Protein AF-A0A949Z6I6-F1 (afdb_monomer_lite)

Radius of gyration: 31.35 Å; chains: 1; bounding box: 87×52×89 Å

Sequence (615 aa):
MKLAIARLALVAVAIIALAARVQAAVPAQPASAYEPYRAQAEAQATRAFDLLPSLPPVPSGNIKTYYIFAEVKPWEVAPGIVTQAWTYNGTVPGPTVHVRQGDRVRVVLVNDLPAPTTVHFHGLPVDPDMDGVPGMSQNAVQPGQSFVYEFTARDAGTYIYHTHFDDLNQLDRGLYGAVVVDEAKPQTHYNRDYLMLLSSWRIISDTENYFSINGKSYPLTKPYLVTRGDRVRIREINISGTEFHTMHVHGHRFQVVAIDGQTVAPQNRQSMVTLTIGPGETRDIAFMANAKPGTWMVHCHVLDHLMNGPVGPGGLMTAVQYLGAPDNTGLASSANTMSMSPGGMGTGAGRSPPELHDLTVYILGAIAGLTIFLGLPFAAMKKISPRGIALLNAIAVGVLFFLLYDILRQASDPVEDALHKLQLGAPPAQFSTLLATYLGGLAVGLLSLVFFSRSFIARTPLGTLSPLGLATMIAAGIGLHNFSEGLAIGQSAATGAIQLALLLIIGFGLHNMTEGFGIAAPLAGSGAASAGTIIRLGLIGGGPTFVGTLIGYHFVSPLLSVLFLTLAAGAIIYVISEMTNVGAKIGFKELATLGVFIGFAMGLGTDLILSAAGA

Structure (mmCIF, N/CA/C/O backbone):
data_AF-A0A949Z6I6-F1
#
_entry.id   AF-A0A949Z6I6-F1
#
loop_
_atom_site.group_PDB
_atom_site.id
_atom_site.type_symbol
_atom_site.label_atom_id
_atom_site.label_alt_id
_atom_site.label_comp_id
_atom_site.label_asym_id
_atom_site.label_entity_id
_atom_site.label_seq_id
_atom_site.pdbx_PDB_ins_code
_atom_site.Cartn_x
_atom_site.Cartn_y
_atom_site.Cartn_z
_atom_site.occupancy
_atom_site.B_iso_or_equiv
_atom_site.auth_seq_id
_atom_site.auth_comp_id
_atom_site.auth_asym_id
_atom_site.auth_atom_id
_atom_site.pdbx_PDB_model_num
ATOM 1 N N . MET A 1 1 ? -54.868 -16.157 5.233 1.00 49.56 1 MET A N 1
ATOM 2 C CA . MET A 1 1 ? -53.545 -16.597 5.738 1.00 49.56 1 MET A CA 1
ATOM 3 C C . MET A 1 1 ? -52.763 -17.445 4.727 1.00 49.56 1 MET A C 1
ATOM 5 O O . MET A 1 1 ? -51.664 -17.049 4.372 1.00 49.56 1 MET A O 1
ATOM 9 N N . LYS A 1 2 ? -53.325 -18.532 4.169 1.00 45.72 2 LYS A N 1
ATOM 10 C CA . LYS A 1 2 ? -52.629 -19.392 3.179 1.00 45.72 2 LYS A CA 1
ATOM 11 C C . LYS A 1 2 ? -52.184 -18.673 1.886 1.00 45.72 2 LYS A C 1
ATOM 13 O O . LYS A 1 2 ? -51.109 -18.956 1.376 1.00 45.72 2 LYS A O 1
ATOM 18 N N . LEU A 1 3 ? -52.952 -17.688 1.409 1.00 45.47 3 LEU A N 1
ATOM 19 C CA . LEU A 1 3 ? -52.616 -16.912 0.202 1.00 45.47 3 LEU A CA 1
ATOM 20 C C . LEU A 1 3 ? -51.475 -15.892 0.408 1.00 45.47 3 LEU A C 1
ATOM 22 O O . LEU A 1 3 ? -50.782 -15.544 -0.541 1.00 45.47 3 LEU A O 1
ATOM 26 N N . ALA A 1 4 ? -51.275 -15.417 1.643 1.00 47.31 4 ALA A N 1
ATOM 27 C CA . ALA A 1 4 ? -50.215 -14.462 1.982 1.00 47.31 4 ALA A CA 1
ATOM 28 C C . ALA A 1 4 ? -48.858 -15.167 2.132 1.00 47.31 4 ALA A C 1
ATOM 30 O O . ALA A 1 4 ? -47.847 -14.665 1.653 1.00 47.31 4 ALA A O 1
ATOM 31 N N . ILE A 1 5 ? -48.862 -16.379 2.699 1.00 53.88 5 ILE A N 1
ATOM 32 C CA . ILE A 1 5 ? -47.673 -17.235 2.825 1.00 53.88 5 ILE A CA 1
ATOM 33 C C . ILE A 1 5 ? -47.178 -17.685 1.439 1.00 53.88 5 ILE A C 1
ATOM 35 O O . ILE A 1 5 ? -45.982 -17.652 1.176 1.00 53.88 5 ILE A O 1
ATOM 39 N N . ALA A 1 6 ? -48.090 -18.004 0.511 1.00 55.41 6 ALA A N 1
ATOM 40 C CA . ALA A 1 6 ? -47.731 -18.359 -0.865 1.00 55.41 6 ALA A CA 1
ATOM 41 C C . ALA A 1 6 ? -47.113 -17.186 -1.656 1.00 55.41 6 ALA A C 1
ATOM 43 O O . ALA A 1 6 ? -46.215 -17.395 -2.466 1.00 55.41 6 ALA A O 1
ATOM 44 N N . ARG A 1 7 ? -47.553 -15.943 -1.401 1.00 48.53 7 ARG A N 1
ATOM 45 C CA . ARG A 1 7 ? -46.988 -14.737 -2.035 1.00 48.53 7 ARG A CA 1
ATOM 46 C C . ARG A 1 7 ? -45.623 -14.354 -1.458 1.00 48.53 7 ARG A C 1
ATOM 48 O O . ARG A 1 7 ? -44.749 -13.966 -2.222 1.00 48.53 7 ARG A O 1
ATOM 55 N N . LEU A 1 8 ? -45.414 -14.531 -0.152 1.00 48.25 8 LEU A N 1
ATOM 56 C CA . LEU A 1 8 ? -44.102 -14.367 0.490 1.00 48.25 8 LEU A CA 1
ATOM 57 C C . LEU A 1 8 ? -43.089 -15.421 0.018 1.00 48.25 8 LEU A C 1
ATOM 59 O O . LEU A 1 8 ? -41.939 -15.080 -0.235 1.00 48.25 8 LEU A O 1
ATOM 63 N N . ALA A 1 9 ? -43.525 -16.667 -0.187 1.00 51.19 9 ALA A N 1
ATOM 64 C CA . ALA A 1 9 ? -42.683 -17.713 -0.765 1.00 51.19 9 ALA A CA 1
ATOM 65 C C . ALA A 1 9 ? -42.305 -17.416 -2.228 1.00 51.19 9 ALA A C 1
ATOM 67 O O . ALA A 1 9 ? -41.160 -17.627 -2.610 1.00 51.19 9 ALA A O 1
ATOM 68 N N . LEU A 1 10 ? -43.221 -16.866 -3.036 1.00 50.53 10 LEU A N 1
ATOM 69 C CA . LEU A 1 10 ? -42.918 -16.482 -4.421 1.00 50.53 10 LEU A CA 1
ATOM 70 C C . LEU A 1 10 ? -41.946 -15.297 -4.508 1.00 50.53 10 LEU A C 1
ATOM 72 O O . LEU A 1 10 ? -41.093 -15.279 -5.389 1.00 50.53 10 LEU A O 1
ATOM 76 N N . VAL A 1 11 ? -42.051 -14.327 -3.592 1.00 52.28 11 VAL A N 1
ATOM 77 C CA . VAL A 1 11 ? -41.114 -13.195 -3.501 1.00 52.28 11 VAL A CA 1
ATOM 78 C C . VAL A 1 11 ? -39.745 -13.664 -3.003 1.00 52.28 11 VAL A C 1
ATOM 80 O O . VAL A 1 11 ? -38.738 -13.253 -3.562 1.00 52.28 11 VAL A O 1
ATOM 83 N N . ALA A 1 12 ? -39.685 -14.589 -2.040 1.00 48.53 12 ALA A N 1
ATOM 84 C CA . ALA A 1 12 ? -38.428 -15.196 -1.601 1.00 48.53 12 ALA A CA 1
ATOM 85 C C . ALA A 1 12 ? -37.758 -16.014 -2.720 1.00 48.53 12 ALA A C 1
ATOM 87 O O . ALA A 1 12 ? -36.560 -15.882 -2.935 1.00 48.53 12 ALA A O 1
ATOM 88 N N . VAL A 1 13 ? -38.523 -16.791 -3.496 1.00 53.75 13 VAL A N 1
ATOM 89 C CA . VAL A 1 13 ? -38.002 -17.536 -4.657 1.00 53.75 13 VAL A CA 1
ATOM 90 C C . VAL A 1 13 ? -37.586 -16.593 -5.790 1.00 53.75 13 VAL A C 1
ATOM 92 O O . VAL A 1 13 ? -36.581 -16.851 -6.441 1.00 53.75 13 VAL A O 1
ATOM 95 N N . ALA A 1 14 ? -38.286 -15.474 -5.997 1.00 46.59 14 ALA A N 1
ATOM 96 C CA . ALA A 1 14 ? -37.888 -14.453 -6.965 1.00 46.59 14 ALA A CA 1
ATOM 97 C C . ALA A 1 14 ? -36.626 -13.689 -6.528 1.00 46.59 14 ALA A C 1
ATOM 99 O O . ALA A 1 14 ? -35.795 -13.389 -7.374 1.00 46.59 14 ALA A O 1
ATOM 100 N N . ILE A 1 15 ? -36.438 -13.431 -5.229 1.00 48.56 15 ILE A N 1
ATOM 101 C CA . ILE A 1 15 ? -35.217 -12.820 -4.674 1.00 48.56 15 ILE A CA 1
ATOM 102 C C . ILE A 1 15 ? -34.038 -13.802 -4.748 1.00 48.56 15 ILE A C 1
ATOM 104 O O . ILE A 1 15 ? -32.947 -13.409 -5.145 1.00 48.56 15 ILE A O 1
ATOM 108 N N . ILE A 1 16 ? -34.265 -15.090 -4.472 1.00 48.88 16 ILE A N 1
ATOM 109 C CA . ILE A 1 16 ? -33.253 -16.148 -4.630 1.00 48.88 16 ILE A CA 1
ATOM 110 C C . ILE A 1 16 ? -32.903 -16.354 -6.114 1.00 48.88 16 ILE A C 1
ATOM 112 O O . ILE A 1 16 ? -31.736 -16.519 -6.450 1.00 48.88 16 ILE A O 1
ATOM 116 N N . ALA A 1 17 ? -33.876 -16.271 -7.027 1.00 41.06 17 ALA A N 1
ATOM 117 C CA . ALA A 1 17 ? -33.641 -16.379 -8.469 1.00 41.06 17 ALA A CA 1
ATOM 118 C C . ALA A 1 17 ? -33.005 -15.115 -9.082 1.00 41.06 17 ALA A C 1
ATOM 120 O O . ALA A 1 17 ? -32.300 -15.219 -10.085 1.00 41.06 17 ALA A O 1
ATOM 121 N N . LEU A 1 18 ? -33.216 -13.935 -8.483 1.00 40.00 18 LEU A N 1
ATOM 122 C CA . LEU A 1 18 ? -32.555 -12.688 -8.879 1.00 40.00 18 LEU A CA 1
ATOM 123 C C . LEU A 1 18 ? -31.114 -12.622 -8.343 1.00 40.00 18 LEU A C 1
ATOM 125 O O . LEU A 1 18 ? -30.240 -12.131 -9.049 1.00 40.00 18 LEU A O 1
ATOM 129 N N . ALA A 1 19 ? -30.848 -13.204 -7.168 1.00 41.88 19 ALA A N 1
ATOM 130 C CA . ALA A 1 19 ? -29.496 -13.428 -6.646 1.00 41.88 19 ALA A CA 1
ATOM 131 C C . ALA A 1 19 ? -28.735 -14.541 -7.397 1.00 41.88 19 ALA A C 1
ATOM 133 O O . ALA A 1 19 ? -27.509 -14.556 -7.406 1.00 41.88 19 ALA A O 1
ATOM 134 N N . ALA A 1 20 ? -29.447 -15.457 -8.064 1.00 35.59 20 ALA A N 1
ATOM 135 C CA . ALA A 1 20 ? -28.860 -16.578 -8.800 1.00 35.59 20 ALA A CA 1
ATOM 136 C C . ALA A 1 20 ? -28.583 -16.298 -10.288 1.00 35.59 20 ALA A C 1
ATOM 138 O O . ALA A 1 20 ? -28.115 -17.193 -10.992 1.00 35.59 20 ALA A O 1
ATOM 139 N N . ARG A 1 21 ? -28.786 -15.070 -10.788 1.00 40.38 21 ARG A N 1
ATOM 140 C CA . ARG A 1 21 ? -28.146 -14.640 -12.046 1.00 40.38 21 ARG A CA 1
ATOM 141 C C . ARG A 1 21 ? -26.701 -14.220 -11.779 1.00 40.38 21 ARG A C 1
ATOM 143 O O . ARG A 1 21 ? -26.286 -13.118 -12.111 1.00 40.38 21 ARG A O 1
ATOM 150 N N . VAL A 1 22 ? -25.941 -15.129 -11.178 1.00 42.97 22 VAL A N 1
ATOM 151 C CA . VAL A 1 22 ? -24.485 -15.102 -11.248 1.00 42.97 22 VAL A CA 1
ATOM 152 C C . VAL A 1 22 ? -24.165 -15.397 -12.707 1.00 42.97 22 VAL A C 1
ATOM 154 O O . VAL A 1 22 ? -24.441 -16.492 -13.204 1.00 42.97 22 VAL A O 1
ATOM 157 N N . GLN A 1 23 ? -23.682 -14.376 -13.417 1.00 40.84 23 GLN A N 1
ATOM 158 C CA . GLN A 1 23 ? -23.015 -14.534 -14.703 1.00 40.84 23 GLN A CA 1
ATOM 159 C C . GLN A 1 23 ? -22.082 -15.741 -14.560 1.00 40.84 23 GLN A C 1
ATOM 161 O O . GLN A 1 23 ? -21.308 -15.779 -13.605 1.00 40.84 23 GLN A O 1
ATOM 166 N N . ALA A 1 24 ? -22.219 -16.761 -15.410 1.00 36.97 24 ALA A N 1
ATOM 167 C CA . ALA A 1 24 ? -21.395 -17.958 -15.309 1.00 36.97 24 ALA A CA 1
ATOM 168 C C . ALA A 1 24 ? -19.920 -17.533 -15.298 1.00 36.97 24 ALA A C 1
ATOM 170 O O . ALA A 1 24 ? -19.403 -17.091 -16.323 1.00 36.97 24 ALA A O 1
ATOM 171 N N . ALA A 1 25 ? -19.282 -17.602 -14.126 1.00 51.81 25 ALA A N 1
ATOM 172 C CA . ALA A 1 25 ? -17.870 -17.304 -13.987 1.00 51.81 25 ALA A CA 1
ATOM 173 C C . ALA A 1 25 ? -17.124 -18.238 -14.940 1.00 51.81 25 ALA A C 1
ATOM 175 O O . ALA A 1 25 ? -17.393 -19.445 -14.953 1.00 51.81 25 ALA A O 1
ATOM 176 N N . VAL A 1 26 ? -16.223 -17.687 -15.754 1.00 55.22 26 VAL A N 1
ATOM 177 C CA . VAL A 1 26 ? -15.318 -18.503 -16.564 1.00 55.22 26 VAL A CA 1
ATOM 178 C C . VAL A 1 26 ? -14.622 -19.469 -15.596 1.00 55.22 26 VAL A C 1
ATOM 180 O O . VAL A 1 26 ? -14.015 -19.013 -14.624 1.00 5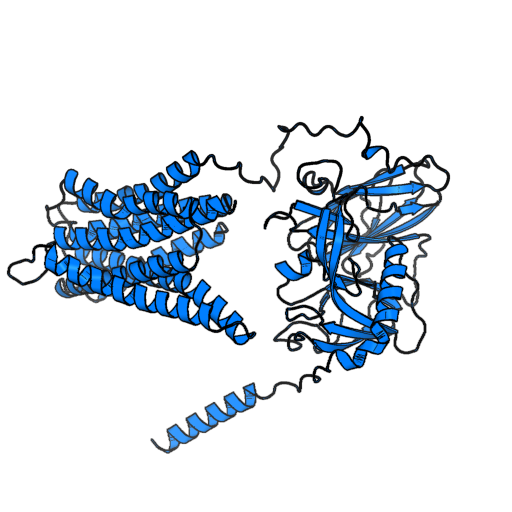5.22 26 VAL A O 1
ATOM 183 N N . PRO A 1 27 ? -14.778 -20.794 -15.765 1.00 55.09 27 PRO A N 1
ATOM 184 C CA . PRO A 1 27 ? -14.313 -21.745 -14.769 1.00 55.09 27 PRO A CA 1
ATOM 185 C C . PRO A 1 27 ? -12.791 -21.667 -14.646 1.00 55.09 27 PRO A C 1
ATOM 187 O O . PRO A 1 27 ? -12.078 -21.786 -15.644 1.00 55.09 27 PRO A O 1
ATOM 190 N N . ALA A 1 28 ? -12.306 -21.485 -13.416 1.00 67.75 28 ALA A N 1
ATOM 191 C CA . ALA A 1 28 ? -10.884 -21.523 -13.110 1.00 67.75 28 ALA A CA 1
ATOM 192 C C . ALA A 1 28 ? -10.304 -22.884 -13.527 1.00 67.75 28 ALA A C 1
ATOM 194 O O . ALA A 1 28 ? -10.851 -23.938 -13.190 1.00 67.75 28 ALA A O 1
ATOM 195 N N . GLN A 1 29 ? -9.209 -22.864 -14.285 1.00 82.50 29 GLN A N 1
ATOM 196 C CA . GLN A 1 29 ? -8.530 -24.084 -14.721 1.00 82.50 29 GLN A CA 1
ATOM 197 C C . GLN A 1 29 ? -7.483 -24.509 -13.685 1.00 82.50 29 GLN A C 1
ATOM 199 O O . GLN A 1 29 ? -6.960 -23.656 -12.963 1.00 82.50 29 GLN A O 1
ATOM 204 N N . PRO A 1 30 ? -7.151 -25.807 -13.575 1.00 90.19 30 PRO A N 1
ATOM 205 C CA . PRO A 1 30 ? -6.086 -26.238 -12.676 1.00 90.19 30 PRO A CA 1
ATOM 206 C C . PRO A 1 30 ? -4.740 -25.659 -13.131 1.00 90.19 30 PRO A C 1
ATOM 208 O O . PRO A 1 30 ? -4.431 -25.679 -14.323 1.00 90.19 30 PRO A O 1
ATOM 211 N N . ALA A 1 31 ? -3.918 -25.195 -12.186 1.00 88.62 31 ALA A N 1
ATOM 212 C CA . ALA A 1 31 ? -2.582 -24.653 -12.456 1.00 88.62 31 ALA A CA 1
ATOM 213 C C . ALA A 1 31 ? -1.703 -25.621 -13.269 1.00 88.62 31 ALA A C 1
ATOM 215 O O . ALA A 1 31 ? -0.954 -25.205 -14.153 1.00 88.62 31 ALA A O 1
ATOM 216 N N . SER A 1 32 ? -1.875 -26.931 -13.053 1.00 90.31 32 SER A N 1
ATOM 217 C CA . SER A 1 32 ? -1.152 -27.988 -13.769 1.00 90.31 32 SER A CA 1
ATOM 218 C C . SER A 1 32 ? -1.336 -27.962 -15.291 1.00 90.31 32 SER A C 1
ATOM 220 O O . SER A 1 32 ? -0.480 -28.481 -16.006 1.00 90.31 32 SER A O 1
ATOM 222 N N . ALA A 1 33 ? -2.400 -27.334 -15.809 1.00 92.94 33 ALA A N 1
ATOM 223 C CA . ALA A 1 33 ? -2.601 -27.155 -17.247 1.00 92.94 33 ALA A CA 1
ATOM 224 C C . ALA A 1 33 ? -1.544 -26.237 -17.891 1.00 92.94 33 ALA A C 1
ATOM 226 O O . ALA A 1 33 ? -1.290 -26.341 -19.092 1.00 92.94 33 ALA A O 1
ATOM 227 N N . TYR A 1 34 ? -0.918 -25.363 -17.099 1.00 95.81 34 TYR A N 1
ATOM 228 C CA . TYR A 1 34 ? 0.029 -24.354 -17.573 1.00 95.81 34 TYR A CA 1
ATOM 229 C C . TYR A 1 34 ? 1.481 -24.625 -17.172 1.00 95.81 34 TYR A C 1
ATOM 231 O O . TYR A 1 34 ? 2.378 -23.914 -17.623 1.00 95.81 34 TYR A O 1
ATOM 239 N N . GLU A 1 35 ? 1.736 -25.692 -16.415 1.00 94.44 35 GLU A N 1
ATOM 240 C CA . GLU A 1 35 ? 3.079 -26.091 -15.983 1.00 94.44 35 GLU A CA 1
ATOM 241 C C . GLU A 1 35 ? 4.109 -26.200 -17.133 1.00 94.44 35 GLU A C 1
ATOM 243 O O . GLU A 1 35 ? 5.232 -25.722 -16.963 1.00 94.44 35 GLU A O 1
ATOM 248 N N . PRO A 1 36 ? 3.766 -26.705 -18.343 1.00 97.38 36 PRO A N 1
ATOM 249 C CA . PRO A 1 36 ? 4.711 -26.746 -19.464 1.00 97.38 36 PRO A CA 1
ATOM 250 C C . PRO A 1 36 ? 5.249 -25.376 -19.912 1.00 97.38 36 PRO A C 1
ATOM 252 O O . PRO A 1 36 ? 6.276 -25.323 -20.587 1.00 97.38 36 PRO A O 1
ATOM 255 N N . TYR A 1 37 ? 4.574 -24.273 -19.564 1.00 96.44 37 TYR A N 1
ATOM 256 C CA . TYR A 1 37 ? 4.974 -22.915 -19.948 1.00 96.44 37 TYR A CA 1
ATOM 257 C C . TYR A 1 37 ? 5.854 -22.215 -18.900 1.00 96.44 37 TYR A C 1
ATOM 259 O O . TYR A 1 37 ? 6.462 -21.192 -19.224 1.00 96.44 37 TYR A O 1
ATOM 267 N N . ARG A 1 38 ? 5.966 -22.754 -17.675 1.00 96.38 38 ARG A N 1
ATOM 268 C CA . ARG A 1 38 ? 6.644 -22.105 -16.535 1.00 96.38 38 ARG A CA 1
ATOM 269 C C . ARG A 1 38 ? 8.078 -21.703 -16.841 1.00 96.38 38 ARG A C 1
ATOM 271 O O . ARG A 1 38 ? 8.410 -20.523 -16.803 1.00 96.38 38 ARG A O 1
ATOM 278 N N . ALA A 1 39 ? 8.912 -22.673 -17.212 1.00 97.06 39 ALA A N 1
ATOM 279 C CA . ALA A 1 39 ? 10.338 -22.435 -17.428 1.00 97.06 39 ALA A CA 1
ATOM 280 C C . ALA A 1 39 ? 10.598 -21.366 -18.505 1.00 97.06 39 ALA A C 1
ATOM 282 O O . ALA A 1 39 ? 11.522 -20.560 -18.389 1.00 97.06 39 ALA A O 1
ATOM 283 N N . GLN A 1 40 ? 9.767 -21.325 -19.552 1.00 96.81 40 GLN A N 1
ATOM 284 C CA . GLN A 1 40 ? 9.861 -20.295 -20.585 1.00 96.81 40 GLN A CA 1
ATOM 285 C C . GLN A 1 40 ? 9.458 -18.916 -20.045 1.00 96.81 40 GLN A C 1
ATOM 287 O O . GLN A 1 40 ? 10.124 -17.926 -20.358 1.00 96.81 40 GLN A O 1
ATOM 292 N N . ALA A 1 41 ? 8.382 -18.854 -19.258 1.00 96.94 41 ALA A N 1
ATOM 293 C CA . ALA A 1 41 ? 7.844 -17.624 -18.693 1.00 96.94 41 ALA A CA 1
ATOM 294 C C . ALA A 1 41 ? 8.796 -16.990 -17.665 1.00 96.94 41 ALA A C 1
ATOM 296 O O . ALA A 1 41 ? 9.051 -15.788 -17.743 1.00 96.94 41 ALA A O 1
ATOM 297 N N . GLU A 1 42 ? 9.388 -17.793 -16.777 1.00 97.25 42 GLU A N 1
ATOM 298 C CA . GLU A 1 42 ? 10.438 -17.374 -15.836 1.00 97.25 42 GLU A CA 1
ATOM 299 C C . GLU A 1 42 ? 11.682 -16.875 -16.582 1.00 97.25 42 GLU A C 1
ATOM 301 O O . GLU A 1 42 ? 12.133 -15.751 -16.376 1.00 97.25 42 GLU A O 1
ATOM 306 N N . ALA A 1 43 ? 12.189 -17.640 -17.556 1.00 97.00 43 ALA A N 1
ATOM 307 C CA . ALA A 1 43 ? 13.353 -17.222 -18.339 1.00 97.00 43 ALA A CA 1
ATOM 308 C C . ALA A 1 43 ? 13.097 -15.946 -19.163 1.00 97.00 43 ALA A C 1
ATOM 310 O O . ALA A 1 43 ? 14.021 -15.185 -19.465 1.00 97.00 43 ALA A O 1
ATOM 311 N N . GLN A 1 44 ? 11.860 -15.708 -19.603 1.00 95.69 44 GLN A N 1
ATOM 312 C CA . GLN A 1 44 ? 11.479 -14.455 -20.253 1.00 95.69 44 GLN A CA 1
ATOM 313 C C . GLN A 1 44 ? 11.396 -13.302 -19.248 1.00 95.69 44 GLN A C 1
ATOM 315 O O . GLN A 1 44 ? 11.883 -12.217 -19.563 1.00 95.69 44 GLN A O 1
ATOM 320 N N . ALA A 1 45 ? 10.835 -13.537 -18.061 1.00 96.81 45 ALA A N 1
ATOM 321 C CA . ALA A 1 45 ? 10.748 -12.560 -16.982 1.00 96.81 45 ALA A CA 1
ATOM 322 C C . ALA A 1 45 ? 12.130 -12.076 -16.546 1.00 96.81 45 ALA A C 1
ATOM 324 O O . ALA A 1 45 ? 12.384 -10.876 -16.565 1.00 96.81 45 ALA A O 1
ATOM 325 N N . THR A 1 46 ? 13.060 -12.998 -16.275 1.00 96.88 46 THR A N 1
ATOM 326 C CA . THR A 1 46 ? 14.445 -12.660 -15.917 1.00 96.88 46 THR A CA 1
ATOM 327 C C . THR A 1 46 ? 15.115 -11.834 -17.012 1.00 96.88 46 THR A C 1
ATOM 329 O O . THR A 1 46 ? 15.667 -10.776 -16.730 1.00 96.88 46 THR A O 1
ATOM 332 N N . ARG A 1 47 ? 14.992 -12.244 -18.284 1.00 96.00 47 ARG A N 1
ATOM 333 C CA . ARG A 1 47 ? 15.550 -11.475 -19.411 1.00 96.00 47 ARG A CA 1
ATOM 334 C C . ARG A 1 47 ? 14.942 -10.077 -19.527 1.00 96.00 47 ARG A C 1
ATOM 336 O O . ARG A 1 47 ? 15.663 -9.134 -19.832 1.00 96.00 47 ARG A O 1
ATOM 343 N N . ALA A 1 48 ? 13.635 -9.933 -19.313 1.00 94.69 48 ALA A N 1
ATOM 344 C CA . ALA A 1 48 ? 12.970 -8.632 -19.330 1.00 94.69 48 ALA A CA 1
ATOM 345 C C . ALA A 1 48 ? 13.416 -7.755 -18.149 1.00 94.69 48 ALA A C 1
ATOM 347 O O . ALA A 1 48 ? 13.701 -6.576 -18.339 1.00 94.69 48 ALA A O 1
ATOM 348 N N . PHE A 1 49 ? 13.547 -8.336 -16.957 1.00 96.06 49 PHE A N 1
ATOM 349 C CA . PHE A 1 49 ? 14.060 -7.655 -15.772 1.00 96.06 49 PHE A CA 1
ATOM 350 C C . PHE A 1 49 ? 15.516 -7.198 -15.958 1.00 96.06 49 PHE A C 1
ATOM 352 O O . PHE A 1 49 ? 15.882 -6.083 -15.586 1.00 96.06 49 PHE A O 1
ATOM 359 N N . ASP A 1 50 ? 16.351 -8.009 -16.606 1.00 94.94 50 ASP A N 1
ATOM 360 C CA . ASP A 1 50 ? 17.741 -7.654 -16.894 1.00 94.94 50 ASP A CA 1
ATOM 361 C C . ASP A 1 50 ? 17.863 -6.431 -17.812 1.00 94.94 50 ASP A C 1
ATOM 363 O O . ASP A 1 50 ? 18.811 -5.652 -17.659 1.00 94.94 50 ASP A O 1
ATOM 367 N N . LEU A 1 51 ? 16.885 -6.223 -18.703 1.00 94.69 51 LEU A N 1
ATOM 368 C CA . LEU A 1 51 ? 16.792 -5.042 -19.566 1.00 94.69 51 LEU A CA 1
ATOM 369 C C . LEU A 1 51 ? 16.376 -3.774 -18.814 1.00 94.69 51 LEU A C 1
ATOM 371 O O . LEU A 1 51 ? 16.682 -2.678 -19.299 1.00 94.69 51 LEU A O 1
ATOM 375 N N . LEU A 1 52 ? 15.716 -3.891 -17.652 1.00 95.06 52 LEU A N 1
ATOM 376 C CA . LEU A 1 52 ? 15.301 -2.722 -16.880 1.00 95.06 52 LEU A CA 1
ATOM 377 C C . LEU A 1 52 ? 16.517 -1.838 -16.561 1.00 95.06 52 LEU A C 1
ATOM 379 O O . LEU A 1 52 ? 17.590 -2.347 -16.228 1.00 95.06 52 LEU A O 1
ATOM 383 N N . PRO A 1 53 ? 16.368 -0.508 -16.662 1.00 95.19 53 PRO A N 1
ATOM 384 C CA . PRO A 1 53 ? 15.101 0.207 -16.825 1.00 95.19 53 PRO A CA 1
ATOM 385 C C . PRO A 1 53 ? 14.546 0.301 -18.258 1.00 95.19 53 PRO A C 1
ATOM 387 O O . PRO A 1 53 ? 13.501 0.914 -18.445 1.00 95.19 53 PRO A O 1
ATOM 390 N N . SER A 1 54 ? 15.216 -0.236 -19.281 1.00 96.25 54 SER A N 1
ATOM 391 C CA . SER A 1 54 ? 14.697 -0.188 -20.659 1.00 96.25 54 SER A CA 1
ATOM 392 C C . SER A 1 54 ? 13.487 -1.104 -20.829 1.00 96.25 54 SER A C 1
ATOM 394 O O . SER A 1 54 ? 13.419 -2.168 -20.213 1.00 96.25 54 SER A O 1
ATOM 396 N N . LEU A 1 55 ? 12.559 -0.728 -21.712 1.00 94.94 55 LEU A N 1
ATOM 397 C CA . LEU A 1 55 ? 11.424 -1.588 -22.043 1.00 94.94 55 LEU A CA 1
ATOM 398 C C . LEU A 1 55 ? 11.873 -2.850 -22.809 1.00 94.94 55 LEU A C 1
ATOM 400 O O . LEU A 1 55 ? 12.690 -2.748 -23.732 1.00 94.94 55 LEU A O 1
ATOM 404 N N . PRO A 1 56 ? 11.320 -4.037 -22.489 1.00 94.12 56 PRO A N 1
ATOM 405 C CA . PRO A 1 56 ? 11.509 -5.228 -23.314 1.00 94.12 56 PRO A CA 1
ATOM 406 C C . PRO A 1 56 ? 10.861 -5.036 -24.698 1.00 94.12 56 PRO A C 1
ATOM 408 O O . PRO A 1 56 ? 9.982 -4.195 -24.842 1.00 94.12 56 PRO A O 1
ATOM 411 N N . PRO A 1 57 ? 11.239 -5.790 -25.742 1.00 93.06 57 PRO A N 1
ATOM 412 C CA . PRO A 1 57 ? 10.614 -5.661 -27.061 1.00 93.06 57 PRO A CA 1
ATOM 413 C C . PRO A 1 57 ? 9.153 -6.143 -27.070 1.00 93.06 57 PRO A C 1
ATOM 415 O O . PRO A 1 57 ? 8.802 -7.090 -26.365 1.00 93.06 57 PRO A O 1
ATOM 418 N N . VAL A 1 58 ? 8.322 -5.546 -27.934 1.00 93.75 58 VAL A N 1
ATOM 419 C CA . VAL A 1 58 ? 6.940 -6.001 -28.173 1.00 93.75 58 VAL A CA 1
ATOM 420 C C . VAL A 1 58 ? 6.951 -7.399 -28.817 1.00 93.75 58 VAL A C 1
ATOM 422 O O . VAL A 1 58 ? 7.556 -7.564 -29.884 1.00 93.75 58 VAL A O 1
ATOM 425 N N . PRO A 1 59 ? 6.283 -8.413 -28.232 1.00 91.06 59 PRO A N 1
ATOM 426 C CA . PRO A 1 59 ? 6.230 -9.756 -28.806 1.00 91.06 59 PRO A CA 1
ATOM 427 C C . PRO A 1 59 ? 5.518 -9.804 -30.167 1.00 91.06 59 PRO A C 1
ATOM 429 O O . PRO A 1 59 ? 4.625 -9.010 -30.463 1.00 91.06 59 PRO A O 1
ATOM 432 N N . SER A 1 60 ? 5.856 -10.780 -31.012 1.00 87.44 60 SER A N 1
ATOM 433 C CA . SER A 1 60 ? 5.148 -11.059 -32.272 1.00 87.44 60 SER A CA 1
ATOM 434 C C . SER A 1 60 ? 3.928 -11.976 -32.055 1.00 87.44 60 SER A C 1
ATOM 436 O O . SER A 1 60 ? 3.727 -12.513 -30.970 1.00 87.44 60 SER A O 1
ATOM 438 N N . GLY A 1 61 ? 3.068 -12.124 -33.071 1.00 89.94 61 GLY A N 1
ATOM 439 C CA . GLY A 1 61 ? 1.896 -13.016 -33.035 1.00 89.94 61 GLY A CA 1
ATOM 440 C C . GLY A 1 61 ? 0.543 -12.299 -32.993 1.00 89.94 61 GLY A C 1
ATOM 441 O O . GLY A 1 61 ? 0.478 -11.108 -32.694 1.00 89.94 61 GLY A O 1
ATOM 442 N N . ASN A 1 62 ? -0.523 -13.041 -33.319 1.00 89.69 62 ASN A N 1
ATOM 443 C CA . ASN A 1 62 ? -1.893 -12.518 -33.440 1.00 89.69 62 ASN A CA 1
ATOM 444 C C . ASN A 1 62 ? -2.562 -12.251 -32.081 1.00 89.69 62 ASN A C 1
ATOM 446 O O . ASN A 1 62 ? -3.403 -11.365 -31.978 1.00 89.69 62 ASN A O 1
ATOM 450 N N . ILE A 1 63 ? -2.201 -13.031 -31.058 1.00 95.81 63 ILE A N 1
ATOM 451 C CA . ILE A 1 63 ? -2.585 -12.814 -29.660 1.00 95.81 63 ILE A CA 1
ATOM 452 C C . ILE A 1 63 ? -1.294 -12.828 -28.843 1.00 95.81 63 ILE A C 1
ATOM 454 O O . ILE A 1 63 ? -0.572 -13.829 -28.848 1.00 95.81 63 ILE A O 1
ATOM 458 N N . LYS A 1 64 ? -0.992 -11.723 -28.160 1.00 96.88 64 LYS A N 1
ATOM 459 C CA . LYS A 1 64 ? 0.186 -11.591 -27.295 1.00 96.88 64 LYS A CA 1
ATOM 460 C C . LYS A 1 64 ? -0.120 -12.282 -25.973 1.00 96.88 64 LYS A C 1
ATOM 462 O O . LYS A 1 64 ? -0.928 -11.781 -25.198 1.00 96.88 64 LYS A O 1
ATOM 467 N N . THR A 1 65 ? 0.461 -13.459 -25.756 1.00 96.94 65 THR A N 1
ATOM 468 C CA . THR A 1 65 ? 0.184 -14.267 -24.561 1.00 96.94 65 THR A CA 1
ATOM 469 C C . THR A 1 65 ? 1.303 -14.120 -23.539 1.00 96.94 65 THR A C 1
ATOM 471 O O . THR A 1 65 ? 2.469 -14.317 -23.877 1.00 96.94 65 THR A O 1
ATOM 474 N N . TYR A 1 66 ? 0.934 -13.821 -22.298 1.00 97.56 66 TYR A N 1
ATOM 475 C CA . TYR A 1 66 ? 1.815 -13.748 -21.139 1.00 97.56 66 TYR A CA 1
ATOM 476 C C . TYR A 1 66 ? 1.346 -14.776 -20.115 1.00 97.56 66 TYR A C 1
ATOM 478 O O . TYR A 1 66 ? 0.190 -14.753 -19.702 1.00 97.56 66 TYR A O 1
ATOM 486 N N . TYR A 1 67 ? 2.237 -15.676 -19.714 1.00 97.81 67 TYR A N 1
ATOM 487 C CA . TYR A 1 67 ? 2.000 -16.565 -18.581 1.00 97.81 67 TYR A CA 1
ATOM 488 C C . TYR A 1 67 ? 2.631 -15.930 -17.349 1.00 97.81 67 TYR A C 1
ATOM 490 O O . TYR A 1 67 ? 3.819 -15.596 -17.372 1.00 97.81 67 TYR A O 1
ATOM 498 N N . ILE A 1 68 ? 1.820 -15.726 -16.318 1.00 97.81 68 ILE A N 1
ATOM 499 C CA . ILE A 1 68 ? 2.200 -15.089 -15.067 1.00 97.81 68 ILE A CA 1
ATOM 500 C C . ILE A 1 68 ? 1.946 -16.080 -13.931 1.00 97.81 68 ILE A C 1
ATOM 502 O O . ILE A 1 68 ? 0.804 -16.377 -13.595 1.00 97.81 68 ILE A O 1
ATOM 506 N N . PHE A 1 69 ? 3.021 -16.591 -13.349 1.00 98.38 69 PHE A N 1
ATOM 507 C CA . PHE A 1 69 ? 3.033 -17.481 -12.199 1.00 98.38 69 PHE A CA 1
ATOM 508 C C . PHE A 1 69 ? 3.244 -16.634 -10.950 1.00 98.38 69 PHE A C 1
ATOM 510 O O . PHE A 1 69 ? 4.294 -16.013 -10.791 1.00 98.38 69 PHE A O 1
ATOM 517 N N . ALA A 1 70 ? 2.224 -16.564 -10.101 1.00 98.38 70 ALA A N 1
ATOM 518 C CA . ALA A 1 70 ? 2.307 -15.897 -8.815 1.00 98.38 70 ALA A CA 1
ATOM 519 C C . ALA A 1 70 ? 2.924 -16.868 -7.805 1.00 98.38 70 ALA A C 1
ATOM 521 O O . ALA A 1 70 ? 2.347 -17.916 -7.519 1.00 98.38 70 ALA A O 1
ATOM 522 N N . GLU A 1 71 ? 4.111 -16.548 -7.297 1.00 97.06 71 GLU A N 1
ATOM 523 C CA . GLU A 1 71 ? 4.917 -17.473 -6.498 1.00 97.06 71 GLU A CA 1
ATOM 524 C C . GLU A 1 71 ? 5.800 -16.742 -5.482 1.00 97.06 71 GLU A C 1
ATOM 526 O O . GLU A 1 71 ? 6.192 -15.591 -5.679 1.00 97.06 71 GLU A O 1
ATOM 531 N N . VAL A 1 72 ? 6.158 -17.421 -4.391 1.00 97.00 72 VAL A N 1
ATOM 532 C CA . VAL A 1 72 ? 7.041 -16.857 -3.361 1.00 97.00 72 VAL A CA 1
ATOM 533 C C . VAL A 1 72 ? 8.501 -17.153 -3.705 1.00 97.00 72 VAL A C 1
ATOM 535 O O . VAL A 1 72 ? 8.882 -18.320 -3.836 1.00 97.00 72 VAL A O 1
ATOM 538 N N . LYS A 1 73 ? 9.340 -16.116 -3.806 1.00 95.06 73 LYS A N 1
ATOM 539 C CA . LYS A 1 73 ? 10.788 -16.248 -4.047 1.00 95.06 73 LYS A CA 1
ATOM 540 C C . LYS A 1 73 ? 11.598 -15.331 -3.131 1.00 95.06 73 LYS A C 1
ATOM 542 O O . LYS A 1 73 ? 11.135 -14.245 -2.786 1.00 95.06 73 LYS A O 1
ATOM 547 N N . PRO A 1 74 ? 12.831 -15.729 -2.773 1.00 95.00 74 PRO A N 1
ATOM 548 C CA . PRO A 1 74 ? 13.765 -14.812 -2.140 1.00 95.00 74 PRO A CA 1
ATOM 549 C C . PRO A 1 74 ? 14.099 -13.667 -3.102 1.00 95.00 74 PRO A C 1
ATOM 551 O O . PRO A 1 74 ? 14.472 -13.897 -4.253 1.00 95.00 74 PRO A O 1
ATOM 554 N N . TRP A 1 75 ? 13.993 -12.434 -2.619 1.00 95.31 75 TRP A N 1
ATOM 555 C CA . TRP A 1 75 ? 14.258 -11.227 -3.388 1.00 95.31 75 TRP A CA 1
ATOM 556 C C . TRP A 1 75 ? 15.119 -10.254 -2.587 1.00 95.31 75 TRP A C 1
ATOM 558 O O . TRP A 1 75 ? 14.749 -9.831 -1.494 1.00 95.31 75 TRP A O 1
ATOM 568 N N . GLU A 1 76 ? 16.284 -9.900 -3.127 1.00 94.88 76 GLU A N 1
ATOM 569 C CA . GLU A 1 76 ? 17.172 -8.908 -2.517 1.00 94.88 76 GLU A CA 1
ATOM 570 C C . GLU A 1 76 ? 16.721 -7.492 -2.894 1.00 94.88 76 GLU A C 1
ATOM 572 O O . GLU A 1 76 ? 16.879 -7.083 -4.046 1.00 94.88 76 GLU A O 1
ATOM 577 N N . VAL A 1 77 ? 16.155 -6.746 -1.946 1.00 94.00 77 VAL A N 1
ATOM 578 C CA . VAL A 1 77 ? 15.667 -5.374 -2.184 1.00 94.00 77 VAL A CA 1
ATOM 579 C C . VAL A 1 77 ? 16.811 -4.370 -2.059 1.00 94.00 77 VAL A C 1
ATOM 581 O O . VAL A 1 77 ? 16.967 -3.503 -2.913 1.00 94.00 77 VAL A O 1
ATOM 584 N N . ALA A 1 78 ? 17.643 -4.508 -1.028 1.00 91.88 78 ALA A N 1
ATOM 585 C CA . ALA A 1 78 ? 18.816 -3.676 -0.752 1.00 91.88 78 ALA A CA 1
ATOM 586 C C . ALA A 1 78 ? 20.020 -4.581 -0.430 1.00 91.88 78 ALA A C 1
ATOM 588 O O . ALA A 1 78 ? 19.802 -5.758 -0.143 1.00 91.88 78 ALA A O 1
ATOM 589 N N . PRO A 1 79 ? 21.274 -4.085 -0.451 1.00 88.06 79 PRO A N 1
ATOM 590 C CA . PRO A 1 79 ? 22.447 -4.930 -0.222 1.00 88.06 79 PRO A CA 1
ATOM 591 C C . PRO A 1 79 ? 22.350 -5.729 1.083 1.00 88.06 79 PRO A C 1
ATOM 593 O O . PRO A 1 79 ? 22.286 -5.152 2.168 1.00 88.06 79 PRO A O 1
ATOM 596 N N . GLY A 1 80 ? 22.330 -7.058 0.972 1.00 87.38 80 GLY A N 1
ATOM 597 C CA . GLY A 1 80 ? 22.209 -7.968 2.116 1.00 87.38 80 GLY A CA 1
ATOM 598 C C . GLY A 1 80 ? 20.810 -8.058 2.742 1.00 87.38 80 GLY A C 1
ATOM 599 O O . GLY A 1 80 ? 20.638 -8.785 3.718 1.00 87.38 80 GLY A O 1
ATOM 600 N N . ILE A 1 81 ? 19.808 -7.364 2.194 1.00 88.69 81 ILE A N 1
ATOM 601 C CA . ILE A 1 81 ? 18.417 -7.380 2.661 1.00 88.69 81 ILE A CA 1
ATOM 602 C C . ILE A 1 81 ? 17.578 -8.212 1.692 1.00 88.69 81 ILE A C 1
ATOM 604 O O . ILE A 1 81 ? 17.129 -7.728 0.650 1.00 88.69 81 ILE A O 1
ATOM 608 N N . VAL A 1 82 ? 17.368 -9.479 2.053 1.00 90.62 82 VAL A N 1
ATOM 609 C CA . VAL A 1 82 ? 16.569 -10.444 1.287 1.00 90.62 82 VAL A CA 1
ATOM 610 C C . VAL A 1 82 ? 15.229 -10.671 1.981 1.00 90.62 82 VAL A C 1
ATOM 612 O O . VAL A 1 82 ? 15.195 -10.987 3.168 1.00 90.62 82 VAL A O 1
ATOM 615 N N . THR A 1 83 ? 14.133 -10.542 1.235 1.00 89.75 83 THR A N 1
ATOM 616 C CA . THR A 1 83 ? 12.765 -10.816 1.700 1.00 89.75 83 THR A CA 1
ATOM 617 C C . THR A 1 83 ? 12.128 -11.960 0.912 1.00 89.75 83 THR A C 1
ATOM 619 O O . THR A 1 83 ? 12.543 -12.258 -0.208 1.00 89.75 83 THR A O 1
ATOM 622 N N . GLN A 1 84 ? 11.104 -12.597 1.480 1.00 92.19 84 GLN A N 1
ATOM 623 C CA . GLN A 1 84 ? 10.276 -13.580 0.777 1.00 92.19 84 GLN A CA 1
ATOM 624 C C . GLN A 1 84 ? 9.193 -12.844 -0.017 1.00 92.19 84 GLN A C 1
ATOM 626 O O . GLN A 1 84 ? 8.046 -12.732 0.425 1.00 92.19 84 GLN A O 1
ATOM 631 N N . ALA A 1 85 ? 9.588 -12.309 -1.170 1.00 94.62 85 ALA A N 1
ATOM 632 C CA . ALA A 1 85 ? 8.700 -11.569 -2.051 1.00 94.62 85 ALA A CA 1
ATOM 633 C C . ALA A 1 85 ? 7.679 -12.498 -2.710 1.00 94.62 85 ALA A C 1
ATOM 635 O O . ALA A 1 85 ? 7.957 -13.660 -3.018 1.00 94.62 85 ALA A O 1
ATOM 636 N N . TRP A 1 86 ? 6.489 -11.960 -2.933 1.00 96.06 86 TRP A N 1
ATOM 637 C CA . TRP A 1 86 ? 5.466 -12.567 -3.763 1.00 96.06 86 TRP A CA 1
ATOM 638 C C . TRP A 1 86 ? 5.673 -11.990 -5.153 1.00 96.06 86 TRP A C 1
ATOM 640 O O . TRP A 1 86 ? 5.530 -10.794 -5.377 1.00 96.06 86 TRP A O 1
ATOM 650 N N . THR A 1 87 ? 6.119 -12.844 -6.057 1.00 97.62 87 THR A N 1
ATOM 651 C CA . THR A 1 87 ? 6.646 -12.461 -7.361 1.00 97.62 87 THR A CA 1
ATOM 652 C C . THR A 1 87 ? 5.729 -12.939 -8.466 1.00 97.62 87 THR A C 1
ATOM 654 O O . THR A 1 87 ? 5.023 -13.937 -8.320 1.00 97.62 87 THR A O 1
ATOM 657 N N . TYR A 1 88 ? 5.809 -12.259 -9.601 1.00 98.38 88 TYR A N 1
ATOM 658 C CA . TYR A 1 88 ? 5.309 -12.770 -10.864 1.00 98.38 88 TYR A CA 1
ATOM 659 C C . TYR A 1 88 ? 6.501 -13.298 -11.667 1.00 98.38 88 TYR A C 1
ATOM 661 O O . TYR A 1 88 ? 7.373 -12.520 -12.053 1.00 98.38 88 TYR A O 1
ATOM 669 N N . ASN A 1 89 ? 6.550 -14.610 -11.910 1.00 98.19 89 ASN A N 1
ATOM 670 C CA . ASN A 1 89 ? 7.630 -15.306 -12.630 1.00 98.19 89 ASN A CA 1
ATOM 671 C C . ASN A 1 89 ? 9.024 -15.123 -11.998 1.00 98.19 89 ASN A C 1
ATOM 673 O O . ASN A 1 89 ? 10.031 -15.014 -12.705 1.00 98.19 89 ASN A O 1
ATOM 677 N N . GLY A 1 90 ? 9.087 -15.021 -10.671 1.00 97.19 90 GLY A N 1
ATOM 678 C CA . GLY A 1 90 ? 10.337 -14.891 -9.930 1.00 97.19 90 GLY A CA 1
ATOM 679 C C . GLY A 1 90 ? 11.016 -13.523 -9.980 1.00 97.19 90 GLY A C 1
ATOM 680 O O . GLY A 1 90 ? 12.146 -13.405 -9.505 1.00 97.19 90 GLY A O 1
ATOM 681 N N . THR A 1 91 ? 10.366 -12.487 -10.519 1.00 98.19 91 THR A N 1
ATOM 682 C CA . THR A 1 91 ? 10.908 -11.120 -10.548 1.00 98.19 91 THR A CA 1
ATOM 683 C C . THR A 1 91 ? 9.987 -10.120 -9.855 1.00 98.19 91 THR A C 1
ATOM 685 O O . THR A 1 91 ? 8.767 -10.295 -9.833 1.00 98.19 91 THR A O 1
ATOM 688 N N . VAL A 1 92 ? 10.577 -9.045 -9.318 1.00 97.69 92 VAL A N 1
ATOM 689 C CA . VAL A 1 92 ? 9.847 -7.844 -8.888 1.00 97.69 92 VAL A CA 1
ATOM 690 C C . VAL A 1 92 ? 10.489 -6.605 -9.525 1.00 97.69 92 VAL A C 1
ATOM 692 O O . VAL A 1 92 ? 11.670 -6.366 -9.290 1.00 97.69 92 VAL A O 1
ATOM 695 N N . PRO A 1 93 ? 9.762 -5.802 -10.319 1.00 97.94 93 PRO A N 1
ATOM 696 C CA . PRO A 1 93 ? 8.389 -6.036 -10.757 1.00 97.94 93 PRO A CA 1
ATOM 697 C C . PRO A 1 93 ? 8.256 -7.315 -11.589 1.00 97.94 93 PRO A C 1
ATOM 699 O O . PRO A 1 93 ? 9.240 -7.879 -12.080 1.00 97.94 93 PRO A O 1
ATOM 702 N N . GLY A 1 94 ? 7.016 -7.756 -11.762 1.00 97.94 94 GLY A N 1
ATOM 703 C CA . GLY A 1 94 ? 6.685 -8.795 -12.721 1.00 97.94 94 GLY A CA 1
ATOM 704 C C . GLY A 1 94 ? 7.000 -8.398 -14.174 1.00 97.94 94 GLY A C 1
ATOM 705 O O . GLY A 1 94 ? 7.348 -7.245 -14.459 1.00 97.94 94 GLY A O 1
ATOM 706 N N . PRO A 1 95 ? 6.865 -9.343 -15.122 1.00 97.19 95 PRO A N 1
ATOM 707 C CA . PRO A 1 95 ? 7.136 -9.097 -16.534 1.00 97.19 95 PRO A CA 1
ATOM 708 C C . PRO A 1 95 ? 6.310 -7.935 -17.089 1.00 97.19 95 PRO A C 1
ATOM 710 O O . PRO A 1 95 ? 5.085 -7.950 -17.034 1.00 97.19 95 PRO A O 1
ATOM 713 N N . THR A 1 96 ? 6.959 -6.955 -17.718 1.00 97.94 96 THR A N 1
ATOM 714 C CA . THR A 1 96 ? 6.229 -5.882 -18.403 1.00 97.94 96 THR A CA 1
ATOM 715 C C . THR A 1 96 ? 5.394 -6.444 -19.556 1.00 97.94 96 THR A C 1
ATOM 717 O O . THR A 1 96 ? 5.929 -7.024 -20.509 1.00 97.94 96 THR A O 1
ATOM 720 N N . VAL A 1 97 ? 4.083 -6.210 -19.513 1.00 98.19 97 VAL A N 1
ATOM 721 C CA . VAL A 1 97 ? 3.171 -6.482 -20.628 1.00 98.19 97 VAL A CA 1
ATOM 722 C C . VAL A 1 97 ? 3.328 -5.349 -21.640 1.00 98.19 97 VAL A C 1
ATOM 724 O O . VAL A 1 97 ? 2.649 -4.330 -21.561 1.00 98.19 97 VAL A O 1
ATOM 727 N N . HIS A 1 98 ? 4.287 -5.492 -22.556 1.00 98.06 98 HIS A N 1
ATOM 728 C CA . HIS A 1 98 ? 4.563 -4.496 -23.593 1.00 98.06 98 HIS A CA 1
ATOM 729 C C . HIS A 1 98 ? 3.940 -4.889 -24.937 1.00 98.06 98 HIS A C 1
ATOM 731 O O . HIS A 1 98 ? 4.372 -5.850 -25.578 1.00 98.06 98 HIS A O 1
ATOM 737 N N . VAL A 1 99 ? 2.932 -4.132 -25.362 1.00 98.19 99 VAL A N 1
ATOM 738 C CA . VAL A 1 99 ? 2.112 -4.399 -26.553 1.00 98.19 99 VAL A CA 1
ATOM 739 C C . VAL A 1 99 ? 1.896 -3.121 -27.362 1.00 98.19 99 VAL A C 1
ATOM 741 O O . VAL A 1 99 ? 2.263 -2.034 -26.923 1.00 98.19 99 VAL A O 1
ATOM 744 N N . ARG A 1 100 ? 1.299 -3.228 -28.553 1.00 97.44 100 ARG A N 1
ATOM 745 C CA . ARG A 1 100 ? 0.903 -2.068 -29.360 1.00 97.44 100 ARG A CA 1
ATOM 746 C C . ARG A 1 100 ? -0.610 -1.884 -29.350 1.00 97.44 100 ARG A C 1
ATOM 748 O O . ARG A 1 100 ? -1.366 -2.849 -29.287 1.00 97.44 100 ARG A O 1
ATOM 755 N N . GLN A 1 101 ? -1.052 -0.635 -29.452 1.00 97.38 101 GLN A N 1
ATOM 756 C CA . GLN A 1 101 ? -2.462 -0.285 -29.560 1.00 97.38 101 GLN A CA 1
ATOM 757 C C . GLN A 1 101 ? -3.158 -1.097 -30.666 1.00 97.38 101 GLN A C 1
ATOM 759 O O . GLN A 1 101 ? -2.720 -1.109 -31.819 1.00 97.38 101 GLN A O 1
ATOM 764 N N . GLY A 1 102 ? -4.256 -1.761 -30.307 1.00 96.56 102 GLY A N 1
ATOM 765 C CA . GLY A 1 102 ? -5.020 -2.671 -31.159 1.00 96.56 102 GLY A CA 1
ATOM 766 C C . GLY A 1 102 ? -4.625 -4.147 -31.042 1.00 96.56 102 GLY A C 1
ATOM 767 O O . GLY A 1 102 ? -5.354 -4.993 -31.560 1.00 96.56 102 GLY A O 1
ATOM 768 N N . ASP A 1 103 ? -3.528 -4.483 -30.354 1.00 98.00 103 ASP A N 1
ATOM 769 C CA . ASP A 1 103 ? -3.157 -5.876 -30.107 1.00 98.00 103 ASP A CA 1
ATOM 770 C C . ASP A 1 103 ? -4.206 -6.581 -29.232 1.00 98.00 103 ASP A C 1
ATOM 772 O O . ASP A 1 103 ? -4.733 -6.023 -28.263 1.00 98.00 103 ASP A O 1
ATOM 776 N N . ARG A 1 104 ? -4.472 -7.853 -29.551 1.00 97.88 104 ARG A N 1
ATOM 777 C CA . ARG A 1 104 ? -5.173 -8.767 -28.643 1.00 97.88 104 ARG A CA 1
ATOM 778 C C . ARG A 1 104 ? -4.178 -9.332 -27.643 1.00 97.88 104 ARG A C 1
ATOM 780 O O . ARG A 1 104 ? -3.162 -9.905 -28.041 1.00 97.88 104 ARG A O 1
ATOM 787 N N . VAL A 1 105 ? -4.495 -9.209 -26.364 1.00 98.25 105 VAL A N 1
ATOM 788 C CA . VAL A 1 105 ? -3.638 -9.618 -25.254 1.00 98.25 105 VAL A CA 1
ATOM 789 C C . VAL A 1 105 ? -4.325 -10.732 -24.481 1.00 98.25 105 VAL A C 1
ATOM 791 O O . VAL A 1 105 ? -5.533 -10.690 -24.259 1.00 98.25 105 VAL A O 1
ATOM 794 N N . ARG A 1 106 ? -3.541 -11.735 -24.089 1.00 97.88 106 ARG A N 1
ATOM 795 C CA . ARG A 1 106 ? -3.944 -12.790 -23.166 1.00 97.88 106 ARG A CA 1
ATOM 796 C C . ARG A 1 106 ? -2.953 -12.829 -22.012 1.00 97.88 106 ARG A C 1
ATOM 798 O O . ARG A 1 106 ? -1.767 -13.044 -22.245 1.00 97.88 106 ARG A O 1
ATOM 805 N N . VAL A 1 107 ? -3.432 -12.675 -20.788 1.00 98.06 107 VAL A N 1
ATOM 806 C CA . VAL A 1 107 ? -2.635 -12.867 -19.574 1.00 98.06 107 VAL A CA 1
ATOM 807 C C . VAL A 1 107 ? -3.203 -14.061 -18.825 1.00 98.06 107 VAL A C 1
ATOM 809 O O . VAL A 1 107 ? -4.374 -14.078 -18.466 1.00 98.06 107 VAL A O 1
ATOM 812 N N . VAL A 1 108 ? -2.386 -15.086 -18.619 1.00 97.88 108 VAL A N 1
ATOM 813 C CA . VAL A 1 108 ? -2.761 -16.284 -17.868 1.00 97.88 108 VAL A CA 1
ATOM 814 C C . VAL A 1 108 ? -2.124 -16.189 -16.492 1.00 97.88 108 VAL A C 1
ATOM 816 O O . VAL A 1 108 ? -0.912 -16.346 -16.376 1.00 97.88 108 VAL A O 1
ATOM 819 N N . LEU A 1 109 ? -2.934 -15.932 -15.467 1.00 98.19 109 LEU A N 1
ATOM 820 C CA . LEU A 1 109 ? -2.514 -16.003 -14.072 1.00 98.19 109 LEU A CA 1
ATOM 821 C C . LEU A 1 109 ? -2.552 -17.463 -13.615 1.00 98.19 109 LEU A C 1
ATOM 823 O O . LEU A 1 109 ? -3.590 -18.113 -13.719 1.00 98.19 109 LEU A O 1
ATOM 827 N N . VAL A 1 110 ? -1.450 -17.953 -13.062 1.00 98.31 110 VAL A N 1
ATOM 828 C CA . VAL A 1 110 ? -1.337 -19.239 -12.370 1.00 98.31 110 VAL A CA 1
ATOM 829 C C . VAL A 1 110 ? -0.974 -18.946 -10.919 1.00 98.31 110 VAL A C 1
ATOM 831 O O . VAL A 1 110 ? 0.041 -18.303 -10.662 1.00 98.31 110 VAL A O 1
ATOM 834 N N . ASN A 1 111 ? -1.818 -19.363 -9.976 1.00 97.94 111 ASN A N 1
ATOM 835 C CA . ASN A 1 111 ? -1.626 -19.057 -8.564 1.00 97.94 111 ASN A CA 1
ATOM 836 C C . ASN A 1 111 ? -0.927 -20.212 -7.829 1.00 97.94 111 ASN A C 1
ATOM 838 O O . ASN A 1 111 ? -1.581 -21.182 -7.444 1.00 97.94 111 ASN A O 1
ATOM 842 N N . ASP A 1 112 ? 0.376 -20.071 -7.585 1.00 96.62 112 ASP A N 1
ATOM 843 C CA . ASP A 1 112 ? 1.173 -20.983 -6.752 1.00 96.62 112 ASP A CA 1
ATOM 844 C C . ASP A 1 112 ? 1.424 -20.423 -5.339 1.00 96.62 112 ASP A C 1
ATOM 846 O O . ASP A 1 112 ? 2.206 -20.977 -4.561 1.00 96.62 112 ASP A O 1
ATOM 850 N N . LEU A 1 113 ? 0.773 -19.312 -4.983 1.00 95.94 113 LEU A N 1
ATOM 851 C CA . LEU A 1 113 ? 0.849 -18.728 -3.650 1.00 95.94 113 LEU A CA 1
ATOM 852 C C . LEU A 1 113 ? 0.077 -19.588 -2.641 1.00 95.94 113 LEU A C 1
ATOM 854 O O . LEU A 1 113 ? -0.879 -20.280 -2.997 1.00 95.94 113 LEU A O 1
ATOM 858 N N . PRO A 1 114 ? 0.402 -19.484 -1.342 1.00 93.75 114 PRO A N 1
ATOM 859 C CA . PRO A 1 114 ? -0.393 -20.106 -0.285 1.00 93.75 114 PRO A CA 1
ATOM 860 C C . PRO A 1 114 ? -1.732 -19.388 -0.021 1.00 93.75 114 PRO A C 1
ATOM 862 O O . PRO A 1 114 ? -2.441 -19.767 0.908 1.00 93.75 114 PRO A O 1
ATOM 865 N N . ALA A 1 115 ? -2.077 -18.349 -0.791 1.00 93.62 115 ALA A N 1
ATOM 866 C CA . ALA A 1 115 ? -3.270 -17.527 -0.603 1.00 93.62 115 ALA A CA 1
ATOM 867 C C . ALA A 1 115 ? -3.988 -17.239 -1.934 1.00 93.62 115 ALA A C 1
ATOM 869 O O . ALA A 1 115 ? -3.360 -17.301 -2.995 1.00 93.62 115 ALA A O 1
ATOM 870 N N . PRO A 1 116 ? -5.291 -16.904 -1.908 1.00 95.50 116 PRO A N 1
ATOM 871 C CA . PRO A 1 116 ? -6.000 -16.438 -3.094 1.00 95.50 116 PRO A CA 1
ATOM 872 C C . PRO A 1 116 ? -5.417 -15.127 -3.636 1.00 95.50 116 PRO A C 1
ATOM 874 O O . PRO A 1 116 ? -4.904 -14.305 -2.878 1.00 95.50 116 PRO A O 1
ATOM 877 N N . THR A 1 117 ? -5.523 -14.918 -4.947 1.00 96.50 117 THR A N 1
ATOM 878 C CA . THR A 1 117 ? -5.104 -13.669 -5.601 1.00 96.50 117 THR A CA 1
ATOM 879 C C . THR A 1 117 ? -5.914 -13.409 -6.877 1.00 96.50 117 THR A C 1
ATOM 881 O O . THR A 1 117 ? -6.703 -14.256 -7.306 1.00 96.50 117 THR A O 1
ATOM 884 N N . THR A 1 118 ? -5.735 -12.243 -7.485 1.00 96.31 118 THR A N 1
ATOM 885 C CA . THR A 1 118 ? -6.245 -11.871 -8.816 1.00 96.31 118 THR A CA 1
ATOM 886 C C . THR A 1 118 ? -5.233 -10.959 -9.510 1.00 96.31 118 THR A C 1
ATOM 888 O O . THR A 1 118 ? -4.218 -10.610 -8.920 1.00 96.31 118 THR A O 1
ATOM 891 N N . VAL A 1 119 ? -5.477 -10.575 -10.764 1.00 97.56 119 VAL A N 1
ATOM 892 C CA . VAL A 1 119 ? -4.757 -9.472 -11.415 1.00 97.56 119 VAL A CA 1
ATOM 893 C C . VAL A 1 119 ? -5.766 -8.434 -11.881 1.00 97.56 119 VAL A C 1
ATOM 895 O O . VAL A 1 119 ? -6.623 -8.754 -12.699 1.00 97.56 119 VAL A O 1
ATOM 898 N N . HIS A 1 120 ? -5.633 -7.205 -11.392 1.00 97.88 120 HIS A N 1
ATOM 899 C CA . HIS A 1 120 ? -6.331 -6.023 -11.884 1.00 97.88 120 HIS A CA 1
ATOM 900 C C . HIS A 1 120 ? -5.428 -5.205 -12.809 1.00 97.88 120 HIS A C 1
ATOM 902 O O . HIS A 1 120 ? -4.239 -5.038 -12.532 1.00 97.88 120 HIS A O 1
ATOM 908 N N . PHE A 1 121 ? -5.994 -4.685 -13.901 1.00 97.81 121 PHE A N 1
ATOM 909 C CA . PHE A 1 121 ? -5.298 -3.874 -14.904 1.00 97.81 121 PHE A CA 1
ATOM 910 C C . PHE A 1 121 ? -5.581 -2.382 -14.687 1.00 97.81 121 PHE A C 1
ATOM 912 O O . PHE A 1 121 ? -6.364 -1.761 -15.404 1.00 97.81 121 PHE A O 1
ATOM 919 N N . HIS A 1 122 ? -4.927 -1.806 -13.682 1.00 96.75 122 HIS A N 1
ATOM 920 C CA . HIS A 1 122 ? -5.136 -0.435 -13.228 1.00 96.75 122 HIS A CA 1
ATOM 921 C C . HIS A 1 122 ? -4.956 0.606 -14.341 1.00 96.75 122 HIS A C 1
ATOM 923 O O . HIS A 1 122 ? -3.883 0.751 -14.937 1.00 96.75 122 HIS A O 1
ATOM 929 N N . GLY A 1 123 ? -6.022 1.367 -14.586 1.00 94.94 123 GLY A N 1
ATOM 930 C CA . GLY A 1 123 ? -6.077 2.448 -15.572 1.00 94.94 123 GLY A CA 1
ATOM 931 C C . GLY A 1 123 ? -6.244 1.988 -17.024 1.00 94.94 123 GLY A C 1
ATOM 932 O O . GLY A 1 123 ? -6.617 2.808 -17.864 1.00 94.94 123 GLY A O 1
ATOM 933 N N . LEU A 1 124 ? -6.011 0.708 -17.335 1.00 95.88 124 LEU A N 1
ATOM 934 C CA . LEU A 1 124 ? -6.205 0.164 -18.677 1.00 95.88 124 LEU A CA 1
ATOM 935 C C . LEU A 1 124 ? -7.681 -0.217 -18.873 1.00 95.88 124 LEU A C 1
ATOM 937 O O . LEU A 1 124 ? -8.186 -1.066 -18.141 1.00 95.88 124 LEU A O 1
ATOM 941 N N . PRO A 1 125 ? -8.379 0.323 -19.887 1.00 93.69 125 PRO A N 1
ATOM 942 C CA . PRO A 1 125 ? -9.773 -0.041 -20.120 1.00 93.69 125 PRO A CA 1
ATOM 943 C C . PRO A 1 125 ? -9.903 -1.480 -20.635 1.00 93.69 125 PRO A C 1
ATOM 945 O O . PRO A 1 125 ? -9.651 -1.766 -21.810 1.00 93.69 125 PRO A O 1
ATOM 948 N N . VAL A 1 126 ? -10.311 -2.385 -19.747 1.00 95.25 126 VAL A N 1
ATOM 949 C CA . VAL A 1 126 ? -10.625 -3.790 -20.043 1.00 95.25 126 VAL A CA 1
ATOM 950 C C . VAL A 1 126 ? -12.129 -4.048 -19.932 1.00 95.25 126 VAL A C 1
ATOM 952 O O . VAL A 1 126 ? -12.881 -3.221 -19.412 1.00 95.25 126 VAL A O 1
ATOM 955 N N . ASP A 1 127 ? -12.591 -5.177 -20.473 1.00 93.12 127 ASP A N 1
ATOM 956 C CA . ASP A 1 127 ? -13.993 -5.570 -20.329 1.00 93.12 127 ASP A CA 1
ATOM 957 C C . ASP A 1 127 ? -14.296 -5.906 -18.846 1.00 93.12 127 ASP A C 1
ATOM 959 O O . ASP A 1 127 ? -13.404 -6.387 -18.141 1.00 93.12 127 ASP A O 1
ATOM 963 N N . PRO A 1 128 ? -15.522 -5.660 -18.336 1.00 92.00 128 PRO A N 1
ATOM 964 C CA . PRO A 1 128 ? -15.814 -5.768 -16.901 1.00 92.00 128 PRO A CA 1
ATOM 965 C C . PRO A 1 128 ? -15.569 -7.146 -16.281 1.00 92.00 128 PRO A C 1
ATOM 967 O O . PRO A 1 128 ? -15.347 -7.242 -15.082 1.00 92.00 128 PRO A O 1
ATOM 970 N N . ASP A 1 129 ? -15.630 -8.217 -17.069 1.00 91.06 129 ASP A N 1
ATOM 971 C CA . ASP A 1 129 ? -15.350 -9.596 -16.653 1.00 91.06 129 ASP A CA 1
ATOM 972 C C . ASP A 1 129 ? -13.849 -9.939 -16.636 1.00 91.06 129 ASP A C 1
ATOM 974 O O . ASP A 1 129 ? -13.466 -11.025 -16.202 1.00 91.06 129 ASP A O 1
ATOM 978 N N . MET A 1 130 ? -13.001 -9.003 -17.068 1.00 95.19 130 MET A N 1
ATOM 979 C CA . MET A 1 130 ? -11.538 -9.105 -17.114 1.00 95.19 130 MET A CA 1
ATOM 980 C C . MET A 1 130 ? -10.856 -8.099 -16.177 1.00 95.19 130 MET A C 1
ATOM 982 O O . MET A 1 130 ? -9.638 -7.942 -16.227 1.00 95.19 130 MET A O 1
ATOM 986 N N . ASP A 1 131 ? -11.635 -7.416 -15.335 1.00 95.00 131 ASP A N 1
ATOM 987 C CA . ASP A 1 131 ? -11.166 -6.325 -14.478 1.00 95.00 131 ASP A CA 1
ATOM 988 C C . ASP A 1 131 ? -10.371 -6.803 -13.252 1.00 95.00 131 ASP A C 1
ATOM 990 O O . ASP A 1 131 ? -9.542 -6.067 -12.733 1.00 95.00 131 ASP A O 1
ATOM 994 N N . GLY A 1 132 ? -10.565 -8.040 -12.787 1.00 93.94 132 GLY A N 1
ATOM 995 C CA . GLY A 1 132 ? -9.718 -8.612 -11.732 1.00 93.94 132 GLY A CA 1
ATOM 996 C C . GLY A 1 132 ? -10.143 -8.342 -10.291 1.00 93.94 132 GLY A C 1
ATOM 997 O O . GLY A 1 132 ? -9.445 -8.769 -9.377 1.00 93.94 132 GLY A O 1
ATOM 998 N N . VAL A 1 133 ? -11.279 -7.686 -10.063 1.00 93.81 133 VAL A N 1
ATOM 999 C CA . VAL A 1 133 ? -11.840 -7.379 -8.734 1.00 93.81 133 VAL A CA 1
ATOM 1000 C C . VAL A 1 133 ? -12.640 -8.568 -8.158 1.00 93.81 133 VAL A C 1
ATOM 1002 O O . VAL A 1 133 ? -13.720 -8.884 -8.687 1.00 93.81 133 VAL A O 1
ATOM 1005 N N . PRO A 1 134 ? -12.173 -9.213 -7.066 1.00 87.38 134 PRO A N 1
ATOM 1006 C CA . PRO A 1 134 ? -12.875 -10.313 -6.407 1.00 87.38 134 PRO A CA 1
ATOM 1007 C C . PRO A 1 134 ? -14.271 -9.919 -5.907 1.00 87.38 134 PRO A C 1
ATOM 1009 O O . PRO A 1 134 ? -14.457 -8.862 -5.312 1.00 87.38 134 PRO A O 1
ATOM 1012 N N . GLY A 1 135 ? -15.266 -10.782 -6.116 1.00 86.25 135 GLY A N 1
ATOM 1013 C CA . GLY A 1 135 ? -16.648 -10.560 -5.671 1.00 86.25 135 GLY A CA 1
ATOM 1014 C C . GLY A 1 135 ? -17.451 -9.580 -6.536 1.00 86.25 135 GLY A C 1
ATOM 1015 O O . GLY A 1 135 ? -18.649 -9.423 -6.307 1.00 86.25 135 GLY A O 1
ATOM 1016 N N . MET A 1 136 ? -16.822 -8.963 -7.542 1.00 87.12 136 MET A N 1
ATOM 1017 C CA . MET A 1 136 ? -17.475 -8.062 -8.494 1.00 87.12 136 MET A CA 1
ATOM 1018 C C . MET A 1 136 ? -17.318 -8.544 -9.938 1.00 87.12 136 MET A C 1
ATOM 1020 O O . MET A 1 136 ? -18.308 -8.910 -10.566 1.00 87.12 136 MET A O 1
ATOM 1024 N N . SER A 1 137 ? -16.088 -8.567 -10.456 1.00 88.31 137 SER A N 1
ATOM 1025 C CA . SER A 1 137 ? -15.801 -8.995 -11.836 1.00 88.31 137 SER A CA 1
ATOM 1026 C C . SER A 1 137 ? -15.537 -10.496 -11.938 1.00 88.31 137 SER A C 1
ATOM 1028 O O . SER A 1 137 ? -15.905 -11.133 -12.922 1.00 88.31 137 SER A O 1
ATOM 1030 N N . GLN A 1 138 ? -14.937 -11.081 -10.898 1.00 87.12 138 GLN A N 1
ATOM 1031 C CA . GLN A 1 138 ? -14.611 -12.502 -10.831 1.00 87.12 138 GLN A CA 1
ATOM 1032 C C . GLN A 1 138 ? -14.533 -13.002 -9.383 1.00 87.12 138 GLN A C 1
ATOM 1034 O O . GLN A 1 138 ? -14.547 -12.224 -8.433 1.00 87.12 138 GLN A O 1
ATOM 1039 N N . ASN A 1 139 ? -14.396 -14.315 -9.202 1.00 90.19 139 ASN A N 1
ATOM 1040 C CA . ASN A 1 139 ? -13.950 -14.881 -7.928 1.00 90.19 139 ASN A CA 1
ATOM 1041 C C . ASN A 1 139 ? -12.419 -14.801 -7.817 1.00 90.19 139 ASN A C 1
ATOM 1043 O O . ASN A 1 139 ? -11.716 -14.817 -8.833 1.00 90.19 139 ASN A O 1
ATOM 1047 N N . ALA A 1 140 ? -11.904 -14.770 -6.585 1.00 92.94 140 ALA A N 1
ATOM 1048 C CA . ALA A 1 140 ? -10.467 -14.875 -6.341 1.00 92.94 140 ALA A CA 1
ATOM 1049 C C . ALA A 1 140 ? -9.924 -16.222 -6.848 1.00 92.94 140 ALA A C 1
ATOM 1051 O O . ALA A 1 140 ? -10.540 -17.272 -6.624 1.00 92.94 140 ALA A O 1
ATOM 1052 N N . VAL A 1 141 ? -8.765 -16.191 -7.505 1.00 94.75 141 VAL A N 1
ATOM 1053 C CA . VAL A 1 141 ? -8.078 -17.381 -8.016 1.00 94.75 141 VAL A CA 1
ATOM 1054 C C . VAL A 1 141 ? -7.451 -18.101 -6.832 1.00 94.75 141 VAL A C 1
ATOM 1056 O O . VAL A 1 141 ? -6.553 -17.565 -6.185 1.00 94.75 141 VAL A O 1
ATOM 1059 N N . GLN A 1 142 ? -7.941 -19.297 -6.511 1.00 95.56 142 GLN A N 1
ATOM 1060 C CA . GLN A 1 142 ? -7.461 -20.048 -5.348 1.00 95.56 142 GLN A CA 1
ATOM 1061 C C . GLN A 1 142 ? -6.049 -20.614 -5.587 1.00 95.56 142 GLN A C 1
ATOM 1063 O O . GLN A 1 142 ? -5.656 -20.785 -6.745 1.00 95.56 142 GLN A O 1
ATOM 1068 N N . PRO A 1 143 ? -5.298 -20.957 -4.525 1.00 96.81 143 PRO A N 1
ATOM 1069 C CA . PRO A 1 143 ? -4.056 -21.716 -4.656 1.00 96.81 143 PRO A CA 1
ATOM 1070 C C . PRO A 1 143 ? -4.224 -22.962 -5.539 1.00 96.81 143 PRO A C 1
ATOM 1072 O O . PRO A 1 143 ? -5.183 -23.723 -5.390 1.00 96.81 143 PRO A O 1
ATOM 1075 N N . GLY A 1 144 ? -3.300 -23.168 -6.477 1.00 94.94 144 GLY A N 1
ATOM 1076 C CA . GLY A 1 144 ? -3.335 -24.265 -7.448 1.00 94.94 144 GLY A CA 1
ATOM 1077 C C . GLY A 1 144 ? -4.342 -24.085 -8.591 1.00 94.94 144 GLY A C 1
ATOM 1078 O O . GLY A 1 144 ? -4.548 -25.015 -9.379 1.00 94.94 144 GLY A O 1
ATOM 1079 N N . GLN A 1 145 ? -4.972 -22.915 -8.710 1.00 95.94 145 GLN A N 1
ATOM 1080 C CA . GLN A 1 145 ? -5.853 -22.564 -9.823 1.00 95.94 145 GLN A CA 1
ATOM 1081 C C . GLN A 1 145 ? -5.213 -21.537 -10.757 1.00 95.94 145 GLN A C 1
ATOM 1083 O O . GLN A 1 145 ? -4.150 -20.977 -10.500 1.00 95.94 145 GLN A O 1
ATOM 1088 N N . SER A 1 146 ? -5.889 -21.297 -11.873 1.00 96.31 146 SER A N 1
ATOM 1089 C CA . SER A 1 146 ? -5.495 -20.325 -12.880 1.00 96.31 146 SER A CA 1
ATOM 1090 C C . SER A 1 146 ? -6.703 -19.586 -13.444 1.00 96.31 146 SER A C 1
ATOM 1092 O O . SER A 1 146 ? -7.831 -20.092 -13.417 1.00 96.31 146 SER A O 1
ATOM 1094 N N . PHE A 1 147 ? -6.448 -18.396 -13.977 1.00 96.12 147 PHE A N 1
ATOM 1095 C CA . PHE A 1 147 ? -7.435 -17.553 -14.638 1.00 96.12 147 PHE A CA 1
ATOM 1096 C C . PHE A 1 147 ? -6.844 -16.929 -15.901 1.00 96.12 147 PHE A C 1
ATOM 1098 O O . PHE A 1 147 ? -5.656 -16.613 -15.954 1.00 96.12 147 PHE A O 1
ATOM 1105 N N . VAL A 1 148 ? -7.676 -16.765 -16.929 1.00 96.50 148 VAL A N 1
ATOM 1106 C CA . VAL A 1 148 ? -7.266 -16.209 -18.220 1.00 96.50 148 VAL A CA 1
ATOM 1107 C C . VAL A 1 148 ? -7.958 -14.871 -18.424 1.00 96.50 148 VAL A C 1
ATOM 1109 O O . VAL A 1 148 ? -9.171 -14.823 -18.594 1.00 96.50 148 VAL A O 1
ATOM 1112 N N . TYR A 1 149 ? -7.163 -13.809 -18.459 1.00 97.19 149 TYR A N 1
ATOM 1113 C CA . TYR A 1 149 ? -7.581 -12.469 -18.840 1.00 97.19 149 TYR A CA 1
ATOM 1114 C C . TYR A 1 149 ? -7.369 -12.284 -20.342 1.00 97.19 149 TYR A C 1
ATOM 1116 O O . TYR A 1 149 ? -6.258 -12.487 -20.839 1.00 97.19 149 TYR A O 1
ATOM 1124 N N . GLU A 1 150 ? -8.404 -11.882 -21.076 1.00 96.38 150 GLU A N 1
ATOM 1125 C CA . GLU A 1 150 ? -8.292 -11.520 -22.491 1.00 96.38 150 GLU A CA 1
ATOM 1126 C C . GLU A 1 150 ? -8.892 -10.149 -22.756 1.00 96.38 150 GLU A C 1
ATOM 1128 O O . GLU A 1 150 ? -10.051 -9.900 -22.457 1.00 96.38 150 GLU A O 1
ATOM 1133 N N . PHE A 1 151 ? -8.127 -9.274 -23.397 1.00 96.62 151 PHE A N 1
ATOM 1134 C CA . PHE A 1 151 ? -8.603 -7.946 -23.767 1.00 96.62 151 PHE A CA 1
ATOM 1135 C C . PHE A 1 151 ? -7.918 -7.455 -25.042 1.00 96.62 151 PHE A C 1
ATOM 1137 O O . PHE A 1 151 ? -6.959 -8.041 -25.550 1.00 96.62 151 PHE A O 1
ATOM 1144 N N . THR A 1 152 ? -8.440 -6.366 -25.599 1.00 97.44 152 THR A N 1
ATOM 1145 C CA . THR A 1 152 ? -7.773 -5.623 -26.673 1.00 97.44 152 THR A CA 1
ATOM 1146 C C . THR A 1 152 ? -7.160 -4.372 -26.070 1.00 97.44 152 THR A C 1
ATOM 1148 O O . THR A 1 152 ? -7.872 -3.616 -25.417 1.00 97.44 152 THR A O 1
ATOM 1151 N N . ALA A 1 153 ? -5.873 -4.125 -26.306 1.00 97.31 153 ALA A N 1
ATOM 1152 C CA . ALA A 1 153 ? -5.199 -2.918 -25.834 1.00 97.31 153 ALA A CA 1
ATOM 1153 C C . ALA A 1 153 ? -5.643 -1.708 -26.677 1.00 97.31 153 ALA A C 1
ATOM 1155 O O . ALA A 1 153 ? -4.993 -1.348 -27.657 1.00 97.31 153 ALA A O 1
ATOM 1156 N N . ARG A 1 154 ? -6.817 -1.139 -26.378 1.00 96.06 154 ARG A N 1
ATOM 1157 C CA . ARG A 1 154 ? -7.446 -0.088 -27.202 1.00 96.06 154 ARG A CA 1
ATOM 1158 C C . ARG A 1 154 ? -6.793 1.272 -27.026 1.00 96.06 154 ARG A C 1
ATOM 1160 O O . ARG A 1 154 ? -6.678 2.010 -28.004 1.00 96.06 154 ARG A O 1
ATOM 1167 N N . ASP A 1 155 ? -6.346 1.562 -25.815 1.00 95.81 155 ASP A N 1
ATOM 1168 C CA . ASP A 1 155 ? -5.789 2.851 -25.443 1.00 95.81 155 ASP A CA 1
ATOM 1169 C C . ASP A 1 155 ? -4.284 2.716 -25.225 1.00 95.81 155 ASP A C 1
ATOM 1171 O O . ASP A 1 155 ? -3.812 1.802 -24.549 1.00 95.81 155 ASP A O 1
ATOM 1175 N N . ALA A 1 156 ? -3.530 3.589 -25.892 1.00 96.69 156 ALA A N 1
ATOM 1176 C CA . ALA A 1 156 ? -2.087 3.664 -25.736 1.00 96.69 156 ALA A CA 1
ATOM 1177 C C . ALA A 1 156 ? -1.744 4.427 -24.456 1.00 96.69 156 ALA A C 1
ATOM 1179 O O . ALA A 1 156 ? -2.411 5.411 -24.139 1.00 96.69 156 ALA A O 1
ATOM 1180 N N . GLY A 1 157 ? -0.692 4.009 -23.756 1.00 97.19 157 GLY A N 1
ATOM 1181 C CA . GLY A 1 157 ? -0.324 4.618 -22.486 1.00 97.19 157 GLY A CA 1
ATOM 1182 C C . GLY A 1 157 ? 0.579 3.754 -21.613 1.00 97.19 157 GLY A C 1
ATOM 1183 O O . GLY A 1 157 ? 1.033 2.674 -22.004 1.00 97.19 157 GLY A O 1
ATOM 1184 N N . THR A 1 158 ? 0.842 4.280 -20.422 1.00 98.56 158 THR A N 1
ATOM 1185 C CA . THR A 1 158 ? 1.514 3.605 -19.311 1.00 98.56 158 THR A CA 1
ATOM 1186 C C . THR A 1 158 ? 0.448 3.226 -18.288 1.00 98.56 158 THR A C 1
ATOM 1188 O O . THR A 1 158 ? -0.282 4.095 -17.818 1.00 98.56 158 THR A O 1
ATOM 1191 N N . TYR A 1 159 ? 0.368 1.946 -17.945 1.00 98.38 159 TYR A N 1
ATOM 1192 C CA . TYR A 1 159 ? -0.604 1.390 -17.009 1.00 98.38 159 TYR A CA 1
ATOM 1193 C C . TYR A 1 159 ? 0.079 0.394 -16.071 1.00 98.38 159 TYR A C 1
ATOM 1195 O O . TYR A 1 159 ? 1.258 0.055 -16.231 1.00 98.38 159 TYR A O 1
ATOM 1203 N N . ILE A 1 160 ? -0.674 -0.104 -15.099 1.00 97.94 160 ILE A N 1
ATOM 1204 C CA . ILE A 1 160 ? -0.178 -1.015 -14.070 1.00 97.94 160 ILE A CA 1
ATOM 1205 C C . ILE A 1 160 ? -1.012 -2.290 -14.129 1.00 97.94 160 ILE A C 1
ATOM 1207 O O . ILE A 1 160 ? -2.185 -2.261 -14.494 1.00 97.94 160 ILE A O 1
ATOM 1211 N N . TYR A 1 161 ? -0.417 -3.419 -13.773 1.00 98.25 161 TYR A N 1
ATOM 1212 C CA . TYR A 1 161 ? -1.188 -4.572 -13.338 1.00 98.25 161 TYR A CA 1
ATOM 1213 C C . TYR A 1 161 ? -0.725 -4.984 -11.944 1.00 98.25 161 TYR A C 1
ATOM 1215 O O . TYR A 1 161 ? 0.474 -4.971 -11.658 1.00 98.25 161 TYR A O 1
ATOM 1223 N N . HIS A 1 162 ? -1.656 -5.324 -11.062 1.00 98.06 162 HIS A N 1
ATOM 1224 C CA . HIS A 1 162 ? -1.342 -5.696 -9.684 1.00 98.06 162 HIS A CA 1
ATOM 1225 C C . HIS A 1 162 ? -2.388 -6.643 -9.098 1.00 98.06 162 HIS A C 1
ATOM 1227 O O . HIS A 1 162 ? -3.459 -6.827 -9.673 1.00 98.06 162 HIS A O 1
ATOM 1233 N N . THR A 1 163 ? -2.062 -7.277 -7.972 1.00 96.69 163 THR A N 1
ATOM 1234 C CA . THR A 1 163 ? -3.058 -8.018 -7.180 1.00 96.69 163 THR A CA 1
ATOM 1235 C C . THR A 1 163 ? -4.222 -7.124 -6.759 1.00 96.69 163 THR A C 1
ATOM 1237 O O . THR A 1 163 ? -3.998 -5.959 -6.454 1.00 96.69 163 THR A O 1
ATOM 1240 N N . HIS A 1 164 ? -5.443 -7.658 -6.725 1.00 94.62 164 HIS A N 1
ATOM 1241 C CA . HIS A 1 164 ? -6.607 -6.965 -6.156 1.00 94.62 164 HIS A CA 1
ATOM 1242 C C . HIS A 1 164 ? -7.266 -7.794 -5.033 1.00 94.62 164 HIS A C 1
ATOM 1244 O O . HIS A 1 164 ? -8.482 -7.750 -4.807 1.00 94.62 164 HIS A O 1
ATOM 1250 N N . PHE A 1 165 ? -6.459 -8.620 -4.362 1.00 89.69 165 PHE A N 1
ATOM 1251 C CA . PHE A 1 165 ? -6.841 -9.374 -3.176 1.00 89.69 165 PHE A CA 1
ATOM 1252 C C . PHE A 1 165 ? -5.843 -9.102 -2.049 1.00 89.69 165 PHE A C 1
ATOM 1254 O O . PHE A 1 165 ? -4.644 -9.304 -2.238 1.00 89.69 165 PHE A O 1
ATOM 1261 N N . ASP A 1 166 ? -6.341 -8.722 -0.865 1.00 85.44 166 ASP A N 1
ATOM 1262 C CA . ASP A 1 166 ? -5.500 -8.390 0.299 1.00 85.44 166 ASP A CA 1
ATOM 1263 C C . ASP A 1 166 ? -4.379 -7.392 -0.074 1.00 85.44 166 ASP A C 1
ATOM 1265 O O . ASP A 1 166 ? -3.201 -7.599 0.219 1.00 85.44 166 ASP A O 1
ATOM 1269 N N . ASP A 1 167 ? -4.763 -6.337 -0.806 1.00 79.06 167 ASP A N 1
ATOM 1270 C CA . ASP A 1 167 ? -3.864 -5.450 -1.555 1.00 79.06 167 ASP A CA 1
ATOM 1271 C C . ASP A 1 167 ? -2.720 -4.911 -0.703 1.00 79.06 167 ASP A C 1
ATOM 1273 O O . ASP A 1 167 ? -1.567 -5.066 -1.084 1.00 79.06 167 ASP A O 1
ATOM 1277 N N . LEU A 1 168 ? -3.010 -4.371 0.485 1.00 77.38 168 LEU A N 1
ATOM 1278 C CA . LEU A 1 168 ? -1.986 -3.810 1.378 1.00 77.38 168 LEU A CA 1
ATOM 1279 C C . LEU A 1 168 ? -0.897 -4.819 1.768 1.00 77.38 168 LEU A C 1
ATOM 1281 O O . LEU A 1 168 ? 0.213 -4.435 2.106 1.00 77.38 168 LEU A O 1
ATOM 1285 N N . ASN A 1 169 ? -1.200 -6.113 1.776 1.00 83.94 169 ASN A N 1
ATOM 1286 C CA . ASN A 1 169 ? -0.230 -7.142 2.127 1.00 83.94 169 ASN A CA 1
ATOM 1287 C C . ASN A 1 169 ? 0.415 -7.760 0.881 1.00 83.94 169 ASN A C 1
ATOM 1289 O O . ASN A 1 169 ? 1.607 -8.054 0.885 1.00 83.94 169 ASN A O 1
ATOM 1293 N N . GLN A 1 170 ? -0.353 -7.991 -0.182 1.00 91.38 170 GLN A N 1
ATOM 1294 C CA . GLN A 1 170 ? 0.146 -8.650 -1.387 1.00 91.38 170 GLN A CA 1
ATOM 1295 C C . GLN A 1 170 ? 0.933 -7.703 -2.307 1.00 91.38 170 GLN A C 1
ATOM 1297 O O . GLN A 1 170 ? 1.927 -8.120 -2.912 1.00 91.38 170 GLN A O 1
ATOM 1302 N N . LEU A 1 171 ? 0.522 -6.437 -2.398 1.00 91.31 171 LEU A N 1
ATOM 1303 C CA . LEU A 1 171 ? 1.175 -5.405 -3.201 1.00 91.31 171 LEU A CA 1
ATOM 1304 C C . LEU A 1 171 ? 2.575 -5.093 -2.659 1.00 91.31 171 LEU A C 1
ATOM 1306 O O . LEU A 1 171 ? 3.553 -5.226 -3.396 1.00 91.31 171 LEU A O 1
ATOM 1310 N N . ASP A 1 172 ? 2.679 -4.829 -1.353 1.00 88.00 172 ASP A N 1
ATOM 1311 C CA . ASP A 1 172 ? 3.933 -4.530 -0.637 1.00 88.00 172 ASP A CA 1
ATOM 1312 C C . ASP A 1 172 ? 4.925 -5.708 -0.632 1.00 88.00 172 ASP A C 1
ATOM 1314 O O . ASP A 1 172 ? 6.105 -5.559 -0.303 1.00 88.00 172 ASP A O 1
ATOM 1318 N N . ARG A 1 173 ? 4.457 -6.909 -0.998 1.00 90.44 173 ARG A N 1
ATOM 1319 C CA . ARG A 1 173 ? 5.291 -8.106 -1.180 1.00 90.44 173 ARG A CA 1
ATOM 1320 C C . ARG A 1 173 ? 5.798 -8.285 -2.607 1.00 90.44 173 ARG A C 1
ATOM 1322 O O . ARG A 1 173 ? 6.635 -9.164 -2.808 1.00 90.44 173 ARG A O 1
ATOM 1329 N N . GLY A 1 174 ? 5.343 -7.480 -3.566 1.00 94.12 174 GLY A N 1
ATOM 1330 C CA . GLY A 1 174 ? 5.868 -7.464 -4.933 1.00 94.12 174 GLY A CA 1
ATOM 1331 C C . GLY A 1 174 ? 4.908 -7.918 -6.035 1.00 94.12 174 GLY A C 1
ATOM 1332 O O . GLY A 1 174 ? 5.353 -8.059 -7.178 1.00 94.12 174 GLY A O 1
ATOM 1333 N N . LEU A 1 175 ? 3.614 -8.136 -5.750 1.00 97.19 175 LEU A N 1
ATOM 1334 C CA . LEU A 1 175 ? 2.636 -8.560 -6.766 1.00 97.19 175 LEU A CA 1
ATOM 1335 C C . LEU A 1 175 ? 2.131 -7.405 -7.634 1.00 97.19 175 LEU A C 1
ATOM 1337 O O . LEU A 1 175 ? 0.941 -7.081 -7.665 1.00 97.19 175 LEU A O 1
ATOM 1341 N N . TYR A 1 176 ? 3.044 -6.838 -8.415 1.00 98.00 176 TYR A N 1
ATOM 1342 C CA . TYR A 1 176 ? 2.758 -5.798 -9.394 1.00 98.00 176 TYR A CA 1
ATOM 1343 C C . TYR A 1 176 ? 3.685 -5.869 -10.612 1.00 98.00 176 TYR A C 1
ATOM 1345 O O . TYR A 1 176 ? 4.761 -6.470 -10.590 1.00 98.00 176 TYR A O 1
ATOM 1353 N N . GLY A 1 177 ? 3.288 -5.198 -11.686 1.00 98.06 177 GLY A N 1
ATOM 1354 C CA . GLY A 1 177 ? 4.112 -4.936 -12.857 1.00 98.06 177 GLY A CA 1
ATOM 1355 C C . GLY A 1 177 ? 3.490 -3.863 -13.744 1.00 98.06 177 GLY A C 1
ATOM 1356 O O . GLY A 1 177 ? 2.443 -3.299 -13.436 1.00 98.06 177 GLY A O 1
ATOM 1357 N N . ALA A 1 178 ? 4.153 -3.550 -14.854 1.00 98.44 178 ALA A N 1
ATOM 1358 C CA . ALA A 1 178 ? 3.677 -2.531 -15.785 1.00 98.44 178 ALA A CA 1
ATOM 1359 C C . ALA A 1 178 ? 2.989 -3.142 -17.004 1.00 98.44 178 ALA A C 1
ATOM 1361 O O . ALA A 1 178 ? 3.427 -4.169 -17.533 1.00 98.44 178 ALA A O 1
ATOM 1362 N N . VAL A 1 179 ? 1.982 -2.436 -17.509 1.00 98.50 179 VAL A N 1
ATOM 1363 C CA . VAL A 1 179 ? 1.463 -2.622 -18.863 1.00 98.50 179 VAL A CA 1
ATOM 1364 C C . VAL A 1 179 ? 1.814 -1.380 -19.670 1.00 98.50 179 VAL A C 1
ATOM 1366 O O . VAL A 1 179 ? 1.455 -0.264 -19.307 1.00 98.50 179 VAL A O 1
ATOM 1369 N N . VAL A 1 180 ? 2.529 -1.562 -20.774 1.00 98.44 180 VAL A N 1
ATOM 1370 C CA . VAL A 1 180 ? 2.876 -0.473 -21.689 1.00 98.44 180 VAL A CA 1
ATOM 1371 C C . VAL A 1 180 ? 2.223 -0.757 -23.027 1.00 98.44 180 VAL A C 1
ATOM 1373 O O . VAL A 1 180 ? 2.464 -1.801 -23.635 1.00 98.44 180 VAL A O 1
ATOM 1376 N N . VAL A 1 181 ? 1.398 0.180 -23.483 1.00 98.31 181 VAL A N 1
ATOM 1377 C CA . VAL A 1 181 ? 0.736 0.110 -24.782 1.00 98.31 181 VAL A CA 1
ATOM 1378 C C . VAL A 1 181 ? 1.311 1.206 -25.671 1.00 98.31 181 VAL A C 1
ATOM 1380 O O . VAL A 1 181 ? 1.010 2.386 -25.500 1.00 98.31 181 VAL A O 1
ATOM 1383 N N . ASP A 1 182 ? 2.152 0.812 -26.623 1.00 96.75 182 ASP A N 1
ATOM 1384 C CA . ASP A 1 182 ? 2.706 1.704 -27.641 1.00 96.75 182 ASP A CA 1
ATOM 1385 C C . ASP A 1 182 ? 1.601 2.282 -28.529 1.00 96.75 182 ASP A C 1
ATOM 1387 O O . ASP A 1 182 ? 0.694 1.556 -28.952 1.00 96.75 182 ASP A O 1
ATOM 1391 N N . GLU A 1 183 ? 1.717 3.555 -28.925 1.00 95.25 183 GLU A N 1
ATOM 1392 C CA . GLU A 1 183 ? 0.821 4.102 -29.939 1.00 95.25 183 GLU A CA 1
ATOM 1393 C C . GLU A 1 183 ? 0.964 3.329 -31.259 1.00 95.25 183 GLU A C 1
ATOM 1395 O O . GLU A 1 183 ? 2.067 3.022 -31.722 1.00 95.25 183 GLU A O 1
ATOM 1400 N N . ALA A 1 184 ? -0.158 3.080 -31.940 1.00 93.38 184 ALA A N 1
ATOM 1401 C CA . ALA A 1 184 ? -0.111 2.516 -33.290 1.00 93.38 184 ALA A CA 1
ATOM 1402 C C . ALA A 1 184 ? 0.610 3.457 -34.277 1.00 93.38 184 ALA A C 1
ATOM 1404 O O . ALA A 1 184 ? 1.212 3.010 -35.255 1.00 93.38 184 ALA A O 1
ATOM 1405 N N . LYS A 1 185 ? 0.527 4.772 -34.027 1.00 91.50 185 LYS A N 1
ATOM 1406 C CA . LYS A 1 185 ? 1.143 5.839 -34.827 1.00 91.50 185 LYS A CA 1
ATOM 1407 C C . LYS A 1 185 ? 1.728 6.913 -33.897 1.00 91.50 185 LYS A C 1
ATOM 1409 O O . LYS A 1 185 ? 1.050 7.914 -33.640 1.00 91.50 185 LYS A O 1
ATOM 1414 N N . PRO A 1 186 ? 2.953 6.720 -33.380 1.00 88.75 186 PRO A N 1
ATOM 1415 C CA . PRO A 1 186 ? 3.556 7.657 -32.441 1.00 88.75 186 PRO A CA 1
ATOM 1416 C C . PRO A 1 186 ? 3.808 9.009 -33.114 1.00 88.75 186 PRO A C 1
ATOM 1418 O O . PRO A 1 186 ? 4.382 9.087 -34.200 1.00 88.75 186 PRO A O 1
ATOM 1421 N N . GLN A 1 187 ? 3.387 10.089 -32.455 1.00 86.38 187 GLN A N 1
ATOM 1422 C CA . GLN A 1 187 ? 3.622 11.462 -32.929 1.00 86.38 187 GLN A CA 1
ATOM 1423 C C . GLN A 1 187 ? 5.024 11.965 -32.569 1.00 86.38 187 GLN A C 1
ATOM 1425 O O . GLN A 1 187 ? 5.531 12.912 -33.164 1.00 86.38 187 GLN A O 1
ATOM 1430 N N . THR A 1 188 ? 5.645 11.362 -31.554 1.00 90.06 188 THR A N 1
ATOM 1431 C CA . THR A 1 188 ? 6.972 11.728 -31.055 1.00 90.06 188 THR A CA 1
ATOM 1432 C C . THR A 1 188 ? 7.835 10.481 -30.974 1.00 90.06 188 THR A C 1
ATOM 1434 O O . THR A 1 188 ? 7.423 9.473 -30.412 1.00 90.06 188 THR A O 1
ATOM 1437 N N . HIS A 1 189 ? 9.048 10.562 -31.514 1.00 93.56 189 HIS A N 1
ATOM 1438 C CA . HIS A 1 189 ? 10.047 9.510 -31.376 1.00 93.56 189 HIS A CA 1
ATOM 1439 C C . HIS A 1 189 ? 10.954 9.797 -30.173 1.00 93.56 189 HIS A C 1
ATOM 1441 O O . HIS A 1 189 ? 11.584 10.858 -30.114 1.00 93.56 189 HIS A O 1
ATOM 1447 N N . TYR A 1 190 ? 11.052 8.841 -29.251 1.00 96.19 190 TYR A N 1
ATOM 1448 C CA . TYR A 1 190 ? 11.975 8.868 -28.117 1.00 96.19 190 TYR A CA 1
ATOM 1449 C C . TYR A 1 190 ? 13.182 7.977 -28.418 1.00 96.19 190 TYR A C 1
ATOM 1451 O O . TYR A 1 190 ? 13.026 6.834 -28.832 1.00 96.19 190 TYR A O 1
ATOM 1459 N N . ASN A 1 191 ? 14.395 8.496 -28.226 1.00 97.81 191 ASN A N 1
ATOM 1460 C CA . ASN A 1 191 ? 15.625 7.717 -28.395 1.00 97.81 191 ASN A CA 1
ATOM 1461 C C . ASN A 1 191 ? 15.805 6.704 -27.260 1.00 97.81 191 ASN A C 1
ATOM 1463 O O . ASN A 1 191 ? 16.386 5.641 -27.468 1.00 97.81 191 ASN A O 1
ATOM 1467 N N . ARG A 1 192 ? 15.323 7.058 -26.063 1.00 97.56 192 ARG A N 1
ATOM 1468 C CA . ARG A 1 192 ? 15.344 6.231 -24.855 1.00 97.56 192 ARG A CA 1
ATOM 1469 C C . ARG A 1 192 ? 13.968 6.264 -24.206 1.00 97.56 192 ARG A C 1
ATOM 1471 O O . ARG A 1 192 ? 13.418 7.350 -24.026 1.00 97.56 192 ARG A O 1
ATOM 1478 N N . ASP A 1 193 ? 13.453 5.095 -23.851 1.00 97.50 193 ASP A N 1
ATOM 1479 C CA . ASP A 1 193 ? 12.181 4.932 -23.151 1.00 97.50 193 ASP A CA 1
ATOM 1480 C C . ASP A 1 193 ? 12.405 4.020 -21.944 1.00 97.50 193 ASP A C 1
ATOM 1482 O O . ASP A 1 193 ? 12.769 2.849 -22.094 1.00 97.50 193 ASP A O 1
ATOM 1486 N N . TYR A 1 194 ? 12.278 4.603 -20.757 1.00 98.44 194 TYR A N 1
ATOM 1487 C CA . TYR A 1 194 ? 12.634 3.983 -19.492 1.00 98.44 194 TYR A CA 1
ATOM 1488 C C . TYR A 1 194 ? 11.426 3.807 -18.594 1.00 98.44 194 TYR A C 1
ATOM 1490 O O . TYR A 1 194 ? 10.522 4.635 -18.583 1.00 98.44 194 TYR A O 1
ATOM 1498 N N . LEU A 1 195 ? 11.458 2.747 -17.801 1.00 98.06 195 LEU A N 1
ATOM 1499 C CA . LEU A 1 195 ? 10.429 2.391 -16.845 1.00 98.06 195 LEU A CA 1
ATOM 1500 C C . LEU A 1 195 ? 10.945 2.583 -15.413 1.00 98.06 195 LEU A C 1
ATOM 1502 O O . LEU A 1 195 ? 12.065 2.174 -15.080 1.00 98.06 195 LEU A O 1
ATOM 1506 N N . MET A 1 196 ? 10.127 3.217 -14.576 1.00 98.50 196 MET A N 1
ATOM 1507 C CA . MET A 1 196 ? 10.415 3.492 -13.172 1.00 98.50 196 MET A CA 1
ATOM 1508 C C . MET A 1 196 ? 9.188 3.142 -12.325 1.00 98.50 196 MET A C 1
ATOM 1510 O O . MET A 1 196 ? 8.284 3.958 -12.186 1.00 98.50 196 MET A O 1
ATOM 1514 N N . LEU A 1 197 ? 9.161 1.936 -11.756 1.00 98.38 197 LEU A N 1
ATOM 1515 C CA . LEU A 1 197 ? 8.151 1.539 -10.774 1.00 98.38 197 LEU A CA 1
ATOM 1516 C C . LEU A 1 197 ? 8.676 1.861 -9.383 1.00 98.38 197 LEU A C 1
ATOM 1518 O O . LEU A 1 197 ? 9.643 1.250 -8.927 1.00 98.38 197 LEU A O 1
ATOM 1522 N N . LEU A 1 198 ? 8.043 2.831 -8.743 1.00 98.12 198 LEU A N 1
ATOM 1523 C CA . LEU A 1 198 ? 8.288 3.249 -7.375 1.00 98.12 198 LEU A CA 1
ATOM 1524 C C . LEU A 1 198 ? 7.417 2.403 -6.453 1.00 98.12 198 LEU A C 1
ATOM 1526 O O . LEU A 1 198 ? 6.219 2.290 -6.688 1.00 98.12 198 LEU A O 1
ATOM 1530 N N . SER A 1 199 ? 8.024 1.799 -5.442 1.00 95.19 199 SER A N 1
ATOM 1531 C CA . SER A 1 199 ? 7.334 0.930 -4.485 1.00 95.19 199 SER A CA 1
ATOM 1532 C C . SER A 1 199 ? 7.915 1.090 -3.091 1.00 95.19 199 SER A C 1
ATOM 1534 O O . SER A 1 199 ? 9.107 1.392 -2.933 1.00 95.19 199 SER A O 1
ATOM 1536 N N . SER A 1 200 ? 7.083 0.808 -2.102 1.00 91.44 200 SER A N 1
ATOM 1537 C CA . SER A 1 200 ? 7.443 0.618 -0.710 1.00 91.44 200 SER A CA 1
ATOM 1538 C C . SER A 1 200 ? 7.468 -0.864 -0.336 1.00 91.44 200 SER A C 1
ATOM 1540 O O . SER A 1 200 ? 6.931 -1.723 -1.037 1.00 91.44 200 SER A O 1
ATOM 1542 N N . TRP A 1 201 ? 8.171 -1.175 0.753 1.00 87.50 201 TRP A N 1
ATOM 1543 C CA . TRP A 1 201 ? 8.330 -2.532 1.259 1.00 87.50 201 TRP A CA 1
ATOM 1544 C C . TRP A 1 201 ? 8.261 -2.563 2.784 1.00 87.50 201 TRP A C 1
ATOM 1546 O O . TRP A 1 201 ? 8.964 -1.821 3.482 1.00 87.50 201 TRP A O 1
ATOM 1556 N N . ARG A 1 202 ? 7.486 -3.521 3.295 1.00 79.81 202 ARG A N 1
ATOM 1557 C CA . ARG A 1 202 ? 7.357 -3.847 4.721 1.00 79.81 202 ARG A CA 1
ATOM 1558 C C . ARG A 1 202 ? 8.192 -5.090 5.026 1.00 79.81 202 ARG A C 1
ATOM 1560 O O . ARG A 1 202 ? 7.712 -6.216 4.913 1.00 79.81 202 ARG A O 1
ATOM 1567 N N . ILE A 1 203 ? 9.487 -4.896 5.305 1.00 72.38 203 ILE A N 1
ATOM 1568 C CA . ILE A 1 203 ? 10.447 -6.013 5.451 1.00 72.38 203 ILE A CA 1
ATOM 1569 C C . ILE A 1 203 ? 10.715 -6.358 6.918 1.00 72.38 203 ILE A C 1
ATOM 1571 O O . ILE A 1 203 ? 10.669 -7.528 7.288 1.00 72.38 203 ILE A O 1
ATOM 1575 N N . ILE A 1 204 ? 11.055 -5.361 7.741 1.00 61.38 204 ILE A N 1
ATOM 1576 C CA . ILE A 1 204 ? 11.489 -5.586 9.138 1.00 61.38 204 ILE A CA 1
ATOM 1577 C C . ILE A 1 204 ? 10.338 -5.352 10.119 1.00 61.38 204 ILE A C 1
ATOM 1579 O O . ILE A 1 204 ? 10.265 -6.007 11.155 1.00 61.38 204 ILE A O 1
ATOM 1583 N N . SER A 1 205 ? 9.449 -4.422 9.789 1.00 58.38 205 SER A N 1
ATOM 1584 C CA . SER A 1 205 ? 8.339 -3.977 10.624 1.00 58.38 205 SER A CA 1
ATOM 1585 C C . SER A 1 205 ? 7.067 -3.846 9.800 1.00 58.38 205 SER A C 1
ATOM 1587 O O . SER A 1 205 ? 7.118 -3.768 8.572 1.00 58.38 205 SER A O 1
ATOM 1589 N N . ASP A 1 206 ? 5.936 -3.733 10.494 1.00 53.84 206 ASP A N 1
ATOM 1590 C CA . ASP A 1 206 ? 4.655 -3.412 9.871 1.00 53.84 206 ASP A CA 1
ATOM 1591 C C . ASP A 1 206 ? 4.596 -1.976 9.331 1.00 53.84 206 ASP A C 1
ATOM 1593 O O . ASP A 1 206 ? 3.714 -1.684 8.534 1.00 53.84 206 ASP A O 1
ATOM 1597 N N . THR A 1 207 ? 5.531 -1.099 9.705 1.00 56.91 207 THR A N 1
ATOM 1598 C CA . THR A 1 207 ? 5.769 0.170 9.005 1.00 56.91 207 THR A CA 1
ATOM 1599 C C . THR A 1 207 ? 6.734 -0.038 7.847 1.00 56.91 207 THR A C 1
ATOM 1601 O O . THR A 1 207 ? 7.739 -0.742 7.992 1.00 56.91 207 THR A O 1
ATOM 1604 N N . GLU A 1 208 ? 6.452 0.604 6.721 1.00 62.16 208 GLU A N 1
ATOM 1605 C CA . GLU A 1 208 ? 7.336 0.610 5.563 1.00 62.16 208 GLU A CA 1
ATOM 1606 C C . GLU A 1 208 ? 8.691 1.210 5.909 1.00 62.16 208 GLU A C 1
ATOM 1608 O O . GLU A 1 208 ? 8.787 2.227 6.596 1.00 62.16 208 GLU A O 1
ATOM 1613 N N . ASN A 1 209 ? 9.755 0.558 5.460 1.00 75.00 209 ASN A N 1
ATOM 1614 C CA . ASN A 1 209 ? 11.105 0.958 5.844 1.00 75.00 209 ASN A CA 1
ATOM 1615 C C . ASN A 1 209 ? 12.147 0.790 4.733 1.00 75.00 209 ASN A C 1
ATOM 1617 O O . ASN A 1 209 ? 13.326 1.097 4.933 1.00 75.00 209 ASN A O 1
ATOM 1621 N N . TYR A 1 210 ? 11.720 0.305 3.568 1.00 88.94 210 TYR A N 1
ATOM 1622 C CA . TYR A 1 210 ? 12.523 0.264 2.356 1.00 88.94 210 TYR A CA 1
ATOM 1623 C C . TYR A 1 210 ? 11.686 0.729 1.178 1.00 88.94 210 TYR A C 1
ATOM 1625 O O . TYR A 1 210 ? 10.515 0.386 1.050 1.00 88.94 210 TYR A O 1
ATOM 1633 N N . PHE A 1 211 ? 12.333 1.453 0.277 1.00 94.19 211 PHE A N 1
ATOM 1634 C CA . PHE A 1 211 ? 11.729 1.914 -0.960 1.00 94.19 211 PHE A CA 1
ATOM 1635 C C . PHE A 1 211 ? 12.573 1.460 -2.136 1.00 94.19 211 PHE A C 1
ATOM 1637 O O . PHE A 1 211 ? 13.788 1.298 -2.012 1.00 94.19 211 PHE A O 1
ATOM 1644 N N . SER A 1 212 ? 11.948 1.234 -3.285 1.00 96.56 212 SER A N 1
ATOM 1645 C CA . SER A 1 212 ? 12.656 0.660 -4.421 1.00 96.56 212 SER A CA 1
ATOM 1646 C C . SER A 1 212 ? 12.198 1.218 -5.760 1.00 96.56 212 SER A C 1
ATOM 1648 O O . SER A 1 212 ? 11.015 1.492 -5.965 1.00 96.56 212 SER A O 1
ATOM 1650 N N . ILE A 1 213 ? 13.153 1.348 -6.682 1.00 98.31 213 ILE A N 1
ATOM 1651 C CA . ILE A 1 213 ? 12.896 1.565 -8.102 1.00 98.31 213 ILE A CA 1
ATOM 1652 C C . ILE A 1 213 ? 13.055 0.215 -8.792 1.00 98.31 213 ILE A C 1
ATOM 1654 O O . ILE A 1 213 ? 14.133 -0.380 -8.766 1.00 98.31 213 ILE A O 1
ATOM 1658 N N . ASN A 1 214 ? 11.994 -0.258 -9.442 1.00 97.88 214 ASN A N 1
ATOM 1659 C CA . ASN A 1 214 ? 11.971 -1.546 -10.136 1.00 97.88 214 ASN A CA 1
ATOM 1660 C C . ASN A 1 214 ? 12.422 -2.706 -9.223 1.00 97.88 214 ASN A C 1
ATOM 1662 O O . ASN A 1 214 ? 13.262 -3.520 -9.605 1.00 97.88 214 ASN A O 1
ATOM 1666 N N . GLY A 1 215 ? 11.904 -2.739 -7.993 1.00 96.56 215 GLY A N 1
ATOM 1667 C CA . GLY A 1 215 ? 12.187 -3.781 -7.007 1.00 96.56 215 GLY A CA 1
ATOM 1668 C C . GLY A 1 215 ? 13.573 -3.718 -6.362 1.00 96.56 215 GLY A C 1
ATOM 1669 O O . GLY A 1 215 ? 13.894 -4.580 -5.546 1.00 96.56 215 GLY A O 1
ATOM 1670 N N . LYS A 1 216 ? 14.407 -2.728 -6.706 1.00 97.25 216 LYS A N 1
ATOM 1671 C CA . LYS A 1 216 ? 15.747 -2.540 -6.139 1.00 97.25 216 LYS A CA 1
ATOM 1672 C C . LYS A 1 216 ? 15.876 -1.173 -5.480 1.00 97.25 216 LYS A C 1
ATOM 1674 O O . LYS A 1 216 ? 15.489 -0.154 -6.040 1.00 97.25 216 LYS A O 1
ATOM 1679 N N . SER A 1 217 ? 16.430 -1.161 -4.282 1.00 95.75 217 SER A N 1
ATOM 1680 C CA . SER A 1 217 ? 16.816 0.036 -3.552 1.00 95.75 217 SER A CA 1
ATOM 1681 C C . SER A 1 217 ? 18.259 0.403 -3.894 1.00 95.75 217 SER A C 1
ATOM 1683 O O . SER A 1 217 ? 19.095 -0.483 -4.100 1.00 95.75 217 SER A O 1
ATOM 1685 N N . TYR A 1 218 ? 18.584 1.695 -3.957 1.00 94.69 218 TYR A N 1
ATOM 1686 C CA . TYR A 1 218 ? 19.966 2.137 -4.154 1.00 94.69 218 TYR A CA 1
ATOM 1687 C C . TYR A 1 218 ? 20.888 1.507 -3.086 1.00 94.69 218 TYR A C 1
ATOM 1689 O O . TYR A 1 218 ? 20.489 1.408 -1.923 1.00 94.69 218 TYR A O 1
ATOM 1697 N N . PRO A 1 219 ? 22.110 1.050 -3.422 1.00 92.75 219 PRO A N 1
ATOM 1698 C CA . PRO A 1 219 ? 22.818 1.164 -4.703 1.00 92.75 219 PRO A CA 1
ATOM 1699 C C . PRO A 1 219 ? 22.516 0.064 -5.738 1.00 92.75 219 PRO A C 1
ATOM 1701 O O . PRO A 1 219 ? 23.209 -0.012 -6.748 1.00 92.75 219 PRO A O 1
ATOM 1704 N N . LEU A 1 220 ? 21.518 -0.802 -5.529 1.00 94.50 220 LEU A N 1
ATOM 1705 C CA . LEU A 1 220 ? 21.197 -1.893 -6.467 1.00 94.50 220 LEU A CA 1
ATOM 1706 C C . LEU A 1 220 ? 20.401 -1.435 -7.702 1.00 94.50 220 LEU A C 1
ATOM 1708 O O . LEU A 1 220 ? 20.238 -2.190 -8.661 1.00 94.50 220 LEU A O 1
ATOM 1712 N N . THR A 1 221 ? 19.892 -0.206 -7.694 1.00 96.50 221 THR A N 1
ATOM 1713 C CA . THR A 1 221 ? 19.222 0.425 -8.837 1.00 96.50 221 THR A CA 1
ATOM 1714 C C . THR A 1 221 ? 20.167 0.618 -10.019 1.00 96.50 221 THR A C 1
ATOM 1716 O O . THR A 1 221 ? 21.308 1.047 -9.853 1.00 96.50 221 THR A O 1
ATOM 1719 N N . LYS A 1 222 ? 19.664 0.403 -11.237 1.00 95.06 222 LYS A N 1
ATOM 1720 C CA . LYS A 1 222 ? 20.414 0.637 -12.479 1.00 95.06 222 LYS A CA 1
ATOM 1721 C C . LYS A 1 222 ? 20.207 2.072 -12.998 1.00 95.06 222 LYS A C 1
ATOM 1723 O O . LYS A 1 222 ? 19.074 2.562 -12.945 1.00 95.06 222 LYS A O 1
ATOM 1728 N N . PRO A 1 223 ? 21.247 2.735 -13.538 1.00 96.06 223 PRO A N 1
ATOM 1729 C CA . PRO A 1 223 ? 21.125 4.073 -14.109 1.00 96.06 223 PRO A CA 1
ATOM 1730 C C . PRO A 1 223 ? 20.414 4.077 -15.473 1.00 96.06 223 PRO A C 1
ATOM 1732 O O . PRO A 1 223 ? 20.456 3.110 -16.233 1.00 96.06 223 PRO A O 1
ATOM 1735 N N . TYR A 1 224 ? 19.826 5.219 -15.824 1.00 97.44 224 TYR A N 1
ATOM 1736 C CA . TYR A 1 224 ? 19.302 5.539 -17.149 1.00 97.44 224 TYR A CA 1
ATOM 1737 C C . TYR A 1 224 ? 20.442 5.987 -18.070 1.00 97.44 224 TYR A C 1
ATOM 1739 O O . TYR A 1 224 ? 20.951 7.105 -17.964 1.00 97.44 224 TYR A O 1
ATOM 1747 N N . LEU A 1 225 ? 20.858 5.114 -18.986 1.00 97.12 225 LEU A N 1
ATOM 1748 C CA . LEU A 1 225 ? 21.981 5.376 -19.890 1.00 97.12 225 LEU A CA 1
ATOM 1749 C C . LEU A 1 225 ? 21.566 6.287 -21.055 1.00 97.12 225 LEU A C 1
ATOM 1751 O O . LEU A 1 225 ? 20.602 6.009 -21.763 1.00 97.12 225 LEU A O 1
ATOM 1755 N N . VAL A 1 226 ? 22.288 7.373 -21.309 1.00 98.06 226 VAL A N 1
ATOM 1756 C CA . VAL A 1 226 ? 21.917 8.326 -22.372 1.00 98.06 226 VAL A CA 1
ATOM 1757 C C . VAL A 1 226 ? 23.109 8.730 -23.224 1.00 98.06 226 VAL A C 1
ATOM 1759 O O . VAL A 1 226 ? 24.243 8.814 -22.756 1.00 98.06 226 VAL A O 1
ATOM 1762 N N . THR A 1 227 ? 22.859 9.029 -24.492 1.00 97.88 227 THR A N 1
ATOM 1763 C CA . THR A 1 227 ? 23.788 9.763 -25.350 1.00 97.88 227 THR A CA 1
ATOM 1764 C C . THR A 1 227 ? 23.366 11.228 -25.393 1.00 97.88 227 THR A C 1
ATOM 1766 O O . THR A 1 227 ? 22.181 11.557 -25.362 1.00 97.88 227 THR A O 1
ATOM 1769 N N . ARG A 1 228 ? 24.335 12.148 -25.457 1.00 97.00 228 ARG A N 1
ATOM 1770 C CA . ARG A 1 228 ? 24.018 13.576 -25.564 1.00 97.00 228 ARG A CA 1
ATOM 1771 C C . ARG A 1 228 ? 23.184 13.838 -26.819 1.00 97.00 228 ARG A C 1
ATOM 1773 O O . ARG A 1 228 ? 23.601 13.488 -27.916 1.00 97.00 228 ARG A O 1
ATOM 1780 N N . GLY A 1 229 ? 22.045 14.499 -26.639 1.00 97.31 229 GLY A N 1
ATOM 1781 C CA . GLY A 1 229 ? 21.068 14.750 -27.699 1.00 97.31 229 GLY A CA 1
ATOM 1782 C C . GLY A 1 229 ? 19.913 13.748 -27.752 1.00 97.31 229 GLY A C 1
ATOM 1783 O O . GLY A 1 229 ? 18.947 14.026 -28.459 1.00 97.31 229 GLY A O 1
ATOM 1784 N N . ASP A 1 230 ? 19.958 12.653 -26.983 1.00 98.50 230 ASP A N 1
ATOM 1785 C CA . ASP A 1 230 ? 18.825 11.732 -26.859 1.00 98.50 230 ASP A CA 1
ATOM 1786 C C . ASP A 1 230 ? 17.583 12.479 -26.355 1.00 98.50 230 ASP A C 1
ATOM 1788 O O . ASP A 1 230 ? 17.640 13.236 -25.380 1.00 98.50 230 ASP A O 1
ATOM 1792 N N . ARG A 1 231 ? 16.434 12.234 -26.990 1.00 98.50 231 ARG A N 1
ATOM 1793 C CA . ARG A 1 231 ? 15.131 12.506 -26.386 1.00 98.50 231 ARG A CA 1
ATOM 1794 C C . ARG A 1 231 ? 14.771 11.329 -25.488 1.00 98.50 231 ARG A C 1
ATOM 1796 O O . ARG A 1 231 ? 14.571 10.219 -25.980 1.00 98.50 231 ARG A O 1
ATOM 1803 N N . VAL A 1 232 ? 14.687 11.583 -24.191 1.00 98.62 232 VAL A N 1
ATOM 1804 C CA . VAL A 1 232 ? 14.457 10.571 -23.158 1.00 98.62 232 VAL A CA 1
ATOM 1805 C C . VAL A 1 232 ? 13.021 10.680 -22.662 1.00 98.62 232 VAL A C 1
ATOM 1807 O O . VAL A 1 232 ? 12.557 11.792 -22.404 1.00 98.62 232 VAL A O 1
ATOM 1810 N N . ARG A 1 233 ? 12.338 9.541 -22.525 1.00 98.50 233 ARG A N 1
ATOM 1811 C CA . ARG A 1 233 ? 11.100 9.386 -21.754 1.00 98.50 233 ARG A CA 1
ATOM 1812 C C . ARG A 1 233 ? 11.370 8.490 -20.547 1.00 98.50 233 ARG A C 1
ATOM 1814 O O . ARG A 1 233 ? 12.029 7.462 -20.688 1.00 98.50 233 ARG A O 1
ATOM 1821 N N . ILE A 1 234 ? 10.877 8.893 -19.382 1.00 98.56 234 ILE A N 1
ATOM 1822 C CA . ILE A 1 234 ? 10.808 8.062 -18.178 1.00 98.56 234 ILE A CA 1
ATOM 1823 C C . ILE A 1 234 ? 9.328 7.930 -17.822 1.00 98.56 234 ILE A C 1
ATOM 1825 O O . ILE A 1 234 ? 8.638 8.935 -17.669 1.00 98.56 234 ILE A O 1
ATOM 1829 N N . ARG A 1 235 ? 8.855 6.690 -17.744 1.00 98.56 235 ARG A N 1
ATOM 1830 C CA . ARG A 1 235 ? 7.501 6.298 -17.362 1.00 98.56 235 ARG A CA 1
ATOM 1831 C C . ARG A 1 235 ? 7.506 5.993 -15.873 1.00 98.56 235 ARG A C 1
ATOM 1833 O O . ARG A 1 235 ? 7.934 4.913 -15.461 1.00 98.56 235 ARG A O 1
ATOM 1840 N N . GLU A 1 236 ? 7.128 6.986 -15.085 1.00 98.50 236 GLU A N 1
ATOM 1841 C CA . GLU A 1 236 ? 7.043 6.892 -13.634 1.00 98.50 236 GLU A CA 1
ATOM 1842 C C . GLU A 1 236 ? 5.698 6.272 -13.259 1.00 98.50 236 GLU A C 1
ATOM 1844 O O . GLU A 1 236 ? 4.641 6.718 -13.702 1.00 98.50 236 GLU A O 1
ATOM 1849 N N . ILE A 1 237 ? 5.749 5.220 -12.457 1.00 98.62 237 ILE A N 1
ATOM 1850 C CA . ILE A 1 237 ? 4.595 4.507 -11.926 1.00 98.62 237 ILE A CA 1
ATOM 1851 C C . ILE A 1 237 ? 4.780 4.469 -10.420 1.00 98.62 237 ILE A C 1
ATOM 1853 O O . ILE A 1 237 ? 5.806 3.969 -9.957 1.00 98.62 237 ILE A O 1
ATOM 1857 N N . ASN A 1 238 ? 3.812 4.966 -9.659 1.00 97.69 238 ASN A N 1
ATOM 1858 C CA . ASN A 1 238 ? 3.817 4.785 -8.215 1.00 97.69 238 ASN A CA 1
ATOM 1859 C C . ASN A 1 238 ? 2.868 3.650 -7.836 1.00 97.69 238 ASN A C 1
ATOM 1861 O O . ASN A 1 238 ? 1.656 3.765 -8.001 1.00 97.69 238 ASN A O 1
ATOM 1865 N N . ILE A 1 239 ? 3.444 2.556 -7.349 1.00 95.44 239 ILE A N 1
ATOM 1866 C CA . ILE A 1 239 ? 2.719 1.362 -6.919 1.00 95.44 239 ILE A CA 1
ATOM 1867 C C . ILE A 1 239 ? 2.850 1.115 -5.412 1.00 95.44 239 ILE A C 1
ATOM 1869 O O . ILE A 1 239 ? 2.528 0.032 -4.936 1.00 95.44 239 ILE A O 1
ATOM 1873 N N . SER A 1 240 ? 3.327 2.109 -4.663 1.00 91.00 240 SER A N 1
ATOM 1874 C CA . SER A 1 240 ? 3.296 2.099 -3.199 1.00 91.00 240 SER A CA 1
ATOM 1875 C C . SER A 1 240 ? 1.852 2.176 -2.703 1.00 91.00 240 SER A C 1
ATOM 1877 O O . SER A 1 240 ? 1.014 2.821 -3.341 1.00 91.00 240 SER A O 1
ATOM 1879 N N . GLY A 1 241 ? 1.557 1.522 -1.579 1.00 81.62 241 GLY A N 1
ATOM 1880 C CA . GLY A 1 241 ? 0.198 1.437 -1.045 1.00 81.62 241 GLY A CA 1
ATOM 1881 C C . GLY A 1 241 ? -0.351 2.784 -0.574 1.00 81.62 241 GLY A C 1
ATOM 1882 O O . GLY A 1 241 ? -1.518 3.096 -0.823 1.00 81.62 241 GLY A O 1
ATOM 1883 N N . THR A 1 242 ? 0.478 3.606 0.076 1.00 82.56 242 THR A N 1
ATOM 1884 C CA . THR A 1 242 ? 0.025 4.841 0.740 1.00 82.56 242 THR A CA 1
ATOM 1885 C C . THR A 1 242 ? 0.894 6.075 0.472 1.00 82.56 242 THR A C 1
ATOM 1887 O O . THR A 1 242 ? 0.498 7.203 0.781 1.00 82.56 242 THR A O 1
ATOM 1890 N N . GLU A 1 243 ? 2.050 5.910 -0.162 1.00 86.69 243 GLU A N 1
ATOM 1891 C CA . GLU A 1 243 ? 3.131 6.887 -0.141 1.00 86.69 243 GLU A CA 1
ATOM 1892 C C . GLU A 1 243 ? 3.142 7.743 -1.391 1.00 86.69 243 GLU A C 1
ATOM 1894 O O . GLU A 1 243 ? 3.115 7.273 -2.528 1.00 86.69 243 GLU A O 1
ATOM 1899 N N . PHE A 1 244 ? 3.301 9.042 -1.173 1.00 91.69 244 PHE A N 1
ATOM 1900 C CA . PHE A 1 244 ? 3.612 9.977 -2.238 1.00 91.69 244 PHE A CA 1
ATOM 1901 C C . PHE A 1 244 ? 5.117 9.999 -2.480 1.00 91.69 244 PHE A C 1
ATOM 1903 O O . PHE A 1 244 ? 5.927 10.024 -1.551 1.00 91.69 244 PHE A O 1
ATOM 1910 N N . HIS A 1 245 ? 5.516 10.068 -3.742 1.00 93.25 245 HIS A N 1
ATOM 1911 C CA . HIS A 1 245 ? 6.918 10.187 -4.115 1.00 93.25 245 HIS A CA 1
ATOM 1912 C C . HIS A 1 245 ? 7.138 11.481 -4.874 1.00 93.25 245 HIS A C 1
ATOM 1914 O O . HIS A 1 245 ? 6.377 11.829 -5.765 1.00 93.25 245 HIS A O 1
ATOM 1920 N N . THR A 1 246 ? 8.164 12.235 -4.489 1.00 96.38 246 THR A N 1
ATOM 1921 C CA . THR A 1 246 ? 8.469 13.535 -5.095 1.00 96.38 246 THR A CA 1
ATOM 1922 C C . THR A 1 246 ? 9.757 13.410 -5.895 1.00 96.38 246 THR A C 1
ATOM 1924 O O . THR A 1 246 ? 10.834 13.705 -5.388 1.00 96.38 246 THR A O 1
ATOM 1927 N N . MET A 1 247 ? 9.669 12.899 -7.120 1.00 97.56 247 MET A N 1
ATOM 1928 C CA . MET A 1 247 ? 10.823 12.544 -7.945 1.00 97.56 247 MET A CA 1
ATOM 1929 C C . MET A 1 247 ? 11.487 13.781 -8.546 1.00 97.56 247 MET A C 1
ATOM 1931 O O . MET A 1 247 ? 10.830 14.627 -9.149 1.00 97.56 247 MET A O 1
ATOM 1935 N N . HIS A 1 248 ? 12.803 13.891 -8.374 1.00 97.94 248 HIS A N 1
ATOM 1936 C CA . HIS A 1 248 ? 13.639 14.991 -8.839 1.00 97.94 248 HIS A CA 1
ATOM 1937 C C . HIS A 1 248 ? 14.718 14.488 -9.805 1.00 97.94 248 HIS A C 1
ATOM 1939 O O . HIS A 1 248 ? 15.418 13.522 -9.506 1.00 97.94 248 HIS A O 1
ATOM 1945 N N . VAL A 1 249 ? 14.890 15.175 -10.939 1.00 97.56 249 VAL A N 1
ATOM 1946 C CA . VAL A 1 249 ? 15.919 14.874 -11.949 1.00 97.56 249 VAL A CA 1
ATOM 1947 C C . VAL A 1 249 ? 16.953 15.996 -11.976 1.00 97.56 249 VAL A C 1
ATOM 1949 O O . VAL A 1 249 ? 16.648 17.141 -12.315 1.00 97.56 249 VAL A O 1
ATOM 1952 N N . HIS A 1 250 ? 18.206 15.673 -11.661 1.00 97.12 250 HIS A N 1
ATOM 1953 C CA . HIS A 1 250 ? 19.298 16.642 -11.714 1.00 97.12 250 HIS A CA 1
ATOM 1954 C C . HIS A 1 250 ? 19.700 16.960 -13.161 1.00 97.12 250 HIS A C 1
ATOM 1956 O O . HIS A 1 250 ? 19.565 16.144 -14.076 1.00 97.12 250 HIS A O 1
ATOM 1962 N N . GLY A 1 251 ? 20.231 18.166 -13.376 1.00 96.12 251 GLY A N 1
ATOM 1963 C CA . GLY A 1 251 ? 20.824 18.595 -14.651 1.00 96.12 251 GLY A CA 1
ATOM 1964 C C . GLY A 1 251 ? 19.839 18.845 -15.801 1.00 96.12 251 GLY A C 1
ATOM 1965 O O . GLY A 1 251 ? 20.240 19.408 -16.818 1.00 96.12 251 GLY A O 1
ATOM 1966 N N . HIS A 1 252 ? 18.564 18.485 -15.648 1.00 97.81 252 HIS A N 1
ATOM 1967 C CA . HIS A 1 252 ? 17.563 18.550 -16.709 1.00 97.81 252 HIS A CA 1
ATOM 1968 C C . HIS A 1 252 ? 16.277 19.200 -16.207 1.00 97.81 252 HIS A C 1
ATOM 1970 O O . HIS A 1 252 ? 15.869 19.011 -15.066 1.00 97.81 252 HIS A O 1
ATOM 1976 N N . ARG A 1 253 ? 15.605 19.937 -17.094 1.00 97.44 253 ARG A N 1
ATOM 1977 C CA . ARG A 1 253 ? 14.175 20.221 -16.946 1.00 97.44 253 ARG A CA 1
ATOM 1978 C C . ARG A 1 253 ? 13.417 19.235 -17.818 1.00 97.44 253 ARG A C 1
ATOM 1980 O O . ARG A 1 253 ? 13.777 19.062 -18.984 1.00 97.44 253 ARG A O 1
ATOM 1987 N N . PHE A 1 254 ? 12.372 18.633 -17.278 1.00 98.12 254 PHE A N 1
ATOM 1988 C CA . PHE A 1 254 ? 11.497 17.728 -18.010 1.00 98.12 254 PHE A CA 1
ATOM 1989 C C . PHE A 1 254 ? 10.115 18.338 -18.220 1.00 98.12 254 PHE A C 1
ATOM 1991 O O . PHE A 1 254 ? 9.743 19.330 -17.593 1.00 98.12 254 PHE A O 1
ATOM 1998 N N . GLN A 1 255 ? 9.371 17.747 -19.145 1.00 98.31 255 GLN A N 1
ATOM 1999 C CA . GLN A 1 255 ? 7.959 18.009 -19.370 1.00 98.31 255 GLN A CA 1
ATOM 2000 C C . GLN A 1 255 ? 7.141 16.780 -18.999 1.00 98.31 255 GLN A C 1
ATOM 2002 O O . GLN A 1 255 ? 7.515 15.679 -19.391 1.00 98.31 255 GLN A O 1
ATOM 2007 N N . VAL A 1 256 ? 6.010 16.971 -18.323 1.00 97.75 256 VAL A N 1
ATOM 2008 C CA . VAL A 1 256 ? 5.004 15.909 -18.161 1.00 97.75 256 VAL A CA 1
ATOM 2009 C C . VAL A 1 256 ? 4.271 15.755 -19.493 1.00 97.75 256 VAL A C 1
ATOM 2011 O O . VAL A 1 256 ? 3.580 16.676 -19.935 1.00 97.75 256 VAL A O 1
ATOM 2014 N N . VAL A 1 257 ? 4.493 14.635 -20.182 1.00 97.38 257 VAL A N 1
ATOM 2015 C CA . VAL A 1 257 ? 3.954 14.361 -21.524 1.00 97.38 257 VAL A CA 1
ATOM 2016 C C . VAL A 1 257 ? 2.740 13.440 -21.505 1.00 97.38 257 VAL A C 1
ATOM 2018 O O . VAL A 1 257 ? 1.952 13.515 -22.447 1.00 97.38 257 VAL A O 1
ATOM 2021 N N . ALA A 1 258 ? 2.555 12.643 -20.450 1.00 96.94 258 ALA A N 1
ATOM 2022 C CA . ALA A 1 258 ? 1.333 11.881 -20.205 1.00 96.94 258 ALA A CA 1
ATOM 2023 C C . ALA A 1 258 ? 1.017 11.781 -18.702 1.00 96.94 258 ALA A C 1
ATOM 2025 O O . ALA A 1 258 ? 1.923 11.840 -17.868 1.00 96.94 258 ALA A O 1
ATOM 2026 N N . ILE A 1 259 ? -0.270 11.654 -18.386 1.00 96.56 259 ILE A N 1
ATOM 2027 C CA . ILE A 1 259 ? -0.841 11.490 -17.043 1.00 96.56 259 ILE A CA 1
ATOM 2028 C C . ILE A 1 259 ? -1.830 10.328 -17.140 1.00 96.56 259 ILE A C 1
ATOM 2030 O O . ILE A 1 259 ? -2.731 10.386 -17.974 1.00 96.56 259 ILE A O 1
ATOM 2034 N N . ASP A 1 260 ? -1.644 9.281 -16.337 1.00 95.69 260 ASP A N 1
ATOM 2035 C CA . ASP A 1 260 ? -2.526 8.102 -16.283 1.00 95.69 260 ASP A CA 1
ATOM 2036 C C . ASP A 1 260 ? -2.765 7.475 -17.670 1.00 95.69 260 ASP A C 1
ATOM 2038 O O . ASP A 1 260 ? -3.886 7.233 -18.118 1.00 95.69 260 ASP A O 1
ATOM 2042 N N . GLY A 1 261 ? -1.665 7.306 -18.410 1.00 92.94 261 GLY A N 1
ATOM 2043 C CA . GLY A 1 261 ? -1.649 6.832 -19.795 1.00 92.94 261 GLY A CA 1
ATOM 2044 C C . GLY A 1 261 ? -2.116 7.847 -20.848 1.00 92.94 261 GLY A C 1
ATOM 2045 O O . GLY A 1 261 ? -1.841 7.663 -22.030 1.00 92.94 261 GLY A O 1
ATOM 2046 N N . GLN A 1 262 ? -2.744 8.958 -20.459 1.00 93.31 262 GLN A N 1
ATOM 2047 C CA . GLN A 1 262 ? -3.309 9.936 -21.390 1.00 93.31 262 GLN A CA 1
ATOM 2048 C C . GLN A 1 262 ? -2.302 11.021 -21.773 1.00 93.31 262 GLN A C 1
ATOM 2050 O O . GLN A 1 262 ? -1.711 11.689 -20.923 1.00 93.31 262 GLN A O 1
ATOM 2055 N N . THR A 1 263 ? -2.131 11.253 -23.076 1.00 94.19 263 THR A N 1
ATOM 2056 C CA . THR A 1 263 ? -1.192 12.266 -23.583 1.00 94.19 263 THR A CA 1
ATOM 2057 C C . THR A 1 263 ? -1.625 13.681 -23.195 1.00 94.19 263 THR A C 1
ATOM 2059 O O . THR A 1 263 ? -2.724 14.132 -23.517 1.00 94.19 263 THR A O 1
ATOM 2062 N N . VAL A 1 264 ? -0.707 14.445 -22.602 1.00 95.12 264 VAL A N 1
ATOM 2063 C CA . VAL A 1 264 ? -0.891 15.872 -22.328 1.00 95.12 264 VAL A CA 1
ATOM 2064 C C . VAL A 1 264 ? -0.632 16.668 -23.606 1.00 95.12 264 VAL A C 1
ATOM 2066 O O . VAL A 1 264 ? 0.441 16.574 -24.221 1.00 95.12 264 VAL A O 1
ATOM 2069 N N . ALA A 1 265 ? -1.612 17.484 -24.000 1.00 93.38 265 ALA A N 1
ATOM 2070 C CA . ALA A 1 265 ? -1.498 18.373 -25.153 1.00 93.38 265 ALA A CA 1
ATOM 2071 C C . ALA A 1 265 ? -0.274 19.304 -25.009 1.00 93.38 265 ALA A C 1
ATOM 2073 O O . ALA A 1 265 ? -0.060 19.830 -23.914 1.00 93.38 265 ALA A O 1
ATOM 2074 N N . PRO A 1 266 ? 0.524 19.549 -26.070 1.00 93.50 266 PRO A N 1
ATOM 2075 C CA . PRO A 1 266 ? 1.786 20.292 -25.976 1.00 93.50 266 PRO A CA 1
ATOM 2076 C C . PRO A 1 266 ? 1.706 21.635 -25.238 1.00 93.50 266 PRO A C 1
ATOM 2078 O O . PRO A 1 266 ? 2.608 21.956 -24.469 1.00 93.50 266 PRO A O 1
ATOM 2081 N N . GLN A 1 267 ? 0.618 22.386 -25.419 1.00 93.81 267 GLN A N 1
ATOM 2082 C CA . GLN A 1 267 ? 0.384 23.678 -24.768 1.00 93.81 267 GLN A CA 1
ATOM 2083 C C . GLN A 1 267 ? 0.151 23.596 -23.248 1.00 93.81 267 GLN A C 1
ATOM 2085 O O . GLN A 1 267 ? 0.329 24.593 -22.557 1.00 93.81 267 GLN A O 1
ATOM 2090 N N . ASN A 1 268 ? -0.215 22.421 -22.727 1.00 95.06 268 ASN A N 1
ATOM 2091 C CA . ASN A 1 268 ? -0.499 22.190 -21.307 1.00 95.06 268 ASN A CA 1
ATOM 2092 C C . ASN A 1 268 ? 0.675 21.525 -20.571 1.00 95.06 268 ASN A C 1
ATOM 2094 O O . ASN A 1 268 ? 0.590 21.269 -19.371 1.00 95.06 268 ASN A O 1
ATOM 2098 N N . ARG A 1 269 ? 1.774 21.219 -21.273 1.00 95.31 269 ARG A N 1
ATOM 2099 C CA . ARG A 1 269 ? 2.928 20.531 -20.687 1.00 95.31 269 ARG A CA 1
ATOM 2100 C C . ARG A 1 269 ? 3.733 21.486 -19.816 1.00 95.31 269 ARG A C 1
ATOM 2102 O O . ARG A 1 269 ? 4.341 22.437 -20.309 1.00 95.31 269 ARG A O 1
ATOM 2109 N N . GLN A 1 270 ? 3.785 21.200 -18.523 1.00 91.19 270 GLN A N 1
ATOM 2110 C CA . GLN A 1 270 ? 4.558 21.986 -17.565 1.00 91.19 270 GLN A CA 1
ATOM 2111 C C . GLN A 1 270 ? 6.043 21.621 -17.632 1.00 91.19 270 GLN A C 1
ATOM 2113 O O . GLN A 1 270 ? 6.383 20.446 -17.740 1.00 91.19 270 GLN A O 1
ATOM 2118 N N . SER A 1 271 ? 6.932 22.620 -17.558 1.00 94.25 271 SER A N 1
ATOM 2119 C CA . SER A 1 271 ? 8.381 22.397 -17.460 1.00 94.25 271 SER A CA 1
ATOM 2120 C C . SER A 1 271 ? 8.834 22.402 -16.003 1.00 94.25 271 SER A C 1
ATOM 2122 O O . SER A 1 271 ? 8.877 23.452 -15.352 1.00 94.25 271 SER A O 1
ATOM 2124 N N . MET A 1 272 ? 9.227 21.232 -15.515 1.00 96.25 272 MET A N 1
ATOM 2125 C CA . MET A 1 272 ? 9.511 20.965 -14.110 1.00 96.25 272 MET A CA 1
ATOM 2126 C C . MET A 1 272 ? 10.917 20.382 -13.937 1.00 96.25 272 MET A C 1
ATOM 2128 O O . MET A 1 272 ? 11.601 20.051 -14.906 1.00 96.25 272 MET A O 1
ATOM 2132 N N . VAL A 1 273 ? 11.358 20.302 -12.686 1.00 95.94 273 VAL A N 1
ATOM 2133 C CA . VAL A 1 273 ? 12.552 19.540 -12.273 1.00 95.94 273 VAL A CA 1
ATOM 2134 C C . VAL A 1 273 ? 12.217 18.501 -11.207 1.00 95.94 273 VAL A C 1
ATOM 2136 O O . VAL A 1 273 ? 13.012 17.599 -10.967 1.00 95.94 273 VAL A O 1
ATOM 2139 N N . THR A 1 274 ? 11.050 18.640 -10.580 1.00 95.81 274 THR A N 1
ATOM 2140 C CA . THR A 1 274 ? 10.560 17.795 -9.500 1.00 95.81 274 THR A CA 1
ATOM 2141 C C . THR A 1 274 ? 9.060 17.614 -9.680 1.00 95.81 274 THR A C 1
ATOM 2143 O O . THR A 1 274 ? 8.375 18.601 -9.956 1.00 95.81 274 THR A O 1
ATOM 2146 N N . LEU A 1 275 ? 8.561 16.389 -9.543 1.00 94.38 275 LEU A N 1
ATOM 2147 C CA . LEU A 1 275 ? 7.150 16.037 -9.690 1.00 94.38 275 LEU A CA 1
ATOM 2148 C C . LEU A 1 275 ? 6.726 15.131 -8.535 1.00 94.38 275 LEU A C 1
ATOM 2150 O O . LEU A 1 275 ? 7.433 14.184 -8.207 1.00 94.38 275 LEU A O 1
ATOM 2154 N N . THR A 1 276 ? 5.578 15.420 -7.928 1.00 95.81 276 THR A N 1
ATOM 2155 C CA . THR A 1 276 ? 4.957 14.520 -6.952 1.00 95.81 276 THR A CA 1
ATOM 2156 C C . THR A 1 276 ? 3.997 13.574 -7.667 1.00 95.81 276 THR A C 1
ATOM 2158 O O . THR A 1 276 ? 3.196 14.023 -8.487 1.00 95.81 276 THR A O 1
ATOM 2161 N N . ILE A 1 277 ? 4.092 12.287 -7.348 1.00 93.25 277 ILE A N 1
ATOM 2162 C CA . ILE A 1 277 ? 3.261 11.200 -7.866 1.00 93.25 277 ILE A CA 1
ATOM 2163 C C . ILE A 1 277 ? 2.653 10.433 -6.683 1.00 93.25 277 ILE A C 1
ATOM 2165 O O . ILE A 1 277 ? 3.371 10.040 -5.759 1.00 93.25 277 ILE A O 1
ATOM 2169 N N . GLY A 1 278 ? 1.329 10.293 -6.663 1.00 94.31 278 GLY A N 1
ATOM 2170 C CA . GLY A 1 278 ? 0.582 9.585 -5.617 1.00 94.31 278 GLY A CA 1
ATOM 2171 C C . GLY A 1 278 ? 0.375 8.096 -5.917 1.00 94.31 278 GLY A C 1
ATOM 2172 O O . GLY A 1 278 ? 0.640 7.676 -7.043 1.00 94.31 278 GLY A O 1
ATOM 2173 N N . PRO A 1 279 ? -0.085 7.297 -4.937 1.00 93.31 279 PRO A N 1
ATOM 2174 C CA . PRO A 1 279 ? -0.397 5.878 -5.128 1.00 93.31 279 PRO A CA 1
ATOM 2175 C C . PRO A 1 279 ? -1.323 5.619 -6.326 1.00 93.31 279 PRO A C 1
ATOM 2177 O O . PRO A 1 279 ? -2.347 6.285 -6.475 1.00 93.31 279 PRO A O 1
ATOM 2180 N N . GLY A 1 280 ? -0.956 4.663 -7.184 1.00 93.38 280 GLY A N 1
ATOM 2181 C CA . GLY A 1 280 ? -1.708 4.275 -8.386 1.00 93.38 280 GLY A CA 1
ATOM 2182 C C . GLY A 1 280 ? -1.533 5.205 -9.592 1.00 93.38 280 GLY A C 1
ATOM 2183 O O . GLY A 1 280 ? -1.918 4.851 -10.706 1.00 93.38 280 GLY A O 1
ATOM 2184 N N . GLU A 1 281 ? -0.922 6.377 -9.417 1.00 96.81 281 GLU A N 1
ATOM 2185 C CA . GLU A 1 281 ? -0.734 7.323 -10.512 1.00 96.81 281 GLU A CA 1
ATOM 2186 C C . GLU A 1 281 ? 0.402 6.897 -11.451 1.00 96.81 281 GLU A C 1
ATOM 2188 O O . GLU A 1 281 ? 1.428 6.346 -11.031 1.00 96.81 281 GLU A O 1
ATOM 2193 N N . THR A 1 282 ? 0.263 7.241 -12.737 1.00 98.19 282 THR A N 1
ATOM 2194 C CA . THR A 1 282 ? 1.370 7.161 -13.701 1.00 98.19 282 THR A CA 1
ATOM 2195 C C . THR A 1 282 ? 1.666 8.526 -14.315 1.00 98.19 282 THR A C 1
ATOM 2197 O O . THR A 1 282 ? 0.771 9.340 -14.583 1.00 98.19 282 THR A O 1
ATOM 2200 N N . ARG A 1 283 ? 2.952 8.817 -14.516 1.00 97.75 283 ARG A N 1
ATOM 2201 C CA . ARG A 1 283 ? 3.450 10.065 -15.100 1.00 97.75 283 ARG A CA 1
ATOM 2202 C C . ARG A 1 283 ? 4.552 9.749 -16.096 1.00 97.75 283 ARG A C 1
ATOM 2204 O O . ARG A 1 283 ? 5.614 9.259 -15.729 1.00 97.75 283 ARG A O 1
ATOM 2211 N N . ASP A 1 284 ? 4.341 10.105 -17.356 1.00 98.12 284 ASP A N 1
ATOM 2212 C CA . ASP A 1 284 ? 5.419 10.051 -18.338 1.00 98.12 284 ASP A CA 1
ATOM 2213 C C . ASP A 1 284 ? 6.088 11.422 -18.390 1.00 98.12 284 ASP A C 1
ATOM 2215 O O . ASP A 1 284 ? 5.471 12.414 -18.797 1.00 98.12 284 ASP A O 1
ATOM 2219 N N . ILE A 1 285 ? 7.364 11.483 -18.019 1.00 98.31 285 ILE A N 1
ATOM 2220 C CA . ILE A 1 285 ? 8.186 12.684 -18.157 1.00 98.31 285 ILE A CA 1
ATOM 2221 C C . ILE A 1 285 ? 9.124 12.555 -19.353 1.00 98.31 285 ILE A C 1
ATOM 2223 O O . ILE A 1 285 ? 9.621 11.475 -19.669 1.00 98.31 285 ILE A O 1
ATOM 2227 N N . ALA A 1 286 ? 9.395 13.668 -20.029 1.00 98.25 286 ALA A N 1
ATOM 2228 C CA . ALA A 1 286 ? 10.323 13.701 -21.148 1.00 98.25 286 ALA A CA 1
ATOM 2229 C C . ALA A 1 286 ? 11.272 14.894 -21.098 1.00 98.25 286 ALA A C 1
ATOM 2231 O O . ALA A 1 286 ? 10.872 16.018 -20.793 1.00 98.25 286 ALA A O 1
ATOM 2232 N N . PHE A 1 287 ? 12.526 14.668 -21.477 1.00 98.31 287 PHE A N 1
ATOM 2233 C CA . PHE A 1 287 ? 13.539 15.712 -21.588 1.00 98.31 287 PHE A CA 1
ATOM 2234 C C . PHE A 1 287 ? 14.531 15.411 -22.714 1.00 98.31 287 PHE A C 1
ATOM 2236 O O . PHE A 1 287 ? 14.631 14.293 -23.218 1.00 98.31 287 PHE A O 1
ATOM 2243 N N . MET A 1 288 ? 15.267 16.440 -23.129 1.00 98.19 288 MET A N 1
ATOM 2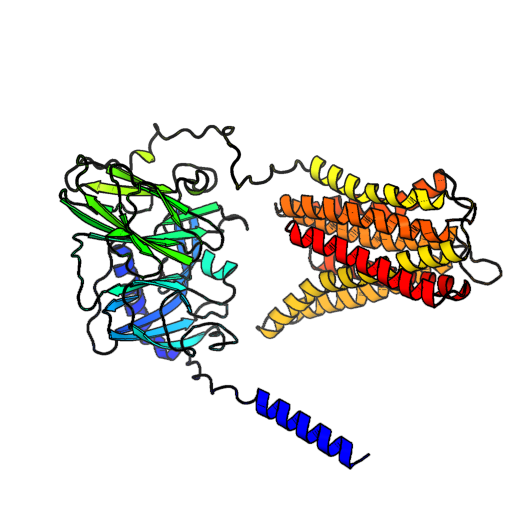244 C CA . MET A 1 288 ? 16.420 16.281 -24.013 1.00 98.19 288 MET A CA 1
ATOM 2245 C C . MET A 1 288 ? 17.666 16.105 -23.150 1.00 98.19 288 MET A C 1
ATOM 2247 O O . MET A 1 288 ? 17.921 16.941 -22.286 1.00 98.19 288 MET A O 1
ATOM 2251 N N . ALA A 1 289 ? 18.472 15.078 -23.409 1.00 97.88 289 ALA A N 1
ATOM 2252 C CA . ALA A 1 289 ? 19.754 14.855 -22.749 1.00 97.88 289 ALA A CA 1
ATOM 2253 C C . ALA A 1 289 ? 20.810 15.863 -23.249 1.00 97.88 289 ALA A C 1
ATOM 2255 O O . ALA A 1 289 ? 21.781 15.510 -23.923 1.00 97.88 289 ALA A O 1
ATOM 2256 N N . ASN A 1 290 ? 20.644 17.146 -22.925 1.00 96.56 290 ASN A N 1
ATOM 2257 C CA . ASN A 1 290 ? 21.490 18.253 -23.386 1.00 96.56 290 ASN A CA 1
ATOM 2258 C C . ASN A 1 290 ? 22.414 18.846 -22.304 1.00 96.56 290 ASN A C 1
ATOM 2260 O O . ASN A 1 290 ? 23.214 19.730 -22.630 1.00 96.56 290 ASN A O 1
ATOM 2264 N N . ALA A 1 291 ? 22.347 18.341 -21.068 1.00 95.56 291 ALA A N 1
ATOM 2265 C CA . ALA A 1 291 ? 23.239 18.718 -19.979 1.00 95.56 291 ALA A CA 1
ATOM 2266 C C . ALA A 1 291 ? 24.714 18.412 -20.301 1.00 95.56 291 ALA A C 1
ATOM 2268 O O . ALA A 1 291 ? 25.049 17.719 -21.273 1.00 95.56 291 ALA A O 1
ATOM 2269 N N . LYS A 1 292 ? 25.623 18.937 -19.469 1.00 95.44 292 LYS A N 1
ATOM 2270 C CA . LYS A 1 292 ? 27.039 18.554 -19.525 1.00 95.44 292 LYS A CA 1
ATOM 2271 C C . LYS A 1 292 ? 27.135 17.032 -19.307 1.00 95.44 292 LYS A C 1
ATOM 2273 O O . LYS A 1 292 ? 26.595 16.562 -18.304 1.00 95.44 292 LYS A O 1
ATOM 2278 N N . PRO A 1 293 ? 27.800 16.272 -20.199 1.00 96.12 293 PRO A N 1
ATOM 2279 C CA . PRO A 1 293 ? 27.958 14.833 -20.017 1.00 96.12 293 PRO A CA 1
ATOM 2280 C C . PRO A 1 293 ? 28.585 14.495 -18.659 1.00 96.12 293 PRO A C 1
ATOM 2282 O O . PRO A 1 293 ? 29.616 15.062 -18.292 1.00 96.12 293 PRO A O 1
ATOM 2285 N N . GLY A 1 294 ? 27.937 13.596 -17.924 1.00 94.75 294 GLY A N 1
ATOM 2286 C CA . GLY A 1 294 ? 28.293 13.176 -16.571 1.00 94.75 294 GLY A CA 1
ATOM 2287 C C . GLY A 1 294 ? 27.221 12.261 -15.975 1.00 94.75 294 GLY A C 1
ATOM 2288 O O . GLY A 1 294 ? 26.341 11.784 -16.695 1.00 94.75 294 GLY A O 1
ATOM 2289 N N . THR A 1 295 ? 27.289 12.056 -14.663 1.00 95.19 295 THR A N 1
ATOM 2290 C CA . THR A 1 295 ? 26.256 11.382 -13.866 1.00 95.19 295 THR A CA 1
ATOM 2291 C C . THR A 1 295 ? 25.367 12.427 -13.201 1.00 95.19 295 THR A C 1
ATOM 2293 O O . THR A 1 295 ? 25.867 13.290 -12.480 1.00 95.19 295 THR A O 1
ATOM 2296 N N . TRP A 1 296 ? 24.058 12.347 -13.416 1.00 96.38 296 TRP A N 1
ATOM 2297 C CA . TRP A 1 296 ? 23.073 13.241 -12.808 1.00 96.38 296 TRP A CA 1
ATOM 2298 C C . TRP A 1 296 ? 22.074 12.425 -12.001 1.00 96.38 296 TRP A C 1
ATOM 2300 O O . TRP A 1 296 ? 21.434 11.539 -12.555 1.00 96.38 296 TRP A O 1
ATOM 2310 N N . MET A 1 297 ? 21.931 12.700 -10.706 1.00 95.44 297 MET A N 1
ATOM 2311 C CA . MET A 1 297 ? 21.039 11.915 -9.849 1.00 95.44 297 MET A CA 1
ATOM 2312 C C . MET A 1 297 ? 19.571 12.056 -10.262 1.00 95.44 297 MET A C 1
ATOM 2314 O O . MET A 1 297 ? 19.120 13.119 -10.693 1.00 95.44 297 MET A O 1
ATOM 2318 N N . VAL A 1 298 ? 18.829 10.972 -10.075 1.00 97.25 298 VAL A N 1
ATOM 2319 C CA . VAL A 1 298 ? 17.370 10.938 -10.127 1.00 97.25 298 VAL A CA 1
ATOM 2320 C C . VAL A 1 298 ? 16.905 10.326 -8.823 1.00 97.25 298 VAL A C 1
ATOM 2322 O O . VAL A 1 298 ? 17.269 9.190 -8.534 1.00 97.25 298 VAL A O 1
ATOM 2325 N N . HIS A 1 299 ? 16.174 11.069 -8.001 1.00 97.06 299 HIS A N 1
ATOM 2326 C CA . HIS A 1 299 ? 15.845 10.588 -6.663 1.00 97.06 299 HIS A CA 1
ATOM 2327 C C . HIS A 1 299 ? 14.551 11.179 -6.112 1.00 97.06 299 HIS A C 1
ATOM 2329 O O . HIS A 1 299 ? 14.127 12.259 -6.523 1.00 97.06 299 HIS A O 1
ATOM 2335 N N . CYS A 1 300 ? 13.942 10.490 -5.150 1.00 95.94 300 CYS A N 1
ATOM 2336 C CA . CYS A 1 300 ? 12.839 11.042 -4.374 1.00 95.94 300 CYS A CA 1
ATOM 2337 C C . CYS A 1 300 ? 13.337 12.186 -3.474 1.00 95.94 300 CYS A C 1
ATOM 2339 O O . CYS A 1 300 ? 14.423 12.129 -2.901 1.00 95.94 300 CYS A O 1
ATOM 2341 N N . HIS A 1 301 ? 12.552 13.247 -3.340 1.00 93.25 301 HIS A N 1
ATOM 2342 C CA . HIS A 1 301 ? 12.842 14.407 -2.499 1.00 93.25 301 HIS A CA 1
ATOM 2343 C C . HIS A 1 301 ? 12.130 14.336 -1.132 1.00 93.25 301 HIS A C 1
ATOM 2345 O O . HIS A 1 301 ? 12.130 15.300 -0.365 1.00 93.25 301 HIS A O 1
ATOM 2351 N N . VAL A 1 302 ? 11.548 13.180 -0.807 1.00 89.12 302 VAL A N 1
ATOM 2352 C CA . VAL A 1 302 ? 11.161 12.813 0.558 1.00 89.12 302 VAL A CA 1
ATOM 2353 C C . VAL A 1 302 ? 12.363 12.109 1.181 1.00 89.12 302 VAL A C 1
ATOM 2355 O O . VAL A 1 302 ? 12.778 11.061 0.693 1.00 89.12 302 VAL A O 1
ATOM 2358 N N . LEU A 1 303 ? 12.973 12.720 2.201 1.00 82.31 303 LEU A N 1
ATOM 2359 C CA . LEU A 1 303 ? 14.290 12.304 2.707 1.00 82.31 303 LEU A CA 1
ATOM 2360 C C . LEU A 1 303 ? 14.305 10.878 3.261 1.00 82.31 303 LEU A C 1
ATOM 2362 O O . LEU A 1 303 ? 15.277 10.160 3.045 1.00 82.31 303 LEU A O 1
ATOM 2366 N N . ASP A 1 304 ? 13.227 10.473 3.929 1.00 82.44 304 ASP A N 1
ATOM 2367 C CA . ASP A 1 304 ? 13.074 9.118 4.460 1.00 82.44 304 ASP A CA 1
ATOM 2368 C C . ASP A 1 304 ? 13.098 8.056 3.345 1.00 82.44 304 ASP A C 1
ATOM 2370 O O . ASP A 1 304 ? 13.696 6.993 3.485 1.00 82.44 304 ASP A O 1
ATOM 2374 N N . HIS A 1 305 ? 12.602 8.405 2.152 1.00 90.88 305 HIS A N 1
ATOM 2375 C CA . HIS A 1 305 ? 12.572 7.494 1.007 1.00 90.88 305 HIS A CA 1
ATOM 2376 C C . HIS A 1 305 ? 13.940 7.300 0.342 1.00 90.88 305 HIS A C 1
ATOM 2378 O O . HIS A 1 305 ? 14.040 6.614 -0.677 1.00 90.88 305 HIS A O 1
ATOM 2384 N N . LEU A 1 306 ? 14.988 7.930 0.878 1.00 89.06 306 LEU A N 1
ATOM 2385 C CA . LEU A 1 306 ? 16.373 7.786 0.439 1.00 89.06 306 LEU A CA 1
ATOM 2386 C C . LEU A 1 306 ? 17.201 6.928 1.396 1.00 89.06 306 LEU A C 1
ATOM 2388 O O . LEU A 1 306 ? 18.428 6.972 1.322 1.00 89.06 306 LEU A O 1
ATOM 2392 N N . MET A 1 307 ? 16.565 6.187 2.303 1.00 83.81 307 MET A N 1
ATOM 2393 C CA . MET A 1 307 ? 17.221 5.343 3.301 1.00 83.81 307 MET A CA 1
ATOM 2394 C C . MET A 1 307 ? 16.999 3.846 3.023 1.00 83.81 307 MET A C 1
ATOM 2396 O O . MET A 1 307 ? 16.057 3.442 2.345 1.00 83.81 307 MET A O 1
ATOM 2400 N N . ASN A 1 308 ? 17.896 3.018 3.558 1.00 83.62 308 ASN A N 1
ATOM 2401 C CA . ASN A 1 308 ? 17.777 1.566 3.677 1.00 83.62 308 ASN A CA 1
ATOM 2402 C C . ASN A 1 308 ? 17.680 1.215 5.165 1.00 83.62 308 ASN A C 1
ATOM 2404 O O . ASN A 1 308 ? 18.706 1.025 5.829 1.00 83.62 308 ASN A O 1
ATOM 2408 N N . GLY A 1 309 ? 16.463 1.183 5.712 1.00 75.06 309 GLY A N 1
ATOM 2409 C CA . GLY A 1 309 ? 16.281 1.205 7.161 1.00 75.06 309 GLY A CA 1
ATOM 2410 C C . GLY A 1 309 ? 16.950 2.457 7.757 1.00 75.06 309 GLY A C 1
ATOM 2411 O O . GLY A 1 309 ? 16.676 3.557 7.291 1.00 75.06 309 GLY A O 1
ATOM 2412 N N . PRO A 1 310 ? 17.867 2.341 8.735 1.00 70.44 310 PRO A N 1
ATOM 2413 C CA . PRO A 1 310 ? 18.532 3.503 9.332 1.00 70.44 310 PRO A CA 1
ATOM 2414 C C . PRO A 1 310 ? 19.747 4.018 8.536 1.00 70.44 310 PRO A C 1
ATOM 2416 O O . PRO A 1 310 ? 20.388 4.978 8.964 1.00 70.44 310 PRO A O 1
ATOM 2419 N N . VAL A 1 311 ? 20.132 3.365 7.429 1.00 74.38 311 VAL A N 1
ATOM 2420 C CA . VAL A 1 311 ? 21.385 3.658 6.713 1.00 74.38 311 VAL A CA 1
ATOM 2421 C C . VAL A 1 311 ? 21.110 4.352 5.385 1.00 74.38 311 VAL A C 1
ATOM 2423 O O . VAL A 1 311 ? 20.382 3.841 4.540 1.00 74.38 311 VAL A O 1
ATOM 2426 N N . GLY A 1 312 ? 21.761 5.493 5.176 1.00 75.56 312 GLY A N 1
ATOM 2427 C CA . GLY A 1 312 ? 21.757 6.223 3.915 1.00 75.56 312 GLY A CA 1
ATOM 2428 C C . GLY A 1 312 ? 23.129 6.291 3.239 1.00 75.56 312 GLY A C 1
ATOM 2429 O O . GLY A 1 312 ? 24.150 6.193 3.923 1.00 75.56 312 GLY A O 1
ATOM 2430 N N . PRO A 1 313 ? 23.176 6.539 1.919 1.00 83.88 313 PRO A N 1
ATOM 2431 C CA . PRO A 1 313 ? 22.030 6.653 1.014 1.00 83.88 313 PRO A CA 1
ATOM 2432 C C . PRO A 1 313 ? 21.506 5.290 0.537 1.00 83.88 313 PRO A C 1
ATOM 2434 O O . PRO A 1 313 ? 22.240 4.306 0.452 1.00 83.88 313 PRO A O 1
ATOM 2437 N N . GLY A 1 314 ? 20.224 5.270 0.199 1.00 89.56 314 GLY A N 1
ATOM 2438 C CA . GLY A 1 314 ? 19.447 4.122 -0.240 1.00 89.56 314 GLY A CA 1
ATOM 2439 C C . GLY A 1 314 ? 18.153 4.554 -0.931 1.00 89.56 314 GLY A C 1
ATOM 2440 O O . GLY A 1 314 ? 18.037 5.679 -1.420 1.00 89.56 314 GLY A O 1
ATOM 2441 N N . GLY A 1 315 ? 17.182 3.654 -0.967 1.00 93.56 315 GLY A N 1
ATOM 2442 C CA . GLY A 1 315 ? 15.810 3.914 -1.378 1.00 93.56 315 GLY A CA 1
ATOM 2443 C C . GLY A 1 315 ? 15.631 4.268 -2.857 1.00 93.56 315 GLY A C 1
ATOM 2444 O O . GLY A 1 315 ? 16.285 3.711 -3.747 1.00 93.56 315 GLY A O 1
ATOM 2445 N N . LEU A 1 316 ? 14.724 5.217 -3.109 1.00 96.50 316 LEU A N 1
ATOM 2446 C CA . LEU A 1 316 ? 14.326 5.707 -4.433 1.00 96.50 316 LEU A CA 1
ATOM 2447 C C . LEU A 1 316 ? 15.377 6.652 -5.021 1.00 96.50 316 LEU A C 1
ATOM 2449 O O . LEU A 1 316 ? 15.149 7.856 -5.161 1.00 96.50 316 LEU A O 1
ATOM 2453 N N . MET A 1 317 ? 16.536 6.105 -5.366 1.00 95.56 317 MET A N 1
ATOM 2454 C CA . MET A 1 317 ? 17.640 6.837 -5.976 1.00 95.56 317 MET A CA 1
ATOM 2455 C C . MET A 1 317 ? 18.216 6.052 -7.152 1.00 95.56 317 MET A C 1
ATOM 2457 O O . MET A 1 317 ? 18.383 4.848 -7.086 1.00 95.56 317 MET A O 1
ATOM 2461 N N . THR A 1 318 ? 18.527 6.742 -8.241 1.00 96.12 318 THR A N 1
ATOM 2462 C CA . THR A 1 318 ? 19.272 6.247 -9.403 1.00 96.12 318 THR A CA 1
ATOM 2463 C C . THR A 1 318 ? 19.952 7.446 -10.085 1.00 96.12 318 THR A C 1
ATOM 2465 O O . THR A 1 318 ? 20.124 8.506 -9.475 1.00 96.12 318 THR A O 1
ATOM 2468 N N . ALA A 1 319 ? 20.364 7.323 -11.345 1.00 96.69 319 ALA A N 1
ATOM 2469 C CA . ALA A 1 319 ? 20.971 8.413 -12.094 1.00 96.69 319 ALA A CA 1
ATOM 2470 C C . ALA A 1 319 ? 20.671 8.354 -13.593 1.00 96.69 319 ALA A C 1
ATOM 2472 O O . ALA A 1 319 ? 20.509 7.284 -14.166 1.00 96.69 319 ALA A O 1
ATOM 2473 N N . VAL A 1 320 ? 20.698 9.511 -14.248 1.00 97.56 320 VAL A N 1
ATOM 2474 C CA . VAL A 1 320 ? 20.952 9.642 -15.684 1.00 97.56 320 VAL A CA 1
ATOM 2475 C C . VAL A 1 320 ? 22.464 9.635 -15.896 1.00 97.56 320 VAL A C 1
ATOM 2477 O O . VAL A 1 320 ? 23.163 10.559 -15.474 1.00 97.56 320 VAL A O 1
ATOM 2480 N N . GLN A 1 321 ? 22.974 8.603 -16.564 1.00 96.88 321 GLN A N 1
ATOM 2481 C CA . GLN A 1 321 ? 24.397 8.439 -16.857 1.00 96.88 321 GLN A CA 1
ATOM 2482 C C . GLN A 1 321 ? 24.657 8.647 -18.347 1.00 96.88 321 GLN A C 1
ATOM 2484 O O . GLN A 1 321 ? 24.173 7.895 -19.195 1.00 96.88 321 GLN A O 1
ATOM 2489 N N . TYR A 1 322 ? 25.476 9.644 -18.678 1.00 97.56 322 TYR A N 1
ATOM 2490 C CA . TYR A 1 322 ? 25.911 9.853 -20.055 1.00 97.56 322 TYR A CA 1
ATOM 2491 C C . TYR A 1 322 ? 26.966 8.820 -20.462 1.00 97.56 322 TYR A C 1
ATOM 2493 O O . TYR A 1 322 ? 27.999 8.668 -19.806 1.00 97.56 322 TYR A O 1
ATOM 2501 N N . LEU A 1 323 ? 26.735 8.144 -21.585 1.00 95.12 323 LEU A N 1
ATOM 2502 C CA . LEU A 1 323 ? 27.688 7.206 -22.170 1.00 95.12 323 LEU A CA 1
ATOM 2503 C C . LEU A 1 323 ? 28.996 7.927 -22.535 1.00 95.12 323 LEU A C 1
ATOM 2505 O O . LEU A 1 323 ? 28.981 8.980 -23.175 1.00 95.12 323 LEU A O 1
ATOM 2509 N N . GLY A 1 324 ? 30.128 7.353 -22.120 1.00 90.31 324 GLY A N 1
ATOM 2510 C CA . GLY A 1 324 ? 31.466 7.916 -22.339 1.00 90.31 324 GLY A CA 1
ATOM 2511 C C . GLY A 1 324 ? 31.875 9.034 -21.370 1.00 90.31 324 GLY A C 1
ATOM 2512 O O . GLY A 1 324 ? 32.987 9.545 -21.486 1.00 90.31 324 GLY A O 1
ATOM 2513 N N . ALA A 1 325 ? 31.018 9.418 -20.420 1.00 91.75 325 ALA A N 1
ATOM 2514 C CA . ALA A 1 325 ? 31.382 10.309 -19.317 1.00 91.75 325 ALA A CA 1
ATOM 2515 C C . ALA A 1 325 ? 31.858 9.502 -18.089 1.00 91.75 325 ALA A C 1
ATOM 2517 O O . ALA A 1 325 ? 31.544 8.313 -18.005 1.00 91.75 325 ALA A O 1
ATOM 2518 N N . PRO A 1 326 ? 32.582 10.118 -17.129 1.00 87.25 326 PRO A N 1
ATOM 2519 C CA . PRO A 1 326 ? 32.909 9.466 -15.863 1.00 87.25 326 PRO A CA 1
ATOM 2520 C C . PRO A 1 326 ? 31.653 8.910 -15.187 1.00 87.25 326 PRO A C 1
ATOM 2522 O O . PRO A 1 326 ? 30.631 9.600 -15.123 1.00 87.25 326 PRO A O 1
ATOM 2525 N N . ASP A 1 327 ? 31.735 7.665 -14.726 1.00 83.62 327 ASP A N 1
ATOM 2526 C CA . ASP A 1 327 ? 30.659 6.995 -14.007 1.00 83.62 327 ASP A CA 1
ATOM 2527 C C . ASP A 1 327 ? 30.845 7.202 -12.503 1.00 83.62 327 ASP A C 1
ATOM 2529 O O . ASP A 1 327 ? 31.728 6.618 -11.875 1.00 83.62 327 ASP A O 1
ATOM 2533 N N . ASN A 1 328 ? 30.013 8.075 -11.943 1.00 82.44 328 ASN A N 1
ATOM 2534 C CA . ASN A 1 328 ? 29.994 8.400 -10.524 1.00 82.44 328 ASN A CA 1
ATOM 2535 C C . ASN A 1 328 ? 28.805 7.748 -9.803 1.00 82.44 328 ASN A C 1
ATOM 2537 O O . ASN A 1 328 ? 28.512 8.126 -8.669 1.00 82.44 328 ASN A O 1
ATOM 2541 N N . THR A 1 329 ? 28.111 6.790 -10.429 1.00 74.75 329 THR A N 1
ATOM 2542 C CA . THR A 1 329 ? 26.912 6.160 -9.848 1.00 74.75 329 THR A CA 1
ATOM 2543 C C . THR A 1 329 ? 27.200 5.436 -8.533 1.00 74.75 329 THR A C 1
ATOM 2545 O O . THR A 1 329 ? 26.341 5.431 -7.662 1.00 74.75 329 THR A O 1
ATOM 2548 N N . GLY A 1 330 ? 28.417 4.912 -8.340 1.00 64.25 330 GLY A N 1
ATOM 2549 C CA . GLY A 1 330 ? 28.866 4.304 -7.080 1.00 64.25 330 GLY A CA 1
ATOM 2550 C C . GLY A 1 330 ? 29.537 5.262 -6.084 1.00 64.25 330 GLY A C 1
ATOM 2551 O O . GLY A 1 330 ? 29.814 4.875 -4.954 1.00 64.25 330 GLY A O 1
ATOM 2552 N N . LEU A 1 331 ? 29.826 6.520 -6.443 1.00 54.97 331 LEU A N 1
ATOM 2553 C CA . LEU A 1 331 ? 30.531 7.432 -5.523 1.00 54.97 331 LEU A CA 1
ATOM 2554 C C . LEU A 1 331 ? 29.646 7.897 -4.364 1.00 54.97 331 LEU A C 1
ATOM 2556 O O . LEU A 1 331 ? 30.161 8.134 -3.269 1.00 54.97 331 LEU A O 1
ATOM 2560 N N . ALA A 1 332 ? 28.325 7.922 -4.560 1.00 53.25 332 ALA A N 1
ATOM 2561 C CA . ALA A 1 332 ? 27.367 8.155 -3.487 1.00 53.25 332 ALA A CA 1
ATOM 2562 C C . ALA A 1 332 ? 27.318 7.006 -2.457 1.00 53.25 332 ALA A C 1
ATOM 2564 O O . ALA A 1 332 ? 26.601 7.137 -1.483 1.00 53.25 332 ALA A O 1
ATOM 2565 N N . SER A 1 333 ? 28.065 5.900 -2.597 1.00 52.53 333 SER A N 1
ATOM 2566 C CA . SER A 1 333 ? 28.179 4.858 -1.555 1.00 52.53 333 SER A CA 1
ATOM 2567 C C . SER A 1 333 ? 29.520 4.847 -0.803 1.00 52.53 333 SER A C 1
ATOM 2569 O O . SER A 1 333 ? 29.750 3.954 0.010 1.00 52.53 333 SER A O 1
ATOM 2571 N N . SER A 1 334 ? 30.428 5.795 -1.065 1.00 49.91 334 SER A N 1
ATOM 2572 C CA . SER A 1 334 ? 31.762 5.852 -0.436 1.00 49.91 334 SER A CA 1
ATOM 2573 C C . SER A 1 334 ? 31.917 7.049 0.513 1.00 49.91 334 SER A C 1
ATOM 2575 O O . SER A 1 334 ? 31.145 7.995 0.433 1.00 49.91 334 SER A O 1
ATOM 2577 N N . ALA A 1 335 ? 32.920 6.991 1.403 1.00 44.56 335 ALA A N 1
ATOM 2578 C CA . ALA A 1 335 ? 33.124 7.736 2.664 1.00 44.56 335 ALA A CA 1
ATOM 2579 C C . ALA A 1 335 ? 32.973 9.284 2.693 1.00 44.56 335 ALA A C 1
ATOM 2581 O O . ALA A 1 335 ? 33.159 9.881 3.749 1.00 44.56 335 ALA A O 1
ATOM 2582 N N . ASN A 1 336 ? 32.613 9.931 1.583 1.00 45.16 336 ASN A N 1
ATOM 2583 C CA . ASN A 1 336 ? 32.191 11.336 1.493 1.00 45.16 336 ASN A CA 1
ATOM 2584 C C . ASN A 1 336 ? 30.685 11.445 1.173 1.00 45.16 336 ASN A C 1
ATOM 2586 O O . ASN A 1 336 ? 30.258 12.264 0.358 1.00 45.16 336 ASN A O 1
ATOM 2590 N N . THR A 1 337 ? 29.876 10.576 1.774 1.00 51.88 337 THR A N 1
ATOM 2591 C CA . THR A 1 337 ? 28.419 10.562 1.646 1.00 51.88 337 THR A CA 1
ATOM 2592 C C . THR A 1 337 ? 27.771 11.725 2.389 1.00 51.88 337 THR A C 1
ATOM 2594 O O . THR A 1 337 ? 28.309 12.239 3.369 1.00 51.88 337 THR A O 1
ATOM 2597 N N . MET A 1 338 ? 26.586 12.136 1.928 1.00 46.16 338 MET A N 1
ATOM 2598 C CA . MET A 1 338 ? 25.692 13.037 2.659 1.00 46.16 338 MET A CA 1
ATOM 2599 C C . MET A 1 338 ? 25.511 12.511 4.093 1.00 46.16 338 MET A C 1
ATOM 2601 O O . MET A 1 338 ? 24.791 11.541 4.312 1.00 46.16 338 MET A O 1
ATOM 2605 N N . SER A 1 339 ? 26.196 13.122 5.062 1.00 43.47 339 SER A N 1
ATOM 2606 C CA . SER A 1 339 ? 26.059 12.777 6.476 1.00 43.47 339 SER A CA 1
ATOM 2607 C C . SER A 1 339 ? 24.744 13.359 6.982 1.00 43.47 339 SER A C 1
ATOM 2609 O O . SER A 1 339 ? 24.638 14.558 7.250 1.00 43.47 339 SER A O 1
ATOM 2611 N N . MET A 1 340 ? 23.713 12.521 7.056 1.00 46.25 340 MET A N 1
ATOM 2612 C CA . MET A 1 340 ? 22.485 12.859 7.766 1.00 46.25 340 MET A CA 1
ATOM 2613 C C . MET A 1 340 ? 22.790 12.777 9.264 1.00 46.25 340 MET A C 1
ATOM 2615 O O . MET A 1 340 ? 22.968 11.692 9.814 1.00 46.25 340 MET A O 1
ATOM 2619 N N . SER A 1 341 ? 22.907 13.930 9.930 1.00 40.03 341 SER A N 1
ATOM 2620 C CA . SER A 1 341 ? 23.050 13.976 11.389 1.00 40.03 341 SER A CA 1
ATOM 2621 C C . SER A 1 341 ? 21.872 13.244 12.047 1.00 40.03 341 SER A C 1
ATOM 2623 O O . SER A 1 341 ? 20.728 13.576 11.726 1.00 40.03 341 SER A O 1
ATOM 2625 N N . PRO A 1 342 ? 22.104 12.359 13.037 1.00 42.72 342 PRO A N 1
ATOM 2626 C CA . PRO A 1 342 ? 21.041 11.623 13.736 1.00 42.72 342 PRO A CA 1
ATOM 2627 C C . PRO A 1 342 ? 19.945 12.509 14.362 1.00 42.72 342 PRO A C 1
ATOM 2629 O O . PRO A 1 342 ? 18.865 12.029 14.681 1.00 42.72 342 PRO A O 1
ATOM 2632 N N . GLY A 1 343 ? 20.217 13.807 14.554 1.00 36.34 343 GLY A N 1
ATOM 2633 C CA . GLY A 1 343 ? 19.308 14.782 15.169 1.00 36.34 343 GLY A CA 1
ATOM 2634 C C . GLY A 1 343 ? 18.629 15.764 14.207 1.00 36.34 343 GLY A C 1
ATOM 2635 O O . GLY A 1 343 ? 17.972 16.693 14.667 1.00 36.34 343 GLY A O 1
ATOM 2636 N N . GLY A 1 344 ? 18.791 15.609 12.891 1.00 31.64 344 GLY A N 1
ATOM 2637 C CA . GLY A 1 344 ? 18.262 16.528 11.876 1.00 31.64 344 GLY A CA 1
ATOM 2638 C C . GLY A 1 344 ? 16.853 16.200 11.374 1.00 31.64 344 GLY A C 1
ATOM 2639 O O . GLY A 1 344 ? 16.578 16.428 10.201 1.00 31.64 344 GLY A O 1
ATOM 2640 N N . MET A 1 345 ? 15.966 15.640 12.204 1.00 40.06 345 MET A N 1
ATOM 2641 C CA . MET A 1 345 ? 14.564 15.412 11.823 1.00 40.06 345 MET A CA 1
ATOM 2642 C C . MET A 1 345 ? 13.802 16.747 11.778 1.00 40.06 345 MET A C 1
ATOM 2644 O O . MET A 1 345 ? 13.184 17.169 12.757 1.00 40.06 345 MET A O 1
ATOM 2648 N N . GLY A 1 346 ? 13.882 17.431 10.637 1.00 31.78 346 GLY A N 1
ATOM 2649 C CA . GLY A 1 346 ? 13.017 18.553 10.286 1.00 31.78 346 GLY A CA 1
ATOM 2650 C C . GLY A 1 346 ? 11.579 18.077 10.073 1.00 31.78 346 GLY A C 1
ATOM 2651 O O . GLY A 1 346 ? 11.324 17.104 9.375 1.00 31.78 346 GLY A O 1
ATOM 2652 N N . THR A 1 347 ? 10.644 18.762 10.718 1.00 39.38 347 THR A N 1
ATOM 2653 C CA . THR A 1 347 ? 9.214 18.457 10.795 1.00 39.38 347 THR A CA 1
ATOM 2654 C C . THR A 1 347 ? 8.511 18.533 9.436 1.00 39.38 347 THR A C 1
ATOM 2656 O O . THR A 1 347 ? 8.203 19.624 8.958 1.00 39.38 347 THR A O 1
ATOM 2659 N N . GLY A 1 348 ? 8.197 17.382 8.846 1.00 32.50 348 GLY A N 1
ATOM 2660 C CA . GLY A 1 348 ? 7.299 17.274 7.698 1.00 32.50 348 GLY A CA 1
ATOM 2661 C C . GLY A 1 348 ? 6.911 15.818 7.476 1.00 32.50 348 GLY A C 1
ATOM 2662 O O . GLY A 1 348 ? 7.768 15.046 7.084 1.00 32.50 348 GLY A O 1
ATOM 2663 N N . ALA A 1 349 ? 5.656 15.484 7.807 1.00 39.38 349 ALA A N 1
ATOM 2664 C CA . ALA A 1 349 ? 4.934 14.226 7.563 1.00 39.38 349 ALA A CA 1
ATOM 2665 C C . ALA A 1 349 ? 5.780 12.933 7.575 1.00 39.38 349 ALA A C 1
ATOM 2667 O O . ALA A 1 349 ? 6.406 12.587 6.582 1.00 39.38 349 ALA A O 1
ATOM 2668 N N . GLY A 1 350 ? 5.743 12.204 8.698 1.00 35.25 350 GLY A N 1
ATOM 2669 C CA . GLY A 1 350 ? 6.421 10.908 8.840 1.00 35.25 350 GLY A CA 1
ATOM 2670 C C . GLY A 1 350 ? 7.423 10.847 9.991 1.00 35.25 350 GLY A C 1
ATOM 2671 O O . GLY A 1 350 ? 8.521 10.331 9.832 1.00 35.25 350 GLY A O 1
ATOM 2672 N N . ARG A 1 351 ? 7.083 11.378 11.174 1.00 30.53 351 ARG A N 1
ATOM 2673 C CA . ARG A 1 351 ? 7.813 10.966 12.378 1.00 30.53 351 ARG A CA 1
ATOM 2674 C C . ARG A 1 351 ? 7.322 9.567 12.738 1.00 30.53 351 ARG A C 1
ATOM 2676 O O . ARG A 1 351 ? 6.160 9.431 13.115 1.00 30.53 351 ARG A O 1
ATOM 2683 N N . SER A 1 352 ? 8.211 8.576 12.721 1.00 36.34 352 SER A N 1
ATOM 2684 C CA . SER A 1 352 ? 8.127 7.487 13.695 1.00 36.34 352 SER A CA 1
ATOM 2685 C C . SER A 1 352 ? 7.931 8.155 15.062 1.00 36.34 352 SER A C 1
ATOM 2687 O O . SER A 1 352 ? 8.680 9.093 15.385 1.00 36.34 352 SER A O 1
ATOM 2689 N N . PRO A 1 353 ? 6.917 7.776 15.856 1.00 34.97 353 PRO A N 1
ATOM 2690 C CA . PRO A 1 353 ? 6.858 8.243 17.226 1.00 34.97 353 PRO A CA 1
ATOM 2691 C C . PRO A 1 353 ? 8.191 7.875 17.889 1.00 34.97 353 PRO A C 1
ATOM 2693 O O . PRO A 1 353 ? 8.726 6.803 17.593 1.00 34.97 353 PRO A O 1
ATOM 2696 N N . PRO A 1 354 ? 8.766 8.733 18.748 1.00 36.03 354 PRO A N 1
ATOM 2697 C CA . PRO A 1 354 ? 9.852 8.270 19.599 1.00 36.03 354 PRO A CA 1
ATOM 2698 C C . PRO A 1 354 ? 9.381 6.979 20.276 1.00 36.03 354 PRO A C 1
ATOM 2700 O O . PRO A 1 354 ? 8.227 6.933 20.713 1.00 36.03 354 PRO A O 1
ATOM 2703 N N . GLU A 1 355 ? 10.233 5.949 20.344 1.00 44.41 355 GLU A N 1
ATOM 2704 C CA . GLU A 1 355 ? 10.004 4.842 21.272 1.00 44.41 355 GLU A CA 1
ATOM 2705 C C . GLU A 1 355 ? 9.680 5.487 22.619 1.00 44.41 355 GLU A C 1
ATOM 2707 O O . GLU A 1 355 ? 10.513 6.176 23.223 1.00 44.41 355 GLU A O 1
ATOM 2712 N N . LEU A 1 356 ? 8.418 5.395 23.035 1.00 53.28 356 LEU A N 1
ATOM 2713 C CA . LEU A 1 356 ? 8.035 5.878 24.342 1.00 53.28 356 LEU A CA 1
ATOM 2714 C C . LEU A 1 356 ? 8.731 4.935 25.305 1.00 53.28 356 LEU A C 1
ATOM 2716 O O . LEU A 1 356 ? 8.376 3.763 25.373 1.00 53.28 356 LEU A O 1
ATOM 2720 N N . HIS A 1 357 ? 9.736 5.454 26.008 1.00 64.69 357 HIS A N 1
ATOM 2721 C CA . HIS A 1 357 ? 10.386 4.766 27.117 1.00 64.69 357 HIS A CA 1
ATOM 2722 C C . HIS A 1 357 ? 9.300 4.072 27.952 1.00 64.69 357 HIS A C 1
ATOM 2724 O O . HIS A 1 357 ? 8.292 4.719 28.225 1.00 64.69 357 HIS A O 1
ATOM 2730 N N . ASP A 1 358 ? 9.469 2.809 28.356 1.00 69.88 358 ASP A N 1
ATOM 2731 C CA . ASP A 1 358 ? 8.430 1.971 28.995 1.00 69.88 358 ASP A CA 1
ATOM 2732 C C . ASP A 1 358 ? 7.607 2.739 30.047 1.00 69.88 358 ASP A C 1
ATOM 2734 O O . ASP A 1 358 ? 6.379 2.686 30.114 1.00 69.88 358 ASP A O 1
ATOM 2738 N N . LEU A 1 359 ? 8.313 3.566 30.821 1.00 78.88 359 LEU A N 1
ATOM 2739 C CA . LEU A 1 359 ? 7.760 4.471 31.821 1.00 78.88 359 LEU A CA 1
ATOM 2740 C C . LEU A 1 359 ? 6.679 5.426 31.277 1.00 78.88 359 LEU A C 1
ATOM 2742 O O . LEU A 1 359 ? 5.689 5.671 31.958 1.00 78.88 359 LEU A O 1
ATOM 2746 N N . THR A 1 360 ? 6.845 5.983 30.081 1.00 79.69 360 THR A N 1
ATOM 2747 C CA . THR A 1 360 ? 5.878 6.885 29.452 1.00 79.69 360 THR A CA 1
ATOM 2748 C C . THR A 1 360 ? 4.595 6.161 29.060 1.00 79.69 360 THR A C 1
ATOM 2750 O O . THR A 1 360 ? 3.523 6.699 29.321 1.00 79.69 360 THR A O 1
ATOM 2753 N N . VAL A 1 361 ? 4.666 4.939 28.524 1.00 79.06 361 VAL A N 1
ATOM 2754 C CA . VAL A 1 361 ? 3.469 4.125 28.229 1.00 79.06 361 VAL A CA 1
ATOM 2755 C C . VAL A 1 361 ? 2.698 3.841 29.518 1.00 79.06 361 VAL A C 1
ATOM 2757 O O . VAL A 1 361 ? 1.482 4.019 29.572 1.00 79.06 361 VAL A O 1
ATOM 2760 N N . TYR A 1 362 ? 3.406 3.499 30.596 1.00 84.94 362 TYR A N 1
ATOM 2761 C CA . TYR A 1 362 ? 2.792 3.238 31.899 1.00 84.94 362 TYR A CA 1
ATOM 2762 C C . TYR A 1 362 ? 2.160 4.490 32.514 1.00 84.94 362 TYR A C 1
ATOM 2764 O O . TYR A 1 362 ? 1.054 4.424 33.051 1.00 84.94 362 TYR A O 1
ATOM 2772 N N . ILE A 1 363 ? 2.829 5.644 32.411 1.00 86.00 363 ILE A N 1
ATOM 2773 C CA . ILE A 1 363 ? 2.285 6.932 32.860 1.00 86.00 363 ILE A CA 1
ATOM 2774 C C . ILE A 1 363 ? 1.029 7.284 32.064 1.00 86.00 363 ILE A C 1
ATOM 2776 O O . ILE A 1 363 ? 0.043 7.728 32.644 1.00 86.00 363 ILE A O 1
ATOM 2780 N N . LEU A 1 364 ? 1.040 7.073 30.752 1.00 81.88 364 LEU A N 1
ATOM 2781 C CA . LEU A 1 364 ? -0.098 7.391 29.901 1.00 81.88 364 LEU A CA 1
ATOM 2782 C C . LEU A 1 364 ? -1.285 6.449 30.140 1.00 81.88 364 LEU A C 1
ATOM 2784 O O . LEU A 1 364 ? -2.410 6.931 30.245 1.00 81.88 364 LEU A O 1
ATOM 2788 N N . GLY A 1 365 ? -1.049 5.149 30.334 1.00 84.00 365 GLY A N 1
ATOM 2789 C CA . GLY A 1 365 ? -2.084 4.206 30.773 1.00 84.00 365 GLY A CA 1
ATOM 2790 C C . GLY A 1 365 ? -2.659 4.563 32.151 1.00 84.00 365 GLY A C 1
ATOM 2791 O O . GLY A 1 365 ? -3.867 4.469 32.370 1.00 84.00 365 GLY A O 1
ATOM 2792 N N . ALA A 1 366 ? -1.825 5.062 33.074 1.00 90.50 366 ALA A N 1
ATOM 2793 C CA . ALA A 1 366 ? -2.298 5.599 34.351 1.00 90.50 366 ALA A CA 1
ATOM 2794 C C . ALA A 1 366 ? -3.148 6.866 34.167 1.00 90.50 366 ALA A C 1
ATOM 2796 O O . ALA A 1 366 ? -4.183 6.999 34.816 1.00 90.50 366 ALA A O 1
ATOM 2797 N N . ILE A 1 367 ? -2.749 7.783 33.279 1.00 88.88 367 ILE A N 1
ATOM 2798 C CA . ILE A 1 367 ? -3.530 8.984 32.952 1.00 88.88 367 ILE A CA 1
ATOM 2799 C C . ILE A 1 367 ? -4.889 8.586 32.370 1.00 88.88 367 ILE A C 1
ATOM 2801 O O . ILE A 1 367 ? -5.902 9.095 32.849 1.00 88.88 367 ILE A O 1
ATOM 2805 N N . ALA A 1 368 ? -4.919 7.648 31.416 1.00 87.00 368 ALA A N 1
ATOM 2806 C CA . ALA A 1 368 ? -6.149 7.127 30.824 1.00 87.00 368 ALA A CA 1
ATOM 2807 C C . ALA A 1 368 ? -7.098 6.578 31.898 1.00 87.00 368 ALA A C 1
ATOM 2809 O O . ALA A 1 368 ? -8.256 6.985 31.941 1.00 87.00 368 ALA A O 1
ATOM 2810 N N . GLY A 1 369 ? -6.608 5.756 32.832 1.00 89.25 369 GLY A N 1
ATOM 2811 C CA . GLY A 1 369 ? -7.423 5.252 33.944 1.00 89.25 369 GLY A CA 1
ATOM 2812 C C . GLY A 1 369 ? -7.871 6.341 34.931 1.00 89.25 369 GLY A C 1
ATOM 2813 O O . GLY A 1 369 ? -8.989 6.312 35.443 1.00 89.25 369 GLY A O 1
ATOM 2814 N N . LEU A 1 370 ? -7.032 7.350 35.192 1.00 93.25 370 LEU A N 1
ATOM 2815 C CA . LEU A 1 370 ? -7.347 8.445 36.120 1.00 93.25 370 LEU A CA 1
ATOM 2816 C C . LEU A 1 370 ? -8.431 9.397 35.603 1.00 93.25 370 LEU A C 1
ATOM 2818 O O . LEU A 1 370 ? -9.083 10.061 36.411 1.00 93.25 370 LEU A O 1
ATOM 2822 N N . THR A 1 371 ? -8.670 9.463 34.294 1.00 90.94 371 THR A N 1
ATOM 2823 C CA . THR A 1 371 ? -9.748 10.295 33.731 1.00 90.94 371 THR A CA 1
ATOM 2824 C C . THR A 1 371 ? -11.142 9.914 34.245 1.00 9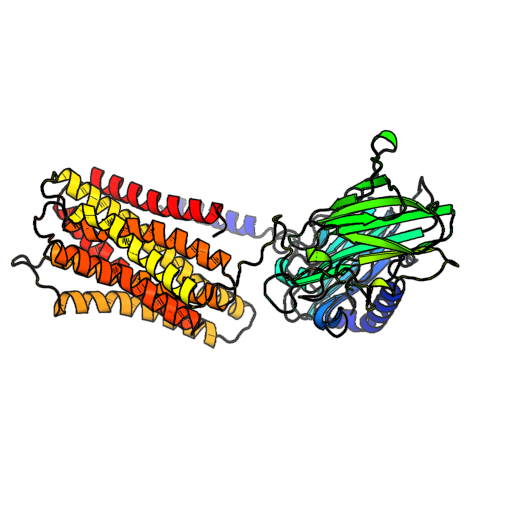0.94 371 THR A C 1
ATOM 2826 O O . THR A 1 371 ? -12.025 10.772 34.284 1.00 90.94 371 THR A O 1
ATOM 2829 N N . ILE A 1 372 ? -11.332 8.695 34.772 1.00 90.12 372 ILE A N 1
ATOM 2830 C CA . ILE A 1 372 ? -12.577 8.280 35.436 1.00 90.12 372 ILE A CA 1
ATOM 2831 C C . ILE A 1 372 ? -12.970 9.216 36.587 1.00 90.12 372 ILE A C 1
ATOM 2833 O O . ILE A 1 372 ? -14.151 9.462 36.850 1.00 90.12 372 ILE A O 1
ATOM 2837 N N . PHE A 1 373 ? -11.978 9.820 37.251 1.00 91.69 373 PHE A N 1
ATOM 2838 C CA . PHE A 1 373 ? -12.198 10.788 38.320 1.00 91.69 373 PHE A CA 1
ATOM 2839 C C . PHE A 1 373 ? -12.832 12.091 37.845 1.00 91.69 373 PHE A C 1
ATOM 2841 O O . PHE A 1 373 ? -13.353 12.824 38.680 1.00 91.69 373 PHE A O 1
ATOM 2848 N N . LEU A 1 374 ? -12.837 12.378 36.542 1.00 87.69 374 LEU A N 1
ATOM 2849 C CA . LEU A 1 374 ? -13.515 13.544 35.980 1.00 87.69 374 LEU A CA 1
ATOM 2850 C C . LEU A 1 374 ? -15.042 13.360 35.956 1.00 87.69 374 LEU A C 1
ATOM 2852 O O . LEU A 1 374 ? -15.773 14.342 36.076 1.00 87.69 374 LEU A O 1
ATOM 2856 N N . GLY A 1 375 ? -15.532 12.116 35.878 1.00 83.81 375 GLY A N 1
ATOM 2857 C CA . GLY A 1 375 ? -16.965 11.791 35.914 1.00 83.81 375 GLY A CA 1
ATOM 2858 C C . GLY A 1 375 ? -17.548 11.615 37.322 1.00 83.81 375 GLY A C 1
ATOM 2859 O O . GLY A 1 375 ? -18.747 11.789 37.539 1.00 83.81 375 GLY A O 1
ATOM 2860 N N . LEU A 1 376 ? -16.707 11.319 38.316 1.00 86.81 376 LEU A N 1
ATOM 2861 C CA . LEU A 1 376 ? -17.138 11.058 39.695 1.00 86.81 376 LEU A CA 1
ATOM 2862 C C . LEU A 1 376 ? -17.637 12.260 40.532 1.00 86.81 376 LEU A C 1
ATOM 2864 O O . LEU A 1 376 ? -18.401 12.019 41.474 1.00 86.81 376 LEU A O 1
ATOM 2868 N N . PRO A 1 377 ? -17.298 13.540 40.259 1.00 82.25 377 PRO A N 1
ATOM 2869 C CA . PRO A 1 377 ? -17.779 14.675 41.049 1.00 82.25 377 PRO A CA 1
ATOM 2870 C C . PRO A 1 377 ? -19.307 14.793 41.082 1.00 82.25 377 PRO A C 1
ATOM 2872 O O . PRO A 1 377 ? -19.859 15.312 42.055 1.00 82.25 377 PRO A O 1
ATOM 2875 N N . PHE A 1 378 ? -20.011 14.241 40.085 1.00 77.88 378 PHE A N 1
ATOM 2876 C CA . PHE A 1 378 ? -21.475 14.166 40.073 1.00 77.88 378 PHE A CA 1
ATOM 2877 C C . PHE A 1 378 ? -22.043 13.398 41.282 1.00 77.88 378 PHE A C 1
ATOM 2879 O O . PHE A 1 378 ? -23.145 13.705 41.742 1.00 77.88 378 PHE A O 1
ATOM 2886 N N . ALA A 1 379 ? -21.275 12.474 41.869 1.00 80.38 379 ALA A N 1
ATOM 2887 C CA . ALA A 1 379 ? -21.672 11.718 43.055 1.00 80.38 379 ALA A CA 1
ATOM 2888 C C . ALA A 1 379 ? -21.816 12.612 44.299 1.00 80.38 379 ALA A C 1
ATOM 2890 O O . ALA A 1 379 ? -22.593 12.298 45.199 1.00 80.38 379 ALA A O 1
ATOM 2891 N N . ALA A 1 380 ? -21.092 13.737 44.359 1.00 79.69 380 ALA A N 1
ATOM 2892 C CA . ALA A 1 380 ? -21.083 14.646 45.507 1.00 79.69 380 ALA A CA 1
ATOM 2893 C C . ALA A 1 380 ? -22.303 15.587 45.561 1.00 79.69 380 ALA A C 1
ATOM 2895 O O . ALA A 1 380 ? -22.498 16.307 46.548 1.00 79.69 380 ALA A O 1
ATOM 2896 N N . MET A 1 381 ? -23.144 15.599 44.522 1.00 81.81 381 MET A N 1
ATOM 2897 C CA . MET A 1 381 ? -24.334 16.445 44.473 1.00 81.81 381 MET A CA 1
ATOM 2898 C C . MET A 1 381 ? -25.387 15.989 45.490 1.00 81.81 381 MET A C 1
ATOM 2900 O O . MET A 1 381 ? -25.928 14.889 45.410 1.00 81.81 381 MET A O 1
ATOM 2904 N N . LYS A 1 382 ? -25.722 16.869 46.441 1.00 76.31 382 LYS A N 1
ATOM 2905 C CA . LYS A 1 382 ? -26.636 16.555 47.557 1.00 76.31 382 LYS A CA 1
ATOM 2906 C C . LYS A 1 382 ? -28.122 16.759 47.247 1.00 76.31 382 LYS A C 1
ATOM 2908 O O . LYS A 1 382 ? -28.959 16.263 47.991 1.00 76.31 382 LYS A O 1
ATOM 2913 N N . LYS A 1 383 ? -28.469 17.521 46.205 1.00 78.06 383 LYS A N 1
ATOM 2914 C CA . LYS A 1 383 ? -29.859 17.885 45.879 1.00 78.06 383 LYS A CA 1
ATOM 2915 C C . LYS A 1 383 ? -30.113 17.745 44.381 1.00 78.06 383 LYS A C 1
ATOM 2917 O O . LYS A 1 383 ? -29.762 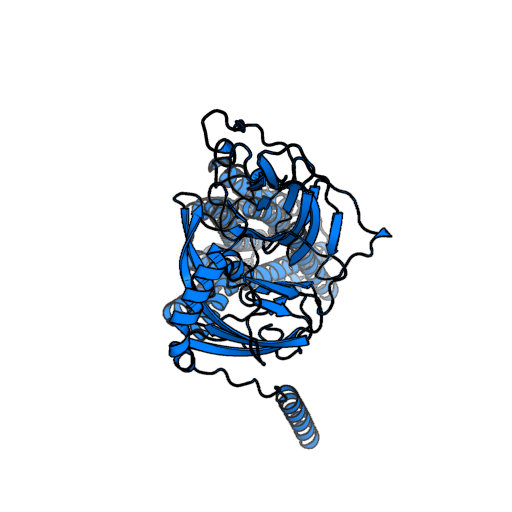18.637 43.618 1.00 78.06 383 LYS A O 1
ATOM 2922 N N . ILE A 1 384 ? -30.743 16.644 43.976 1.00 81.00 384 ILE A N 1
ATOM 2923 C CA . ILE A 1 384 ? -31.181 16.399 42.594 1.00 81.00 384 ILE A CA 1
ATOM 2924 C C . ILE A 1 384 ? -32.645 15.974 42.632 1.00 81.00 384 ILE A C 1
ATOM 2926 O O . ILE A 1 384 ? -33.062 15.239 43.526 1.00 81.00 384 ILE A O 1
ATOM 2930 N N . SER A 1 385 ? -33.440 16.459 41.680 1.00 84.31 385 SER A N 1
ATOM 2931 C CA . SER A 1 385 ? -34.838 16.047 41.566 1.00 84.31 385 SER A CA 1
ATOM 2932 C C . SER A 1 385 ? -34.944 14.567 41.157 1.00 84.31 385 SER A C 1
ATOM 2934 O O . SER A 1 385 ? -34.074 14.071 40.440 1.00 84.31 385 SER A O 1
ATOM 2936 N N . PRO A 1 386 ? -36.028 13.853 41.511 1.00 80.62 386 PRO A N 1
ATOM 2937 C CA . PRO A 1 386 ? -36.238 12.472 41.061 1.00 80.62 386 PRO A CA 1
ATOM 2938 C C . PRO A 1 386 ? -36.190 12.309 39.533 1.00 80.62 386 PRO A C 1
ATOM 2940 O O . PRO A 1 386 ? -35.678 11.313 39.031 1.00 80.62 386 PRO A O 1
ATOM 2943 N N . ARG A 1 387 ? -36.660 13.322 38.788 1.00 84.19 387 ARG A N 1
ATOM 2944 C CA . ARG A 1 387 ? -36.545 13.385 37.320 1.00 84.19 387 ARG A CA 1
ATOM 2945 C C . ARG A 1 387 ? -35.092 13.477 36.858 1.00 84.19 387 ARG A C 1
ATOM 2947 O O . ARG A 1 387 ? -34.723 12.806 35.904 1.00 84.19 387 ARG A O 1
ATOM 2954 N N . GLY A 1 388 ? -34.283 14.287 37.541 1.00 82.06 388 GLY A N 1
ATOM 2955 C CA . GLY A 1 388 ? -32.849 14.385 37.282 1.00 82.06 388 GLY A CA 1
ATOM 2956 C C . GLY A 1 388 ? -32.147 13.052 37.523 1.00 82.06 388 GLY A C 1
ATOM 2957 O O . GLY A 1 388 ? -31.455 12.576 36.639 1.00 82.06 388 GLY A O 1
ATOM 2958 N N . ILE A 1 389 ? -32.398 12.393 38.658 1.00 78.56 389 ILE A N 1
ATOM 2959 C CA . ILE A 1 389 ? -31.808 11.077 38.968 1.00 78.56 389 ILE A CA 1
ATOM 2960 C C . ILE A 1 389 ? -32.204 10.034 37.910 1.00 78.56 389 ILE A C 1
ATOM 2962 O O . ILE A 1 389 ? -31.344 9.300 37.429 1.00 78.56 389 ILE A O 1
ATOM 2966 N N . ALA A 1 390 ? -33.477 10.004 37.496 1.00 81.69 390 ALA A N 1
ATOM 2967 C CA . ALA A 1 390 ? -33.942 9.104 36.440 1.00 81.69 390 ALA A CA 1
ATOM 2968 C C . ALA A 1 390 ? -33.237 9.354 35.098 1.00 81.69 390 ALA A C 1
ATOM 2970 O O . ALA A 1 390 ? -32.816 8.399 34.449 1.00 81.69 390 ALA A O 1
ATOM 2971 N N . LEU A 1 391 ? -33.084 10.622 34.700 1.00 86.00 391 LEU A N 1
ATOM 2972 C CA . LEU A 1 391 ? -32.399 10.999 33.464 1.00 86.00 391 LEU A CA 1
ATOM 2973 C C . LEU A 1 391 ? -30.910 10.634 33.505 1.00 86.00 391 LEU A C 1
ATOM 2975 O O . LEU A 1 391 ? -30.415 10.031 32.560 1.00 86.00 391 LEU A O 1
ATOM 2979 N N . LEU A 1 392 ? -30.206 10.950 34.597 1.00 82.62 392 LEU A N 1
ATOM 2980 C CA . LEU A 1 392 ? -28.779 10.641 34.741 1.00 82.62 392 LEU A CA 1
ATOM 2981 C C . LEU A 1 392 ? -28.534 9.124 34.744 1.00 82.62 392 LEU A C 1
ATOM 2983 O O . LEU A 1 392 ? -27.642 8.649 34.047 1.00 82.62 392 LEU A O 1
ATOM 2987 N N . ASN A 1 393 ? -29.363 8.354 35.460 1.00 83.88 393 ASN A N 1
ATOM 2988 C CA . ASN A 1 393 ? -29.303 6.890 35.442 1.00 83.88 393 ASN A CA 1
ATOM 2989 C C . ASN A 1 393 ? -29.559 6.328 34.036 1.00 83.88 393 ASN A C 1
ATOM 2991 O O . ASN A 1 393 ? -28.890 5.392 33.617 1.00 83.88 393 ASN A O 1
ATOM 2995 N N . ALA A 1 394 ? -30.512 6.897 33.297 1.00 88.25 394 ALA A N 1
ATOM 2996 C CA . ALA A 1 394 ? -30.814 6.470 31.937 1.00 88.25 394 ALA A CA 1
ATOM 2997 C C . ALA A 1 394 ? -29.691 6.793 30.940 1.00 88.25 394 ALA A C 1
ATOM 2999 O O . ALA A 1 394 ? -29.359 5.942 30.121 1.00 88.25 394 ALA A O 1
ATOM 3000 N N . ILE A 1 395 ? -29.072 7.974 31.041 1.00 87.25 395 ILE A N 1
ATOM 3001 C CA . ILE A 1 395 ? -27.877 8.326 30.258 1.00 87.25 395 ILE A CA 1
ATOM 3002 C C . ILE A 1 395 ? -26.751 7.335 30.547 1.00 87.25 395 ILE A C 1
ATOM 3004 O O . ILE A 1 395 ? -26.170 6.795 29.613 1.00 87.25 395 ILE A O 1
ATOM 3008 N N . ALA A 1 396 ? -26.502 7.023 31.820 1.00 83.38 396 ALA A N 1
ATOM 3009 C CA . ALA A 1 396 ? -25.502 6.030 32.198 1.00 83.38 396 ALA A CA 1
ATOM 3010 C C . ALA A 1 396 ? -25.794 4.641 31.601 1.00 83.38 396 ALA A C 1
ATOM 3012 O O . ALA A 1 396 ? -24.896 4.018 31.049 1.00 83.38 396 ALA A O 1
ATOM 3013 N N . VAL A 1 397 ? -27.050 4.177 31.635 1.00 88.12 397 VAL A N 1
ATOM 3014 C CA . VAL A 1 397 ? -27.455 2.920 30.974 1.00 88.12 397 VAL A CA 1
ATOM 3015 C C . VAL A 1 397 ? -27.202 2.973 29.463 1.00 88.12 397 VAL A C 1
ATOM 3017 O O . VAL A 1 397 ? -26.717 1.998 28.900 1.00 88.12 397 VAL A O 1
ATOM 3020 N N . GLY A 1 398 ? -27.499 4.099 28.810 1.00 88.94 398 GLY A N 1
ATOM 3021 C CA . GLY A 1 398 ? -27.221 4.307 27.387 1.00 88.94 398 GLY A CA 1
ATOM 3022 C C . GLY A 1 398 ? -25.740 4.204 27.036 1.00 88.94 398 GLY A C 1
ATOM 3023 O O . GLY A 1 398 ? -25.391 3.511 26.083 1.00 88.94 398 GLY A O 1
ATOM 3024 N N . VAL A 1 399 ? -24.878 4.839 27.838 1.00 83.50 399 VAL A N 1
ATOM 3025 C CA . VAL A 1 399 ? -23.418 4.725 27.703 1.00 83.50 399 VAL A CA 1
ATOM 3026 C C . VAL A 1 399 ? -22.998 3.264 27.855 1.00 83.50 399 VAL A C 1
ATOM 3028 O O . VAL A 1 399 ? -22.375 2.728 26.949 1.00 83.50 399 VAL A O 1
ATOM 3031 N N . LEU A 1 400 ? -23.429 2.580 28.922 1.00 83.38 400 LEU A N 1
ATOM 3032 C CA . LEU A 1 400 ? -23.104 1.166 29.158 1.00 83.38 400 LEU A CA 1
ATOM 3033 C C . LEU A 1 400 ? -23.558 0.236 28.019 1.00 83.38 400 LEU A C 1
ATOM 3035 O O . LEU A 1 400 ? -22.871 -0.737 27.718 1.00 83.38 400 LEU A O 1
ATOM 3039 N N . PHE A 1 401 ? -24.691 0.515 27.368 1.00 89.56 401 PHE A N 1
ATOM 3040 C CA . PHE A 1 401 ? -25.121 -0.237 26.184 1.00 89.56 401 PHE A CA 1
ATOM 3041 C C . PHE A 1 401 ? -24.173 -0.061 25.000 1.00 89.56 401 PHE A C 1
ATOM 3043 O O . PHE A 1 401 ? -23.893 -1.036 24.304 1.00 89.56 401 PHE A O 1
ATOM 3050 N N . PHE A 1 402 ? -23.696 1.162 24.767 1.00 85.31 402 PHE A N 1
ATOM 3051 C CA . PHE A 1 402 ? -22.674 1.410 23.758 1.00 85.31 402 PHE A CA 1
ATOM 3052 C C . PHE A 1 402 ? -21.376 0.664 24.105 1.00 85.31 402 PHE A C 1
ATOM 3054 O O . PHE A 1 402 ? -20.844 -0.028 23.242 1.00 85.31 402 PHE A O 1
ATOM 3061 N N . LEU A 1 403 ? -20.949 0.691 25.376 1.00 79.56 403 LEU A N 1
ATOM 3062 C CA . LEU A 1 403 ? -19.763 -0.049 25.839 1.00 79.56 403 LEU A CA 1
ATOM 3063 C C . LEU A 1 403 ? -19.874 -1.534 25.539 1.00 79.56 403 LEU A C 1
ATOM 3065 O O . LEU A 1 403 ? -18.968 -2.151 24.993 1.00 79.56 403 LEU A O 1
ATOM 3069 N N . LEU A 1 404 ? -21.023 -2.114 25.882 1.00 86.81 404 LEU A N 1
ATOM 3070 C CA . LEU A 1 404 ? -21.279 -3.519 25.636 1.00 86.81 404 LEU A CA 1
ATOM 3071 C C . LEU A 1 404 ? -21.163 -3.857 24.146 1.00 86.81 404 LEU A C 1
ATOM 3073 O O . LEU A 1 404 ? -20.590 -4.886 23.804 1.00 86.81 404 LEU A O 1
ATOM 3077 N N . TYR A 1 405 ? -21.715 -3.012 23.274 1.00 89.00 405 TYR A N 1
ATOM 3078 C CA . TYR A 1 405 ? -21.612 -3.198 21.830 1.00 89.00 405 TYR A CA 1
ATOM 3079 C C . TYR A 1 405 ? -20.153 -3.172 21.358 1.00 89.00 405 TYR A C 1
ATOM 3081 O O . TYR A 1 405 ? -19.736 -4.088 20.651 1.00 89.00 405 TYR A O 1
ATOM 3089 N N . ASP A 1 406 ? -19.386 -2.171 21.783 1.00 81.81 406 ASP A N 1
ATOM 3090 C CA . ASP A 1 406 ? -17.992 -1.993 21.374 1.00 81.81 406 ASP A CA 1
ATOM 3091 C C . ASP A 1 406 ? -17.101 -3.160 21.834 1.00 81.81 406 ASP A C 1
ATOM 3093 O O . ASP A 1 406 ? -16.418 -3.796 21.032 1.00 81.81 406 ASP A O 1
ATOM 3097 N N . ILE A 1 407 ? -17.216 -3.561 23.102 1.00 83.12 407 ILE A N 1
ATOM 3098 C CA . ILE A 1 407 ? -16.462 -4.693 23.660 1.00 83.12 407 ILE A CA 1
ATOM 3099 C C . ILE A 1 407 ? -16.798 -6.000 22.943 1.00 83.12 407 ILE A C 1
ATOM 3101 O O . ILE A 1 407 ? -15.907 -6.798 22.653 1.00 83.12 407 ILE A O 1
ATOM 3105 N N . LEU A 1 408 ? -18.085 -6.255 22.682 1.00 89.50 408 LEU A N 1
ATOM 3106 C CA . LEU A 1 408 ? -18.509 -7.480 22.006 1.00 89.50 408 LEU A CA 1
ATOM 3107 C C . LEU A 1 408 ? -17.980 -7.544 20.574 1.00 89.50 408 LEU A C 1
ATOM 3109 O O . LEU A 1 408 ? -17.605 -8.637 20.148 1.00 89.50 408 LEU A O 1
ATOM 3113 N N . ARG A 1 409 ? -17.929 -6.398 19.880 1.00 88.06 409 ARG A N 1
ATOM 3114 C CA . ARG A 1 409 ? -17.344 -6.256 18.543 1.00 88.06 409 ARG A CA 1
ATOM 3115 C C . ARG A 1 409 ? -15.838 -6.530 18.569 1.00 88.06 409 ARG A C 1
ATOM 3117 O O . ARG A 1 409 ? -15.375 -7.426 17.874 1.00 88.06 409 ARG A O 1
ATOM 3124 N N . GLN A 1 410 ? -15.087 -5.853 19.436 1.00 82.44 410 GLN A N 1
ATOM 3125 C CA . GLN A 1 410 ? -13.637 -6.067 19.557 1.00 82.44 410 GLN A CA 1
ATOM 3126 C C . GLN A 1 410 ? -13.294 -7.509 19.968 1.00 82.44 410 GLN A C 1
ATOM 3128 O O . GLN A 1 410 ? -12.309 -8.088 19.513 1.00 82.44 410 GLN A O 1
ATOM 3133 N N . ALA A 1 411 ? -14.122 -8.132 20.813 1.00 86.75 411 ALA A N 1
ATOM 3134 C CA . ALA A 1 411 ? -13.946 -9.526 21.206 1.00 86.75 411 ALA A CA 1
ATOM 3135 C C . ALA A 1 411 ? -14.255 -10.519 20.075 1.00 86.75 411 ALA A C 1
ATOM 3137 O O . ALA A 1 411 ? -13.726 -11.635 20.098 1.00 86.75 411 ALA A O 1
ATOM 3138 N N . SER A 1 412 ? -15.140 -10.167 19.133 1.00 91.38 412 SER A N 1
ATOM 3139 C CA . SER A 1 412 ? -15.492 -11.038 18.009 1.00 91.38 412 SER A CA 1
ATOM 3140 C C . SER A 1 412 ? -14.450 -11.014 16.899 1.00 91.38 412 SER A C 1
ATOM 3142 O O . SER A 1 412 ? -14.271 -12.055 16.273 1.00 91.38 412 SER A O 1
ATOM 3144 N N . ASP A 1 413 ? -13.710 -9.917 16.705 1.00 87.50 413 ASP A N 1
ATOM 3145 C CA . ASP A 1 413 ? -12.755 -9.787 15.591 1.00 87.50 413 ASP A CA 1
ATOM 3146 C C . ASP A 1 413 ? -11.752 -10.964 15.506 1.00 87.50 413 ASP A C 1
ATOM 3148 O O . ASP A 1 413 ? -11.642 -11.579 14.441 1.00 87.50 413 ASP A O 1
ATOM 3152 N N . PRO A 1 414 ? -11.085 -11.409 16.599 1.00 87.19 414 PRO A N 1
ATOM 3153 C CA . PRO A 1 414 ? -10.181 -12.562 16.531 1.00 87.19 414 PRO A CA 1
ATOM 3154 C C . PRO A 1 414 ? -10.903 -13.894 16.271 1.00 87.19 414 PRO A C 1
ATOM 3156 O O . PRO A 1 414 ? -10.311 -14.836 15.739 1.00 87.19 414 PRO A O 1
ATOM 3159 N N . VAL A 1 415 ? -12.170 -14.006 16.680 1.00 90.62 415 VAL A N 1
ATOM 3160 C CA . VAL A 1 415 ? -12.997 -15.203 16.467 1.00 90.62 415 VAL A CA 1
ATOM 3161 C C . VAL A 1 415 ? -13.442 -15.282 15.005 1.00 90.62 415 VAL A C 1
ATOM 3163 O O . VAL A 1 415 ? -13.390 -16.362 14.417 1.00 90.62 415 VAL A O 1
ATOM 3166 N N . GLU A 1 416 ? -13.841 -14.154 14.415 1.00 90.75 416 GLU A N 1
ATOM 3167 C CA . GLU A 1 416 ? -14.218 -14.034 13.003 1.00 90.75 416 GLU A CA 1
ATOM 3168 C C . GLU A 1 416 ? -13.021 -14.278 12.083 1.00 90.75 416 GLU A C 1
ATOM 3170 O O . GLU A 1 416 ? -13.128 -15.066 11.145 1.00 90.75 416 GLU A O 1
ATOM 3175 N N . ASP A 1 417 ? -11.851 -13.718 12.401 1.00 86.00 417 ASP A N 1
ATOM 3176 C CA . ASP A 1 417 ? -10.602 -14.011 11.689 1.00 86.00 417 ASP A CA 1
ATOM 3177 C C . ASP A 1 417 ? -10.263 -15.513 11.731 1.00 86.00 417 ASP A C 1
ATOM 3179 O O . ASP A 1 417 ? -9.969 -16.135 10.706 1.00 86.00 417 ASP A O 1
ATOM 3183 N N . ALA A 1 418 ? -10.386 -16.152 12.900 1.00 86.94 418 ALA A N 1
ATOM 3184 C CA . ALA A 1 418 ? -10.180 -17.594 13.019 1.00 86.94 418 ALA A CA 1
ATOM 3185 C C . ALA A 1 418 ? -11.234 -18.417 12.253 1.00 86.94 418 ALA A C 1
ATOM 3187 O O . ALA A 1 418 ? -10.909 -19.485 11.726 1.00 86.94 418 ALA A O 1
ATOM 3188 N N . LEU A 1 419 ? -12.479 -17.938 12.164 1.00 91.00 419 LEU A N 1
ATOM 3189 C CA . LEU A 1 419 ? -13.537 -18.559 11.365 1.00 91.00 419 LEU A CA 1
ATOM 3190 C C . LEU A 1 419 ? -13.251 -18.436 9.865 1.00 91.00 419 LEU A C 1
ATOM 3192 O O . LEU A 1 419 ? -13.383 -19.424 9.144 1.00 91.00 419 LEU A O 1
ATOM 3196 N N . HIS A 1 420 ? -12.820 -17.265 9.397 1.00 87.12 420 HIS A N 1
ATOM 3197 C CA . HIS A 1 420 ? -12.392 -17.066 8.013 1.00 87.12 420 HIS A CA 1
ATOM 3198 C C . HIS A 1 420 ? -11.210 -17.980 7.673 1.00 87.12 420 HIS A C 1
ATOM 3200 O O . HIS A 1 420 ? -11.240 -18.679 6.663 1.00 87.12 420 HIS A O 1
ATOM 3206 N N . LYS A 1 421 ? -10.214 -18.095 8.560 1.00 82.44 421 LYS A N 1
ATOM 3207 C CA . LYS A 1 421 ? -9.102 -19.048 8.397 1.00 82.44 421 LYS A CA 1
ATOM 3208 C C . LYS A 1 421 ? -9.579 -20.500 8.334 1.00 82.44 421 LYS A C 1
ATOM 3210 O O . LYS A 1 421 ? -9.086 -21.266 7.509 1.00 82.44 421 LYS A O 1
ATOM 3215 N N . LEU A 1 422 ? -10.556 -20.884 9.156 1.00 86.62 422 LEU A N 1
ATOM 3216 C CA . LEU A 1 422 ? -11.174 -22.213 9.101 1.00 86.62 422 LEU A CA 1
ATOM 3217 C C . LEU A 1 422 ? -11.893 -22.456 7.763 1.00 86.62 422 LEU A C 1
ATOM 3219 O O . LEU A 1 422 ? -11.760 -23.535 7.189 1.00 86.62 422 LEU A O 1
ATOM 3223 N N . GLN A 1 423 ? -12.607 -21.459 7.231 1.00 86.25 423 GLN A N 1
ATOM 3224 C CA . GLN A 1 423 ? -13.239 -21.532 5.905 1.00 86.25 423 GLN A CA 1
ATOM 3225 C C . GLN A 1 423 ? -12.208 -21.683 4.774 1.00 86.25 423 GLN A C 1
ATOM 3227 O O . GLN A 1 423 ? -12.497 -22.322 3.765 1.00 86.25 423 GLN A O 1
ATOM 3232 N N . LEU A 1 424 ? -10.994 -21.164 4.976 1.00 85.00 424 LEU A N 1
ATOM 3233 C CA . LEU A 1 424 ? -9.842 -21.308 4.081 1.00 85.00 424 LEU A CA 1
ATOM 3234 C C . LEU A 1 424 ? -9.032 -22.605 4.313 1.00 85.00 424 LEU A C 1
ATOM 3236 O O . LEU A 1 424 ? -7.990 -22.796 3.691 1.00 85.00 424 LEU A O 1
ATOM 3240 N N . GLY A 1 425 ? -9.497 -23.513 5.181 1.00 83.69 425 GLY A N 1
ATOM 3241 C CA . GLY A 1 425 ? -8.894 -24.835 5.401 1.00 83.69 425 GLY A CA 1
ATOM 3242 C C . GLY A 1 425 ? -7.926 -24.940 6.586 1.00 83.69 425 GLY A C 1
ATOM 3243 O O . GLY A 1 425 ? -7.279 -25.977 6.746 1.00 83.69 425 GLY A O 1
ATOM 3244 N N . ALA A 1 426 ? -7.819 -23.913 7.437 1.00 83.38 426 ALA A N 1
ATOM 3245 C CA . ALA A 1 426 ? -7.028 -23.995 8.665 1.00 83.38 426 ALA A CA 1
ATOM 3246 C C . ALA A 1 426 ? -7.631 -24.995 9.679 1.00 83.38 426 ALA A C 1
ATOM 3248 O O . ALA A 1 426 ? -8.840 -25.241 9.677 1.00 83.38 426 ALA A O 1
ATOM 3249 N N . PRO A 1 427 ? -6.823 -25.564 10.596 1.00 89.31 427 PRO A N 1
ATOM 3250 C CA . PRO A 1 427 ? -7.328 -26.476 11.616 1.00 89.31 427 PRO A CA 1
ATOM 3251 C C . PRO A 1 427 ? -8.392 -25.825 12.521 1.00 89.31 427 PRO A C 1
ATOM 3253 O O . PRO A 1 427 ? -8.198 -24.702 12.992 1.00 89.31 427 PRO A O 1
ATOM 3256 N N . PRO A 1 428 ? -9.466 -26.548 12.893 1.00 91.50 428 PRO A N 1
ATOM 3257 C CA . PRO A 1 428 ? -10.560 -25.996 13.698 1.00 91.50 428 PRO A CA 1
ATOM 3258 C C . PRO A 1 428 ? -10.166 -25.668 15.143 1.00 91.50 428 PRO A C 1
ATOM 3260 O O . PRO A 1 428 ? -10.950 -25.048 15.861 1.00 91.50 428 PRO A O 1
ATOM 3263 N N . ALA A 1 429 ? -8.978 -26.085 15.594 1.00 91.56 429 ALA A N 1
ATOM 3264 C CA . ALA A 1 429 ? -8.529 -25.936 16.974 1.00 91.56 429 ALA A CA 1
ATOM 3265 C C . ALA A 1 429 ? -8.462 -24.468 17.419 1.00 91.56 429 ALA A C 1
ATOM 3267 O O . ALA A 1 429 ? -8.922 -24.147 18.513 1.00 91.56 429 ALA A O 1
ATOM 3268 N N . GLN A 1 430 ? -7.944 -23.573 16.574 1.00 86.81 430 GLN A N 1
ATOM 3269 C CA . GLN A 1 430 ? -7.819 -22.154 16.913 1.00 86.81 430 GLN A CA 1
ATOM 3270 C C . GLN A 1 430 ? -9.194 -21.489 17.037 1.00 86.81 430 GLN A C 1
ATOM 3272 O O . GLN A 1 430 ? -9.483 -20.884 18.068 1.00 86.81 430 GLN A O 1
ATOM 3277 N N . PHE A 1 431 ? -10.062 -21.678 16.037 1.00 92.31 431 PHE A N 1
ATOM 3278 C CA . PHE A 1 431 ? -11.440 -21.181 16.065 1.00 92.31 431 PHE A CA 1
ATOM 3279 C C . PHE A 1 431 ? -12.213 -21.722 17.272 1.00 92.31 431 PHE A C 1
ATOM 3281 O O . PHE A 1 431 ? -12.788 -20.951 18.033 1.00 92.31 431 PHE A O 1
ATOM 3288 N N . SER A 1 432 ? -12.167 -23.037 17.505 1.00 93.31 432 SER A N 1
ATOM 3289 C CA . SER A 1 432 ? -12.881 -23.671 18.620 1.00 93.31 432 SER A CA 1
ATOM 3290 C C . SER A 1 432 ? -12.380 -23.177 19.977 1.00 93.31 432 SER A C 1
ATOM 3292 O O . SER A 1 432 ? -13.182 -22.984 20.885 1.00 93.31 432 SER A O 1
ATOM 3294 N N . THR A 1 433 ? -11.070 -22.948 20.116 1.00 94.38 433 THR A N 1
ATOM 3295 C CA . THR A 1 433 ? -10.479 -22.425 21.356 1.00 94.38 433 THR A CA 1
ATOM 3296 C C . THR A 1 433 ? -10.923 -20.990 21.602 1.00 94.38 433 THR A C 1
ATOM 3298 O O . THR A 1 433 ? -11.425 -20.700 22.681 1.00 94.38 433 THR A O 1
ATOM 3301 N N . LEU A 1 434 ? -10.808 -20.108 20.605 1.00 92.81 434 LEU A N 1
ATOM 3302 C CA . LEU A 1 434 ? -11.224 -18.710 20.738 1.00 92.81 434 LEU A CA 1
ATOM 3303 C C . LEU A 1 434 ? -12.733 -18.586 20.972 1.00 92.81 434 LEU A C 1
ATOM 3305 O O . LEU A 1 434 ? -13.145 -17.828 21.844 1.00 92.81 434 LEU A O 1
ATOM 3309 N N . LEU A 1 435 ? -13.552 -19.383 20.281 1.00 94.81 435 LEU A N 1
ATOM 3310 C CA . LEU A 1 435 ? -14.997 -19.430 20.500 1.00 94.81 435 LEU A CA 1
ATOM 3311 C C . LEU A 1 435 ? -15.343 -19.933 21.911 1.00 94.81 435 LEU A C 1
ATOM 3313 O O . LEU A 1 435 ? -16.202 -19.359 22.580 1.00 94.81 435 LEU A O 1
ATOM 3317 N N . ALA A 1 436 ? -14.670 -20.982 22.391 1.00 94.94 436 ALA A N 1
ATOM 3318 C CA . ALA A 1 436 ? -14.863 -21.481 23.750 1.00 94.94 436 ALA A CA 1
ATOM 3319 C C . ALA A 1 436 ? -14.432 -20.445 24.798 1.00 94.94 436 ALA A C 1
ATOM 3321 O O . ALA A 1 436 ? -15.135 -20.256 25.791 1.00 94.94 436 ALA A O 1
ATOM 3322 N N . THR A 1 437 ? -13.321 -19.742 24.567 1.00 94.25 437 THR A N 1
ATOM 3323 C CA . THR A 1 437 ? -12.867 -18.632 25.410 1.00 94.25 437 THR A CA 1
ATOM 3324 C C . THR A 1 437 ? -13.872 -17.486 25.405 1.00 94.25 437 THR A C 1
ATOM 3326 O O . THR A 1 437 ? -14.188 -16.979 26.475 1.00 94.25 437 THR A O 1
ATOM 3329 N N . TYR A 1 438 ? -14.424 -17.128 24.247 1.00 94.06 438 TYR A N 1
ATOM 3330 C CA . TYR A 1 438 ? -15.419 -16.067 24.108 1.00 94.06 438 TYR A CA 1
ATOM 3331 C C . TYR A 1 438 ? -16.691 -16.384 24.908 1.00 94.06 438 TYR A C 1
ATOM 3333 O O . TYR A 1 438 ? -17.125 -15.611 25.762 1.00 94.06 438 TYR A O 1
ATOM 3341 N N . LEU A 1 439 ? -17.276 -17.565 24.680 1.00 94.31 439 LEU A N 1
ATOM 3342 C CA . LEU A 1 439 ? -18.499 -17.993 25.366 1.00 94.31 439 LEU A CA 1
ATOM 3343 C C . LEU A 1 439 ? -18.261 -18.221 26.865 1.00 94.31 439 LEU A C 1
ATOM 3345 O O . LEU A 1 439 ? -19.091 -17.848 27.697 1.00 94.31 439 LEU A O 1
ATOM 3349 N N . GLY A 1 440 ? -17.122 -18.823 27.212 1.00 93.56 440 GLY A N 1
ATOM 3350 C CA . GLY A 1 440 ? -16.721 -19.079 28.590 1.00 93.56 440 GLY A CA 1
ATOM 3351 C C . GLY A 1 440 ? -16.470 -17.790 29.367 1.00 93.56 440 GLY A C 1
ATOM 3352 O O . GLY A 1 440 ? -16.988 -17.640 30.470 1.00 93.56 440 GLY A O 1
ATOM 3353 N N . GLY A 1 441 ? -15.737 -16.841 28.783 1.00 91.62 441 GLY A N 1
ATOM 3354 C CA . GLY A 1 441 ? -15.481 -15.531 29.373 1.00 91.62 441 GLY A CA 1
ATOM 3355 C C . GLY A 1 441 ? -16.771 -14.747 29.590 1.00 91.62 441 GLY A C 1
ATOM 3356 O O . GLY A 1 441 ? -16.998 -14.264 30.697 1.00 91.62 441 GLY A O 1
ATOM 3357 N N . LEU A 1 442 ? -17.688 -14.736 28.616 1.00 91.06 442 LEU A N 1
ATOM 3358 C CA . LEU A 1 442 ? -18.998 -14.092 28.764 1.00 91.06 442 LEU A CA 1
ATOM 3359 C C . LEU A 1 442 ? -19.809 -14.691 29.925 1.00 91.06 442 LEU A C 1
ATOM 3361 O O . LEU A 1 442 ? -20.354 -13.963 30.760 1.00 91.06 442 LEU A O 1
ATOM 3365 N N . ALA A 1 443 ? -19.858 -16.024 30.014 1.00 89.50 443 ALA A N 1
ATOM 3366 C CA . ALA A 1 443 ? -20.565 -16.726 31.082 1.00 89.50 443 ALA A CA 1
ATOM 3367 C C . ALA A 1 443 ? -19.938 -16.467 32.461 1.00 89.50 443 ALA A C 1
ATOM 3369 O O . ALA A 1 443 ? -20.652 -16.177 33.424 1.00 89.50 443 ALA A O 1
ATOM 3370 N N . VAL A 1 444 ? -18.608 -16.538 32.569 1.00 90.75 444 VAL A N 1
ATOM 3371 C CA . VAL A 1 444 ? -17.888 -16.267 33.820 1.00 90.75 444 VAL A CA 1
ATOM 3372 C C . VAL A 1 444 ? -18.054 -14.805 34.229 1.00 90.75 444 VAL A C 1
ATOM 3374 O O . VAL A 1 444 ? -18.308 -14.542 35.402 1.00 90.75 444 VAL A O 1
ATOM 3377 N N . GLY A 1 445 ? -18.000 -13.862 33.287 1.00 86.56 445 GLY A N 1
ATOM 3378 C CA . GLY A 1 445 ? -18.221 -12.436 33.530 1.00 86.56 445 GLY A CA 1
ATOM 3379 C C . GLY A 1 445 ? -19.589 -12.181 34.159 1.00 86.56 445 GLY A C 1
ATOM 3380 O O . GLY A 1 445 ? -19.676 -11.627 35.256 1.00 86.56 445 GLY A O 1
ATOM 3381 N N . LEU A 1 446 ? -20.648 -12.708 33.534 1.00 83.69 446 LEU A N 1
ATOM 3382 C CA . LEU A 1 446 ? -22.021 -12.645 34.048 1.00 83.69 446 LEU A CA 1
ATOM 3383 C C . LEU A 1 446 ? -22.153 -13.250 35.455 1.00 83.69 446 LEU A C 1
ATOM 3385 O O . LEU A 1 446 ? -22.718 -12.634 36.361 1.00 83.69 446 LEU A O 1
ATOM 3389 N N . LEU A 1 447 ? -21.644 -14.468 35.656 1.00 85.88 447 LEU A N 1
ATOM 3390 C CA . LEU A 1 447 ? -21.815 -15.206 36.911 1.00 85.88 447 LEU A CA 1
ATOM 3391 C C . LEU A 1 447 ? -20.961 -14.646 38.055 1.00 85.88 447 LEU A C 1
ATOM 3393 O O . LEU A 1 447 ? -21.394 -14.664 39.211 1.00 85.88 447 LEU A O 1
ATOM 3397 N N . SER A 1 448 ? -19.769 -14.131 37.750 1.00 81.19 448 SER A N 1
ATOM 3398 C CA . SER A 1 448 ? -18.837 -13.591 38.742 1.00 81.19 448 SER A CA 1
ATOM 3399 C C . SER A 1 448 ? -19.436 -12.403 39.491 1.00 81.19 448 SER A C 1
ATOM 3401 O O . SER A 1 448 ? -19.353 -12.351 40.717 1.00 81.19 448 SER A O 1
ATOM 3403 N N . LEU A 1 449 ? -20.139 -11.506 38.793 1.00 76.69 449 LEU A N 1
ATOM 3404 C CA . LEU A 1 449 ? -20.797 -10.352 39.401 1.00 76.69 449 LEU A CA 1
ATOM 3405 C C . LEU A 1 449 ? -22.079 -10.710 40.151 1.00 76.69 449 LEU A C 1
ATOM 3407 O O . LEU A 1 449 ? -22.368 -10.099 41.181 1.00 76.69 449 LEU A O 1
ATOM 3411 N N . VAL A 1 450 ? -22.798 -11.752 39.724 1.00 78.12 450 VAL A N 1
ATOM 3412 C CA . VAL A 1 450 ? -23.903 -12.322 40.512 1.00 78.12 450 VAL A CA 1
ATOM 3413 C C . VAL A 1 450 ? -23.380 -12.852 41.847 1.00 78.12 450 VAL A C 1
ATOM 3415 O O . VAL A 1 450 ? -23.957 -12.564 42.900 1.00 78.12 450 VAL A O 1
ATOM 3418 N N . PHE A 1 451 ? -22.279 -13.608 41.827 1.00 80.12 451 PHE A N 1
ATOM 3419 C CA . PHE A 1 451 ? -21.654 -14.125 43.043 1.00 80.12 451 PHE A CA 1
ATOM 3420 C C . PHE A 1 451 ? -21.093 -12.992 43.908 1.00 80.12 451 PHE A C 1
ATOM 3422 O O . PHE A 1 451 ? -21.374 -12.935 45.104 1.00 80.12 451 PHE A O 1
ATOM 3429 N N . PHE A 1 452 ? -20.375 -12.044 43.305 1.00 76.31 452 PHE A N 1
ATOM 3430 C CA . PHE A 1 452 ? -19.823 -10.880 43.992 1.00 76.31 452 PHE A CA 1
ATOM 3431 C C . PHE A 1 452 ? -20.919 -10.045 44.667 1.00 76.31 452 PHE A C 1
ATOM 3433 O O . PHE A 1 452 ? -20.813 -9.713 45.846 1.00 76.31 452 PHE A O 1
ATOM 3440 N N . SER A 1 453 ? -22.025 -9.790 43.960 1.00 74.12 453 SER A N 1
ATOM 3441 C CA . SER A 1 453 ? -23.198 -9.090 44.489 1.00 74.12 453 SER A CA 1
ATOM 3442 C C . SER A 1 453 ? -23.815 -9.800 45.693 1.00 74.12 453 SER A C 1
ATOM 3444 O O . SER A 1 453 ? -24.215 -9.138 46.649 1.00 74.12 453 SER A O 1
ATOM 3446 N N . ARG A 1 454 ? -23.907 -11.135 45.662 1.00 74.44 454 ARG A N 1
ATOM 3447 C CA . ARG A 1 454 ? -24.462 -11.928 46.770 1.00 74.44 454 ARG A CA 1
ATOM 3448 C C . ARG A 1 454 ? -23.533 -11.975 47.980 1.00 74.44 454 ARG A C 1
ATOM 3450 O O . ARG A 1 454 ? -24.024 -11.952 49.103 1.00 74.44 454 ARG A O 1
ATOM 3457 N N . SER A 1 455 ? -22.228 -12.053 47.745 1.00 72.50 455 SER A N 1
ATOM 3458 C CA . SER A 1 455 ? -21.237 -12.332 48.788 1.00 72.50 455 SER A CA 1
ATOM 3459 C C . SER A 1 455 ? -20.673 -11.074 49.450 1.00 72.50 455 SER A C 1
ATOM 3461 O O . SER A 1 455 ? -20.327 -11.118 50.626 1.00 72.50 455 SER A O 1
ATOM 3463 N N . PHE A 1 456 ? -20.584 -9.952 48.726 1.00 65.69 456 PHE A N 1
ATOM 3464 C CA . PHE A 1 456 ? -19.828 -8.776 49.179 1.00 65.69 456 PHE A CA 1
ATOM 3465 C C . PHE A 1 456 ? -20.635 -7.478 49.254 1.00 65.69 456 PHE A C 1
ATOM 3467 O O . PHE A 1 456 ? -20.134 -6.491 49.794 1.00 65.69 456 PHE A O 1
ATOM 3474 N N . ILE A 1 457 ? -21.879 -7.444 48.758 1.00 69.12 457 ILE A N 1
ATOM 3475 C CA . ILE A 1 457 ? -22.679 -6.214 48.733 1.00 69.12 457 ILE A CA 1
ATOM 3476 C C . ILE A 1 457 ? -23.930 -6.357 49.599 1.00 69.12 457 ILE A C 1
ATOM 3478 O O . ILE A 1 457 ? -24.846 -7.121 49.299 1.00 69.12 457 ILE A O 1
ATOM 3482 N N . ALA A 1 458 ? -23.986 -5.567 50.674 1.00 62.03 458 ALA A N 1
ATOM 3483 C CA . ALA A 1 458 ? -25.130 -5.528 51.577 1.00 62.03 458 ALA A CA 1
ATOM 3484 C C . ALA A 1 458 ? -26.401 -5.053 50.846 1.00 62.03 458 ALA A C 1
ATOM 3486 O O . ALA A 1 458 ? -26.424 -3.984 50.223 1.00 62.03 458 ALA A O 1
ATOM 3487 N N . ARG A 1 459 ? -27.470 -5.852 50.942 1.00 66.38 459 ARG A N 1
ATOM 3488 C CA . ARG A 1 459 ? -28.800 -5.537 50.399 1.00 66.38 459 ARG A CA 1
ATOM 3489 C C . ARG A 1 459 ? -29.642 -4.791 51.435 1.00 66.38 459 ARG A C 1
ATOM 3491 O O . ARG A 1 459 ? -29.489 -4.986 52.637 1.00 66.38 459 ARG A O 1
ATOM 3498 N N . THR A 1 460 ? -30.539 -3.932 50.965 1.00 63.19 460 THR A N 1
ATOM 3499 C CA . THR A 1 460 ? -31.557 -3.280 51.795 1.00 63.19 460 THR A CA 1
ATOM 3500 C C . THR A 1 460 ? -32.558 -4.321 52.326 1.00 63.19 460 THR A C 1
ATOM 3502 O O . THR A 1 460 ? -32.664 -5.410 51.756 1.00 63.19 460 THR A O 1
ATOM 3505 N N . PRO A 1 461 ? -33.361 -4.002 53.362 1.00 55.44 461 PRO A N 1
ATOM 3506 C CA . PRO A 1 461 ? -34.425 -4.888 53.856 1.00 55.44 461 PRO A CA 1
ATOM 3507 C C . PRO A 1 461 ? -35.455 -5.294 52.785 1.00 55.44 461 PRO A C 1
ATOM 3509 O O . PRO A 1 461 ? -36.137 -6.301 52.930 1.00 55.44 461 PRO A O 1
ATOM 3512 N N . LEU A 1 462 ? -35.546 -4.523 51.696 1.00 58.53 462 LEU A N 1
ATOM 3513 C CA . LEU A 1 462 ? -36.402 -4.764 50.529 1.00 58.53 462 LEU A CA 1
ATOM 3514 C C . LEU A 1 462 ? -35.718 -5.625 49.447 1.00 58.53 462 LEU A C 1
ATOM 3516 O O . LEU A 1 462 ? -36.255 -5.792 48.354 1.00 58.53 462 LEU A O 1
ATOM 3520 N N . GLY A 1 463 ? -34.516 -6.142 49.718 1.00 64.25 463 GLY A N 1
ATOM 3521 C CA . GLY A 1 463 ? -33.762 -7.020 48.822 1.00 64.25 463 GLY A CA 1
ATOM 3522 C C . GLY A 1 463 ? -33.037 -6.314 47.670 1.00 64.25 463 GLY A C 1
ATOM 3523 O O . GLY A 1 463 ? -32.440 -6.998 46.839 1.00 64.25 463 GLY A O 1
ATOM 3524 N N . THR A 1 464 ? -33.052 -4.977 47.609 1.00 68.81 464 THR A N 1
ATOM 3525 C CA . THR A 1 464 ? -32.363 -4.185 46.572 1.00 68.81 464 THR A CA 1
ATOM 3526 C C . THR A 1 464 ? -30.965 -3.769 47.015 1.00 68.81 464 THR A C 1
ATOM 3528 O O . THR A 1 464 ? -30.679 -3.700 48.206 1.00 68.81 464 THR A O 1
ATOM 3531 N N . LEU A 1 465 ? -30.083 -3.436 46.078 1.00 74.12 465 LEU A N 1
ATOM 3532 C CA . LEU A 1 465 ? -28.773 -2.873 46.410 1.00 74.12 465 LEU A CA 1
ATOM 3533 C C . LEU A 1 465 ? -28.929 -1.462 46.992 1.00 74.12 465 LEU A C 1
ATOM 3535 O O . LEU A 1 465 ? -29.820 -0.709 46.592 1.00 74.12 465 LEU A O 1
ATOM 3539 N N . SER A 1 466 ? -28.071 -1.105 47.950 1.00 83.00 466 SER A N 1
ATOM 3540 C CA . SER A 1 466 ? -27.934 0.290 48.383 1.00 83.00 466 SER A CA 1
ATOM 3541 C C . SER A 1 466 ? -27.284 1.131 47.270 1.00 83.00 466 SER A C 1
ATOM 3543 O O . SER A 1 466 ? -26.567 0.565 46.444 1.00 83.00 466 SER A O 1
ATOM 3545 N N . PRO A 1 467 ? -27.458 2.467 47.248 1.00 82.94 467 PRO A N 1
ATOM 3546 C CA . PRO A 1 467 ? -26.781 3.348 46.289 1.00 82.94 467 PRO A CA 1
ATOM 3547 C C . PRO A 1 467 ? -25.268 3.117 46.192 1.00 82.94 467 PRO A C 1
ATOM 3549 O O . PRO A 1 467 ? -24.718 3.006 45.100 1.00 82.94 467 PRO A O 1
ATOM 3552 N N . LEU A 1 468 ? -24.604 2.968 47.343 1.00 86.38 468 LEU A N 1
ATOM 3553 C CA . LEU A 1 468 ? -23.173 2.674 47.414 1.00 86.38 468 LEU A CA 1
ATOM 3554 C C . LEU A 1 468 ? -22.842 1.259 46.936 1.00 86.38 468 LEU A C 1
ATOM 3556 O O . LEU A 1 468 ? -21.846 1.058 46.244 1.00 86.38 468 LEU A O 1
ATOM 3560 N N . GLY A 1 469 ? -23.679 0.281 47.281 1.00 85.19 469 GLY A N 1
ATOM 3561 C CA . GLY A 1 469 ? -23.536 -1.083 46.787 1.00 85.19 469 GLY A CA 1
ATOM 3562 C C . GLY A 1 469 ? -23.634 -1.159 45.264 1.00 85.19 469 GLY A C 1
ATOM 3563 O O . GLY A 1 469 ? -22.788 -1.779 44.628 1.00 85.19 469 GLY A O 1
ATOM 3564 N N . LEU A 1 470 ? -24.613 -0.473 44.674 1.00 83.25 470 LEU A N 1
ATOM 3565 C CA . LEU A 1 470 ? -24.777 -0.407 43.226 1.00 83.25 470 LEU A CA 1
ATOM 3566 C C . LEU A 1 470 ? -23.599 0.312 42.557 1.00 83.25 470 LEU A C 1
ATOM 3568 O O . LEU A 1 470 ? -23.035 -0.220 41.610 1.00 83.25 470 LEU A O 1
ATOM 3572 N N . ALA A 1 471 ? -23.161 1.455 43.092 1.00 86.94 471 ALA A N 1
ATOM 3573 C CA . ALA A 1 471 ? -21.991 2.170 42.577 1.00 86.94 471 ALA A CA 1
ATOM 3574 C C . ALA A 1 471 ? -20.702 1.330 42.644 1.00 86.94 471 ALA A C 1
ATOM 3576 O O . ALA A 1 471 ? -19.896 1.359 41.721 1.00 86.94 471 ALA A O 1
ATOM 3577 N N . THR A 1 472 ? -20.522 0.537 43.705 1.00 88.44 472 THR A N 1
ATOM 3578 C CA . THR A 1 472 ? -19.357 -0.355 43.865 1.00 88.44 472 THR A CA 1
ATOM 3579 C C . THR A 1 472 ? -19.383 -1.493 42.849 1.00 88.44 472 THR A C 1
ATOM 3581 O O . THR A 1 472 ? -18.350 -1.860 42.302 1.00 88.44 472 THR A O 1
ATOM 3584 N N . MET A 1 473 ? -20.567 -2.038 42.575 1.00 83.94 473 MET A N 1
ATOM 3585 C CA . MET A 1 473 ? -20.762 -3.059 41.550 1.00 83.94 473 MET A CA 1
ATOM 3586 C C . MET A 1 473 ? -20.497 -2.524 40.144 1.00 83.94 473 MET A C 1
ATOM 3588 O O . MET A 1 473 ? -19.794 -3.179 39.381 1.00 83.94 473 MET A O 1
ATOM 3592 N N . ILE A 1 474 ? -21.029 -1.338 39.826 1.00 84.62 474 ILE A N 1
ATOM 3593 C CA . ILE A 1 474 ? -20.769 -0.651 38.557 1.00 84.62 474 ILE A CA 1
ATOM 3594 C C . ILE A 1 474 ? -19.262 -0.431 38.405 1.00 84.62 474 ILE A C 1
ATOM 3596 O O . ILE A 1 474 ? -18.697 -0.844 37.401 1.00 84.62 474 ILE A O 1
ATOM 3600 N N . ALA A 1 475 ? -18.598 0.122 39.427 1.00 89.31 475 ALA A N 1
ATOM 3601 C CA . ALA A 1 475 ? -17.156 0.351 39.404 1.00 89.31 475 ALA A CA 1
ATOM 3602 C C . ALA A 1 475 ? -16.355 -0.944 39.200 1.00 89.31 475 ALA A C 1
ATOM 3604 O O . ALA A 1 475 ? -15.371 -0.931 38.476 1.00 89.31 475 ALA A O 1
ATOM 3605 N N . ALA A 1 476 ? -16.768 -2.064 39.803 1.00 87.06 476 ALA A N 1
ATOM 3606 C CA . ALA A 1 476 ? -16.093 -3.350 39.623 1.00 87.06 476 ALA A CA 1
ATOM 3607 C C . ALA A 1 476 ? -16.276 -3.922 38.207 1.00 87.06 476 ALA A C 1
ATOM 3609 O O . ALA A 1 476 ? -15.324 -4.448 37.637 1.00 87.06 476 ALA A O 1
ATOM 3610 N N . GLY A 1 477 ? -17.481 -3.816 37.635 1.00 82.81 477 GLY A N 1
ATOM 3611 C CA . GLY A 1 477 ? -17.744 -4.260 36.264 1.00 82.81 477 GLY A CA 1
ATOM 3612 C C . GLY A 1 477 ? -17.000 -3.419 35.227 1.00 82.81 477 GLY A C 1
ATOM 3613 O O . GLY A 1 477 ? -16.350 -3.973 34.348 1.00 82.81 477 GLY A O 1
ATOM 3614 N N . ILE A 1 478 ? -17.025 -2.096 35.399 1.00 86.06 478 ILE A N 1
ATOM 3615 C CA . ILE A 1 478 ? -16.258 -1.144 34.587 1.00 86.06 478 ILE A CA 1
ATOM 3616 C C . ILE A 1 478 ? -14.752 -1.371 34.756 1.00 86.06 478 ILE A C 1
ATOM 3618 O O . ILE A 1 478 ? -14.020 -1.416 33.781 1.00 86.06 478 ILE A O 1
ATOM 3622 N N . GLY A 1 479 ? -14.276 -1.647 35.972 1.00 88.75 479 GLY A N 1
ATOM 3623 C CA . GLY A 1 479 ? -12.870 -1.975 36.208 1.00 88.75 479 GLY A CA 1
ATOM 3624 C C . GLY A 1 479 ? -12.377 -3.183 35.403 1.00 88.75 479 GLY A C 1
ATOM 3625 O O . GLY A 1 479 ? -11.249 -3.180 34.919 1.00 88.75 479 GLY A O 1
ATOM 3626 N N . LEU A 1 480 ? -13.209 -4.210 35.207 1.00 84.75 480 LEU A N 1
ATOM 3627 C CA . LEU A 1 480 ? -12.849 -5.346 34.348 1.00 84.75 480 LEU A CA 1
ATOM 3628 C C . LEU A 1 480 ? -12.748 -4.953 32.868 1.00 84.75 480 LEU A C 1
ATOM 3630 O O . LEU A 1 480 ? -11.874 -5.461 32.170 1.00 84.75 480 LEU A O 1
ATOM 3634 N N . HIS A 1 481 ? -13.603 -4.045 32.400 1.00 83.94 481 HIS A N 1
ATOM 3635 C CA . HIS A 1 481 ? -13.510 -3.476 31.056 1.00 83.94 481 HIS A CA 1
ATOM 3636 C C . HIS A 1 481 ? -12.247 -2.629 30.885 1.00 83.94 481 HIS A C 1
ATOM 3638 O O . HIS A 1 481 ? -11.451 -2.867 29.979 1.00 83.94 481 HIS A O 1
ATOM 3644 N N . ASN A 1 482 ? -11.981 -1.751 31.837 1.00 87.31 482 ASN A N 1
ATOM 3645 C CA . ASN A 1 482 ? -10.831 -0.858 31.819 1.00 87.31 482 ASN A CA 1
ATOM 3646 C C . ASN A 1 482 ? -9.508 -1.621 31.887 1.00 87.31 482 ASN A C 1
ATOM 3648 O O . ASN A 1 482 ? -8.501 -1.199 31.324 1.00 87.31 482 ASN A O 1
ATOM 3652 N N . PHE A 1 483 ? -9.504 -2.807 32.500 1.00 88.50 483 PHE A N 1
ATOM 3653 C CA . PHE A 1 483 ? -8.383 -3.735 32.389 1.00 88.50 483 PHE A CA 1
ATOM 3654 C C . PHE A 1 483 ? -8.114 -4.169 30.939 1.00 88.50 483 PHE A C 1
ATOM 3656 O O . PHE A 1 483 ? -6.955 -4.200 30.526 1.00 88.50 483 PHE A O 1
ATOM 3663 N N . SER A 1 484 ? -9.156 -4.498 30.167 1.00 83.75 484 SER A N 1
ATOM 3664 C CA . SER A 1 484 ? -9.012 -4.869 28.752 1.00 83.75 484 SER A CA 1
ATOM 3665 C C . SER A 1 484 ? -8.569 -3.698 27.869 1.00 83.75 484 SER A C 1
ATOM 3667 O O . SER A 1 484 ? -7.707 -3.897 27.017 1.00 83.75 484 SER A O 1
ATOM 3669 N N . GLU A 1 485 ? -9.034 -2.475 28.140 1.00 83.81 485 GLU A N 1
ATOM 3670 C CA . GLU A 1 485 ? -8.515 -1.257 27.497 1.00 83.81 485 GLU A CA 1
ATOM 3671 C C . GLU A 1 485 ? -7.020 -1.067 27.776 1.00 83.81 485 GLU A C 1
ATOM 3673 O O . GLU A 1 485 ? -6.217 -0.824 26.874 1.00 83.81 485 GLU A O 1
ATOM 3678 N N . GLY A 1 486 ? -6.625 -1.241 29.042 1.00 86.81 486 GLY A N 1
ATOM 3679 C CA . GLY A 1 486 ? -5.227 -1.224 29.442 1.00 86.81 486 GLY A CA 1
ATOM 3680 C C . GLY A 1 486 ? -4.415 -2.260 28.672 1.00 86.81 486 GLY A C 1
ATOM 3681 O O . GLY A 1 486 ? -3.363 -1.937 28.126 1.00 86.81 486 GLY A O 1
ATOM 3682 N N . LEU A 1 487 ? -4.912 -3.497 28.582 1.00 85.88 487 LEU A N 1
ATOM 3683 C CA . LEU A 1 487 ? -4.254 -4.564 27.829 1.00 85.88 487 LEU A CA 1
ATOM 3684 C C . LEU A 1 487 ? -4.022 -4.150 26.367 1.00 85.88 487 LEU A C 1
ATOM 3686 O O . LEU A 1 487 ? -2.919 -4.345 25.862 1.00 85.88 487 LEU A O 1
ATOM 3690 N N . ALA A 1 488 ? -5.009 -3.519 25.726 1.00 78.00 488 ALA A N 1
ATOM 3691 C CA . ALA A 1 488 ? -4.906 -3.026 24.354 1.00 78.00 488 ALA A CA 1
ATOM 3692 C C . ALA A 1 488 ? -3.881 -1.886 24.197 1.00 78.00 488 ALA A C 1
ATOM 3694 O O . ALA A 1 488 ? -3.077 -1.924 23.261 1.00 78.00 488 ALA A O 1
ATOM 3695 N N . ILE A 1 489 ? -3.837 -0.916 25.126 1.00 82.19 489 ILE A N 1
ATOM 3696 C CA . ILE A 1 489 ? -2.800 0.138 25.147 1.00 82.19 489 ILE A CA 1
ATOM 3697 C C . ILE A 1 489 ? -1.410 -0.501 25.243 1.00 82.19 489 ILE A C 1
ATOM 3699 O O . ILE A 1 489 ? -0.512 -0.168 24.468 1.00 82.19 489 ILE A O 1
ATOM 3703 N N . GLY A 1 490 ? -1.238 -1.430 26.189 1.00 82.94 490 GLY A N 1
ATOM 3704 C CA . GLY A 1 490 ? 0.027 -2.119 26.420 1.00 82.94 490 GLY A CA 1
ATOM 3705 C C . GLY A 1 490 ? 0.482 -2.913 25.197 1.00 82.94 490 GLY A C 1
ATOM 3706 O O . GLY A 1 490 ? 1.621 -2.759 24.765 1.00 82.94 490 GLY A O 1
ATOM 3707 N N . GLN A 1 491 ? -0.413 -3.704 24.601 1.00 80.31 491 GLN A N 1
ATOM 3708 C CA . GLN A 1 491 ? -0.114 -4.511 23.416 1.00 80.31 491 GLN A CA 1
ATOM 3709 C C . GLN A 1 491 ? 0.240 -3.636 22.210 1.00 80.31 491 GLN A C 1
ATOM 3711 O O . GLN A 1 491 ? 1.241 -3.901 21.553 1.00 80.31 491 GLN A O 1
ATOM 3716 N N . SER A 1 492 ? -0.515 -2.558 21.973 1.00 72.56 492 SER A N 1
ATOM 3717 C CA . SER A 1 492 ? -0.241 -1.609 20.882 1.00 72.56 492 SER A CA 1
ATOM 3718 C C . SER A 1 492 ? 1.120 -0.932 21.047 1.00 72.56 492 SER A C 1
ATOM 3720 O O . SER A 1 492 ? 1.861 -0.751 20.084 1.00 72.56 492 SER A O 1
ATOM 3722 N N . ALA A 1 493 ? 1.487 -0.581 22.280 1.00 77.19 493 ALA A N 1
ATOM 3723 C CA . ALA A 1 493 ? 2.801 -0.021 22.558 1.00 77.19 493 ALA A CA 1
ATOM 3724 C C . ALA A 1 493 ? 3.926 -1.061 22.400 1.00 77.19 493 ALA A C 1
ATOM 3726 O O . ALA A 1 493 ? 4.981 -0.730 21.862 1.00 77.19 493 ALA A O 1
ATOM 3727 N N . ALA A 1 494 ? 3.701 -2.311 22.816 1.00 72.75 494 ALA A N 1
ATOM 3728 C CA . ALA A 1 494 ? 4.672 -3.401 22.695 1.00 72.75 494 ALA A CA 1
ATOM 3729 C C . ALA A 1 494 ? 4.964 -3.799 21.243 1.00 72.75 494 ALA A C 1
ATOM 3731 O O . ALA A 1 494 ? 6.070 -4.238 20.937 1.00 72.75 494 ALA A O 1
ATOM 3732 N N . THR A 1 495 ? 3.998 -3.630 20.338 1.00 64.00 495 THR A N 1
ATOM 3733 C CA . THR A 1 495 ? 4.173 -3.886 18.900 1.00 64.00 495 THR A CA 1
ATOM 3734 C C . THR A 1 495 ? 4.749 -2.688 18.137 1.00 64.00 495 THR A C 1
ATOM 3736 O O . THR A 1 495 ? 4.818 -2.722 16.912 1.00 64.00 495 THR A O 1
ATOM 3739 N N . GLY A 1 496 ? 5.155 -1.615 18.829 1.00 62.91 496 GLY A N 1
ATOM 3740 C CA . GLY A 1 496 ? 5.699 -0.402 18.207 1.00 62.91 496 GLY A CA 1
ATOM 3741 C C . GLY A 1 496 ? 4.642 0.533 17.603 1.00 62.91 496 GLY A C 1
ATOM 3742 O O . GLY A 1 496 ? 4.990 1.579 17.054 1.00 62.91 496 GLY A O 1
ATOM 3743 N N . ALA A 1 497 ? 3.347 0.228 17.754 1.00 62.59 497 ALA A N 1
ATOM 3744 C CA . ALA A 1 497 ? 2.234 1.055 17.289 1.00 62.59 497 ALA A CA 1
ATOM 3745 C C . ALA A 1 497 ? 1.943 2.207 18.273 1.00 62.59 497 ALA A C 1
ATOM 3747 O O . ALA A 1 497 ? 0.842 2.364 18.797 1.00 62.59 497 ALA A O 1
ATOM 3748 N N . ILE A 1 498 ? 2.948 3.042 18.543 1.00 66.31 498 ILE A N 1
ATOM 3749 C CA . ILE A 1 498 ? 2.889 4.103 19.561 1.00 66.31 498 ILE A CA 1
ATOM 3750 C C . ILE A 1 498 ? 1.811 5.152 19.259 1.00 66.31 498 ILE A C 1
ATOM 3752 O O . ILE A 1 498 ? 1.194 5.681 20.180 1.00 66.31 498 ILE A O 1
ATOM 3756 N N . GLN A 1 499 ? 1.561 5.458 17.985 1.00 60.22 499 GLN A N 1
ATOM 3757 C CA . GLN A 1 499 ? 0.512 6.406 17.606 1.00 60.22 499 GLN A CA 1
ATOM 3758 C C . GLN A 1 499 ? -0.883 5.838 17.880 1.00 60.22 499 GLN A C 1
ATOM 3760 O O . GLN A 1 499 ? -1.717 6.551 18.433 1.00 60.22 499 GLN A O 1
ATOM 3765 N N . LEU A 1 500 ? -1.090 4.547 17.596 1.00 62.69 500 LEU A N 1
ATOM 3766 C CA . LEU A 1 500 ? -2.300 3.825 17.983 1.00 62.69 500 LEU A CA 1
ATOM 3767 C C . LEU A 1 500 ? -2.434 3.801 19.509 1.00 62.69 500 LEU A C 1
ATOM 3769 O O . LEU A 1 500 ? -3.470 4.185 20.030 1.00 62.69 500 LEU A O 1
ATOM 3773 N N . ALA A 1 501 ? -1.368 3.474 20.245 1.00 66.25 501 ALA A N 1
ATOM 3774 C CA . ALA A 1 501 ? -1.385 3.487 21.707 1.00 66.25 501 ALA A CA 1
ATOM 3775 C C . ALA A 1 501 ? -1.749 4.873 22.276 1.00 66.25 501 ALA A C 1
ATOM 3777 O O . ALA A 1 501 ? -2.602 4.972 23.154 1.00 66.25 501 ALA A O 1
ATOM 3778 N N . LEU A 1 502 ? -1.151 5.955 21.762 1.00 70.81 502 LEU A N 1
ATOM 3779 C CA . LEU A 1 502 ? -1.464 7.333 22.165 1.00 70.81 502 LEU A CA 1
ATOM 3780 C C . LEU A 1 502 ? -2.915 7.711 21.867 1.00 70.81 502 LEU A C 1
ATOM 3782 O O . LEU A 1 502 ? -3.547 8.418 22.653 1.00 70.81 502 LEU A O 1
ATOM 3786 N N . LEU A 1 503 ? -3.438 7.246 20.741 1.00 68.75 503 LEU A N 1
ATOM 3787 C CA . LEU A 1 503 ? -4.793 7.537 20.322 1.00 68.75 503 LEU A CA 1
ATOM 3788 C C . LEU A 1 503 ? -5.823 6.745 21.132 1.00 68.75 503 LEU A C 1
ATOM 3790 O O . LEU A 1 503 ? -6.797 7.332 21.600 1.00 68.75 503 LEU A O 1
ATOM 3794 N N . LEU A 1 504 ? -5.536 5.473 21.422 1.00 71.56 504 LEU A N 1
ATOM 3795 C CA . LEU A 1 504 ? -6.270 4.657 22.387 1.00 71.56 504 LEU A CA 1
ATOM 3796 C C . LEU A 1 504 ? -6.257 5.307 23.776 1.00 71.56 504 LEU A C 1
ATOM 3798 O O . LEU A 1 504 ? -7.294 5.399 24.411 1.00 71.56 504 LEU A O 1
ATOM 3802 N N . ILE A 1 505 ? -5.126 5.850 24.234 1.00 77.44 505 ILE A N 1
ATOM 3803 C CA . ILE A 1 505 ? -5.034 6.563 25.522 1.00 77.44 505 ILE A CA 1
ATOM 3804 C C . ILE A 1 505 ? -5.954 7.791 25.564 1.00 77.44 505 ILE A C 1
ATOM 3806 O O . ILE A 1 505 ? -6.619 8.025 26.574 1.00 77.44 505 ILE A O 1
ATOM 3810 N N . ILE A 1 506 ? -5.995 8.589 24.493 1.00 74.31 506 ILE A N 1
ATOM 3811 C CA . ILE A 1 506 ? -6.882 9.760 24.415 1.00 74.31 506 ILE A CA 1
ATOM 3812 C C . ILE A 1 506 ? -8.345 9.309 24.354 1.00 74.31 506 ILE A C 1
ATOM 3814 O O . ILE A 1 506 ? -9.186 9.864 25.064 1.00 74.31 506 ILE A O 1
ATOM 3818 N N . GLY A 1 507 ? -8.637 8.294 23.542 1.00 70.50 507 GLY A N 1
ATOM 3819 C CA . GLY A 1 507 ? -9.972 7.737 23.375 1.00 70.50 507 GLY A CA 1
ATOM 3820 C C . GLY A 1 507 ? -10.531 7.129 24.644 1.00 70.50 507 GLY A C 1
ATOM 3821 O O . GLY A 1 507 ? -11.553 7.601 25.141 1.00 70.50 507 GLY A O 1
ATOM 3822 N N . PHE A 1 508 ? -9.809 6.177 25.224 1.00 78.56 508 PHE A N 1
ATOM 3823 C CA . PHE A 1 508 ? -10.142 5.555 26.501 1.00 78.56 508 PHE A CA 1
ATOM 3824 C C . PHE A 1 508 ? -10.159 6.584 27.636 1.00 78.56 508 PHE A C 1
ATOM 3826 O O . PHE A 1 508 ? -11.004 6.522 28.518 1.00 78.56 508 PHE A O 1
ATOM 3833 N N . GLY A 1 509 ? -9.322 7.626 27.597 1.00 78.94 509 GLY A N 1
ATOM 3834 C CA . GLY A 1 509 ? -9.400 8.729 28.560 1.00 78.94 509 GLY A CA 1
ATOM 3835 C C . GLY A 1 509 ? -10.718 9.521 28.494 1.00 78.94 509 GLY A C 1
ATOM 3836 O O . GLY A 1 509 ? -11.334 9.833 29.514 1.00 78.94 509 GLY A O 1
ATOM 3837 N N . LEU A 1 510 ? -11.188 9.860 27.292 1.00 72.31 510 LEU A N 1
ATOM 3838 C CA . LEU A 1 510 ? -12.487 10.527 27.123 1.00 72.31 510 LEU A CA 1
ATOM 3839 C C . LEU A 1 510 ? -1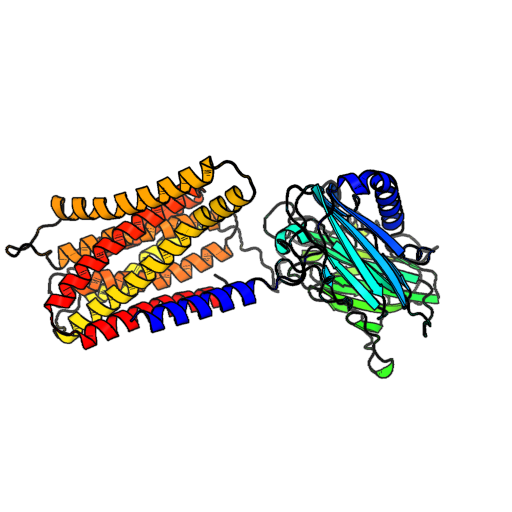3.649 9.606 27.506 1.00 72.31 510 LEU A C 1
ATOM 3841 O O . LEU A 1 510 ? -14.635 10.050 28.098 1.00 72.31 510 LEU A O 1
ATOM 3845 N N . HIS A 1 511 ? -13.499 8.327 27.196 1.00 75.44 511 HIS A N 1
ATOM 3846 C CA . HIS A 1 511 ? -14.452 7.274 27.479 1.00 75.44 511 HIS A CA 1
ATOM 3847 C C . HIS A 1 511 ? -14.618 7.031 28.988 1.00 75.44 511 HIS A C 1
ATOM 3849 O O . HIS A 1 511 ? -15.721 7.190 29.516 1.00 75.44 511 HIS A O 1
ATOM 3855 N N . ASN A 1 512 ? -13.518 6.816 29.714 1.00 83.31 512 ASN A N 1
ATOM 3856 C CA . ASN A 1 512 ? -13.467 6.595 31.164 1.00 83.31 512 ASN A CA 1
ATOM 3857 C C . ASN A 1 512 ? -14.091 7.749 31.958 1.00 83.31 512 ASN A C 1
ATOM 3859 O O . ASN A 1 512 ? -14.734 7.540 32.988 1.00 83.31 512 ASN A O 1
ATOM 3863 N N . MET A 1 513 ? -14.004 8.988 31.468 1.00 83.00 513 MET A N 1
ATOM 3864 C CA . MET A 1 513 ? -14.743 10.102 32.071 1.00 83.00 513 MET A CA 1
ATOM 3865 C C . MET A 1 513 ? -16.266 9.861 32.071 1.00 83.00 513 MET A C 1
ATOM 3867 O O . MET A 1 513 ? -16.934 10.139 33.072 1.00 83.00 513 MET A O 1
ATOM 3871 N N . THR A 1 514 ? -16.831 9.339 30.978 1.00 76.44 514 THR A N 1
ATOM 3872 C CA . THR A 1 514 ? -18.272 9.033 30.887 1.00 76.44 514 THR A CA 1
ATOM 3873 C C . THR A 1 514 ? -18.669 7.827 31.742 1.00 76.44 514 THR A C 1
ATOM 3875 O O . THR A 1 514 ? -19.769 7.785 32.297 1.00 76.44 514 THR A O 1
ATOM 3878 N N . GLU A 1 515 ? -17.750 6.896 31.967 1.00 82.12 515 GLU A N 1
ATOM 3879 C CA . GLU A 1 515 ? -17.941 5.773 32.881 1.00 82.12 515 GLU A CA 1
ATOM 3880 C C . GLU A 1 515 ? -17.965 6.192 34.352 1.00 82.12 515 GLU A C 1
ATOM 3882 O O . GLU A 1 515 ? -18.803 5.734 35.136 1.00 82.12 515 GLU A O 1
ATOM 3887 N N . GLY A 1 516 ? -17.092 7.132 34.728 1.00 85.56 516 GLY A N 1
ATOM 3888 C CA . GLY A 1 516 ? -17.094 7.744 36.054 1.00 85.56 516 GLY A CA 1
ATOM 3889 C C . GLY A 1 516 ? -18.442 8.389 36.376 1.00 85.56 516 GLY A C 1
ATOM 3890 O O . GLY A 1 516 ? -18.925 8.309 37.508 1.00 85.56 516 GLY A O 1
ATOM 3891 N N . PHE A 1 517 ? -19.101 8.960 35.366 1.00 81.12 517 PHE A N 1
ATOM 3892 C CA . PHE A 1 517 ? -20.470 9.447 35.492 1.00 81.12 517 PHE A CA 1
ATOM 3893 C C . PHE A 1 517 ? -21.469 8.305 35.750 1.00 81.12 517 PHE A C 1
ATOM 3895 O O . PHE A 1 517 ? -22.337 8.434 36.619 1.00 81.12 517 PHE A O 1
ATOM 3902 N N . GLY A 1 518 ? -21.317 7.163 35.074 1.00 78.19 518 GLY A N 1
ATOM 3903 C CA . GLY A 1 518 ? -22.117 5.961 35.323 1.00 78.19 518 GLY A CA 1
ATOM 3904 C C . GLY A 1 518 ? -21.988 5.426 36.753 1.00 78.19 518 GLY A C 1
ATOM 3905 O O . GLY A 1 518 ? -22.996 5.111 37.387 1.00 78.19 518 GLY A O 1
ATOM 3906 N N . ILE A 1 519 ? -20.772 5.425 37.308 1.00 86.00 519 ILE A N 1
ATOM 3907 C CA . ILE A 1 519 ? -20.505 5.065 38.713 1.00 86.00 519 ILE A CA 1
ATOM 3908 C C . ILE A 1 519 ? -21.144 6.074 39.678 1.00 86.00 519 ILE A C 1
ATOM 3910 O O . ILE A 1 519 ? -21.652 5.704 40.741 1.00 86.00 519 ILE A O 1
ATOM 3914 N N . ALA A 1 520 ? -21.118 7.360 39.326 1.00 85.62 520 ALA A N 1
ATOM 3915 C CA . ALA A 1 520 ? -21.636 8.440 40.156 1.00 85.62 520 ALA A CA 1
ATOM 3916 C C . ALA A 1 520 ? -23.169 8.502 40.206 1.00 85.62 520 ALA A C 1
ATOM 3918 O O . ALA A 1 520 ? -23.730 8.925 41.223 1.00 85.62 520 ALA A O 1
ATOM 3919 N N . ALA A 1 521 ? -23.851 8.093 39.133 1.00 81.50 521 ALA A N 1
ATOM 3920 C CA . ALA A 1 521 ? -25.289 8.284 38.966 1.00 81.50 521 ALA A CA 1
ATOM 3921 C C . ALA A 1 521 ? -26.145 7.712 40.120 1.00 81.50 521 ALA A C 1
ATOM 3923 O O . ALA A 1 521 ? -27.009 8.442 40.611 1.00 81.50 521 ALA A O 1
ATOM 3924 N N . PRO A 1 522 ? -25.904 6.492 40.650 1.00 80.19 522 PRO A N 1
ATOM 3925 C CA . PRO A 1 522 ? -26.667 5.976 41.791 1.00 80.19 522 PRO A CA 1
ATOM 3926 C C . PRO A 1 522 ? -26.439 6.737 43.098 1.00 80.19 522 PRO A C 1
ATOM 3928 O O . PRO A 1 522 ? -27.301 6.728 43.974 1.00 80.19 522 PRO A O 1
ATOM 3931 N N . LEU A 1 523 ? -25.271 7.365 43.260 1.00 85.19 523 LEU A N 1
ATOM 3932 C CA . LEU A 1 523 ? -24.911 8.098 44.474 1.00 85.19 523 LEU A CA 1
ATOM 3933 C C . LEU A 1 523 ? -25.481 9.513 44.489 1.00 85.19 523 LEU A C 1
ATOM 3935 O O . LEU A 1 523 ? -25.681 10.082 45.568 1.00 85.19 523 LEU A O 1
ATOM 3939 N N . ALA A 1 524 ? -25.749 10.070 43.315 1.00 82.56 524 ALA A N 1
ATOM 3940 C CA . ALA A 1 524 ? -26.204 11.434 43.150 1.00 82.56 524 ALA A CA 1
ATOM 3941 C C . ALA A 1 524 ? -27.535 11.665 43.901 1.00 82.56 524 ALA A C 1
ATOM 3943 O O . ALA A 1 524 ? -28.529 10.973 43.692 1.00 82.56 524 ALA A O 1
ATOM 3944 N N . GLY A 1 525 ? -27.555 12.622 44.833 1.00 77.44 525 GLY A N 1
ATOM 3945 C CA . GLY A 1 525 ? -28.716 12.910 45.685 1.00 77.44 525 GLY A CA 1
ATOM 3946 C C . GLY A 1 525 ? -28.936 11.955 46.869 1.00 77.44 525 GLY A C 1
ATOM 3947 O O . GLY A 1 525 ? -29.796 12.234 47.699 1.00 77.44 525 GLY A O 1
ATOM 3948 N N . SER A 1 526 ? -28.154 10.877 47.010 1.00 77.19 526 SER A N 1
ATOM 3949 C CA . SER A 1 526 ? -28.304 9.913 48.118 1.00 77.19 526 SER A CA 1
ATOM 3950 C C . SER A 1 526 ? -27.693 10.386 49.444 1.00 77.19 526 SER A C 1
ATOM 3952 O O . SER A 1 526 ? -27.990 9.834 50.500 1.00 77.19 526 SER A O 1
ATOM 3954 N N . GLY A 1 527 ? -26.788 11.372 49.393 1.00 73.62 527 GLY A N 1
ATOM 3955 C CA . GLY A 1 527 ? -25.996 11.813 50.546 1.00 73.62 527 GLY A CA 1
ATOM 3956 C C . GLY A 1 527 ? -24.903 10.825 50.984 1.00 73.62 527 GLY A C 1
ATOM 3957 O O . GLY A 1 527 ? -24.186 11.115 51.937 1.00 73.62 527 GLY A O 1
ATOM 3958 N N . ALA A 1 528 ? -24.744 9.693 50.288 1.00 71.44 528 ALA A N 1
ATOM 3959 C CA . ALA A 1 528 ? -23.804 8.628 50.646 1.00 71.44 528 ALA A CA 1
ATOM 3960 C C . ALA A 1 528 ? -22.360 8.858 50.149 1.00 71.44 528 ALA A C 1
ATOM 3962 O O . ALA A 1 528 ? -21.456 8.111 50.521 1.00 71.44 528 ALA A O 1
ATOM 3963 N N . ALA A 1 529 ? -22.117 9.874 49.314 1.00 80.69 529 ALA A N 1
ATOM 3964 C CA . ALA A 1 529 ? -20.803 10.130 48.730 1.00 80.69 529 ALA A CA 1
ATOM 3965 C C . ALA A 1 529 ? -19.905 10.962 49.664 1.00 80.69 529 ALA A C 1
ATOM 3967 O O . ALA A 1 529 ? -20.032 12.185 49.756 1.00 80.69 529 ALA A O 1
ATOM 3968 N N . SER A 1 530 ? -18.964 10.299 50.341 1.00 86.44 530 SER A N 1
ATOM 3969 C CA . SER A 1 530 ? -17.815 10.953 50.983 1.00 86.44 530 SER A CA 1
ATOM 3970 C C . SER A 1 530 ? -16.618 11.024 50.027 1.00 86.44 530 SER A C 1
ATOM 3972 O O . SER A 1 530 ? -16.518 10.225 49.096 1.00 86.44 530 SER A O 1
ATOM 3974 N N . ALA A 1 531 ? -15.663 11.927 50.280 1.00 85.94 531 ALA A N 1
ATOM 3975 C CA . ALA A 1 531 ? -14.438 12.023 49.476 1.00 85.94 531 ALA A CA 1
ATOM 3976 C C . ALA A 1 531 ? -13.677 10.682 49.406 1.00 85.94 531 ALA A C 1
ATOM 3978 O O . ALA A 1 531 ? -13.268 10.256 48.331 1.00 85.94 531 ALA A O 1
ATOM 3979 N N . GLY A 1 532 ? -13.575 9.958 50.529 1.00 88.88 532 GLY A N 1
ATOM 3980 C CA . GLY A 1 532 ? -12.951 8.630 50.560 1.00 88.88 532 GLY A CA 1
ATOM 3981 C C . GLY A 1 532 ? -13.715 7.568 49.759 1.00 88.88 532 GLY A C 1
ATOM 3982 O O . GLY A 1 532 ? -13.102 6.667 49.192 1.00 88.88 532 GLY A O 1
ATOM 3983 N N . THR A 1 533 ? -15.042 7.690 49.665 1.00 88.81 533 THR A N 1
ATOM 3984 C CA . THR A 1 533 ? -15.875 6.804 48.837 1.00 88.81 533 THR A CA 1
ATOM 3985 C C . THR A 1 533 ? -15.627 7.050 47.353 1.00 88.81 533 THR A C 1
ATOM 3987 O O . THR A 1 533 ? -15.422 6.101 46.605 1.00 88.81 533 THR A O 1
ATOM 3990 N N . ILE A 1 534 ? -15.582 8.320 46.944 1.00 90.12 534 ILE A N 1
ATOM 3991 C CA . ILE A 1 534 ? -15.292 8.719 45.562 1.00 90.12 534 ILE A CA 1
ATOM 3992 C C . ILE A 1 534 ? -13.901 8.227 45.139 1.00 90.12 534 ILE A C 1
ATOM 3994 O O . ILE A 1 534 ? -13.772 7.607 44.087 1.00 90.12 534 ILE A O 1
ATOM 3998 N N . ILE A 1 535 ? -12.884 8.416 45.991 1.00 91.88 535 ILE A N 1
ATOM 3999 C CA . ILE A 1 535 ? -11.520 7.918 45.745 1.00 91.88 535 ILE A CA 1
ATOM 4000 C C . ILE A 1 535 ? -11.519 6.401 45.542 1.00 91.88 535 ILE A C 1
ATOM 4002 O O . ILE A 1 535 ? -10.964 5.906 44.565 1.00 91.88 535 ILE A O 1
ATOM 4006 N N . ARG A 1 536 ? -12.179 5.656 46.436 1.00 92.94 536 ARG A N 1
ATOM 4007 C CA . ARG A 1 536 ? -12.239 4.193 46.349 1.00 92.94 536 ARG A CA 1
ATOM 4008 C C . ARG A 1 536 ? -12.905 3.721 45.058 1.00 92.94 536 ARG A C 1
ATOM 4010 O O . ARG A 1 536 ? -12.386 2.814 44.422 1.00 92.94 536 ARG A O 1
ATOM 4017 N N . LEU A 1 537 ? -14.032 4.319 44.680 1.00 92.56 537 LEU A N 1
ATOM 4018 C CA . LEU A 1 537 ? -14.764 3.930 43.475 1.00 92.56 537 LEU A CA 1
ATOM 4019 C C . LEU A 1 537 ? -13.969 4.220 42.200 1.00 92.56 537 LEU A C 1
ATOM 4021 O O . LEU A 1 537 ? -13.920 3.365 41.322 1.00 92.56 537 LEU A O 1
ATOM 4025 N N . GLY A 1 538 ? -13.290 5.367 42.127 1.00 92.50 538 GLY A N 1
ATOM 4026 C CA . GLY A 1 538 ? -12.422 5.670 40.989 1.00 92.50 538 GLY A CA 1
ATOM 4027 C C . GLY A 1 538 ? -11.200 4.760 40.904 1.00 92.50 538 GLY A C 1
ATOM 4028 O O . GLY A 1 538 ? -10.824 4.368 39.809 1.00 92.50 538 GLY A O 1
ATOM 4029 N N . LEU A 1 539 ? -10.622 4.333 42.033 1.00 94.44 539 LEU A N 1
ATOM 4030 C CA . LEU A 1 539 ? -9.534 3.345 42.018 1.00 94.44 539 LEU A CA 1
ATOM 4031 C C . LEU A 1 539 ? -10.004 1.959 41.561 1.00 94.44 539 LEU A C 1
ATOM 4033 O O . LEU A 1 539 ? -9.266 1.282 40.853 1.00 94.44 539 LEU A O 1
ATOM 4037 N N . ILE A 1 540 ? -11.215 1.541 41.945 1.00 93.00 540 ILE A N 1
ATOM 4038 C CA . ILE A 1 540 ? -11.793 0.264 41.499 1.00 93.00 540 ILE A CA 1
ATOM 4039 C C . ILE A 1 540 ? -12.085 0.300 39.992 1.00 93.00 540 ILE A C 1
ATOM 4041 O O . ILE A 1 540 ? -11.786 -0.674 39.309 1.00 93.00 540 ILE A O 1
ATOM 4045 N N . GLY A 1 541 ? -12.639 1.405 39.484 1.00 90.12 541 GLY A N 1
ATOM 4046 C CA . GLY A 1 541 ? -12.994 1.534 38.068 1.00 90.12 541 GLY A CA 1
ATOM 4047 C C . GLY A 1 541 ? -11.815 1.852 37.142 1.00 90.12 541 GLY A C 1
ATOM 4048 O O . GLY A 1 541 ? -11.693 1.242 36.093 1.00 90.12 541 GLY A O 1
ATOM 4049 N N . GLY A 1 542 ? -10.923 2.776 37.508 1.00 91.44 542 GLY A N 1
ATOM 4050 C CA . GLY A 1 542 ? -9.836 3.244 36.629 1.00 91.44 542 GLY A CA 1
ATOM 4051 C C . GLY A 1 542 ? -8.458 2.641 36.914 1.00 91.44 542 GLY A C 1
ATOM 4052 O O . GLY A 1 542 ? -7.594 2.610 36.044 1.00 91.44 542 GLY A O 1
ATOM 4053 N N . GLY A 1 543 ? -8.223 2.132 38.128 1.00 93.50 543 GLY A N 1
ATOM 4054 C CA . GLY A 1 543 ? -6.956 1.479 38.482 1.00 93.50 543 GLY A CA 1
ATOM 4055 C C . GLY A 1 543 ? -6.593 0.283 37.587 1.00 93.50 543 GLY A C 1
ATOM 4056 O O . GLY A 1 543 ? -5.421 0.147 37.226 1.00 93.50 543 GLY A O 1
ATOM 4057 N N . PRO A 1 544 ? -7.553 -0.569 37.182 1.00 94.19 544 PRO A N 1
ATOM 4058 C CA . PRO A 1 544 ? -7.266 -1.691 36.298 1.00 94.19 544 PRO A CA 1
ATOM 4059 C C . PRO A 1 544 ? -6.702 -1.314 34.921 1.00 94.19 544 PRO A C 1
ATOM 4061 O O . PRO A 1 544 ? -5.930 -2.112 34.399 1.00 94.19 544 PRO A O 1
ATOM 4064 N N . THR A 1 545 ? -6.970 -0.121 34.368 1.00 91.38 545 THR A N 1
ATOM 4065 C CA . THR A 1 545 ? -6.357 0.344 33.100 1.00 91.38 545 THR A CA 1
ATOM 4066 C C . THR A 1 545 ? -4.839 0.358 33.179 1.00 91.38 545 THR A C 1
ATOM 4068 O O . THR A 1 545 ? -4.147 -0.121 32.281 1.00 91.38 545 THR A O 1
ATOM 4071 N N . PHE A 1 546 ? -4.295 0.845 34.293 1.00 93.06 546 PHE A N 1
ATOM 4072 C CA . PHE A 1 546 ? -2.854 0.856 34.518 1.00 93.06 546 PHE A CA 1
ATOM 4073 C C . PHE A 1 546 ? -2.283 -0.566 34.593 1.00 93.06 546 PHE A C 1
ATOM 4075 O O . PHE A 1 546 ? -1.281 -0.872 33.948 1.00 93.06 546 PHE A O 1
ATOM 4082 N N . VAL A 1 547 ? -2.945 -1.455 35.339 1.00 92.50 547 VAL A N 1
ATOM 4083 C CA . VAL A 1 547 ? -2.506 -2.853 35.489 1.00 92.50 547 VAL A CA 1
ATOM 4084 C C . VAL A 1 547 ? -2.585 -3.599 34.154 1.00 92.50 547 VAL A C 1
ATOM 4086 O O . VAL A 1 547 ? -1.655 -4.321 33.802 1.00 92.50 547 VAL A O 1
ATOM 4089 N N . GLY A 1 548 ? -3.660 -3.388 33.395 1.00 89.81 548 GLY A N 1
ATOM 4090 C CA . GLY A 1 548 ? -3.824 -3.919 32.047 1.00 89.81 548 GLY A CA 1
ATOM 4091 C C . GLY A 1 548 ? -2.717 -3.435 31.117 1.00 89.81 548 GLY A C 1
ATOM 4092 O O . GLY A 1 548 ? -2.123 -4.251 30.425 1.00 89.81 548 GLY A O 1
ATOM 4093 N N . THR A 1 549 ? -2.366 -2.145 31.174 1.00 90.00 549 THR A N 1
ATOM 4094 C CA . THR A 1 549 ? -1.278 -1.555 30.369 1.00 90.00 549 THR A CA 1
ATOM 4095 C C . THR A 1 549 ? 0.060 -2.224 30.652 1.00 90.00 549 THR A C 1
ATOM 4097 O O . THR A 1 549 ? 0.760 -2.613 29.720 1.00 90.00 549 THR A O 1
ATOM 4100 N N . LEU A 1 550 ? 0.392 -2.433 31.930 1.00 89.88 550 LEU A N 1
ATOM 4101 C CA . LEU A 1 550 ? 1.613 -3.142 32.327 1.00 89.88 550 LEU A CA 1
ATOM 4102 C C . LEU A 1 550 ? 1.644 -4.579 31.791 1.00 89.88 550 LEU A C 1
ATOM 4104 O O . LEU A 1 550 ? 2.656 -5.026 31.258 1.00 89.88 550 LEU A O 1
ATOM 4108 N N . ILE A 1 551 ? 0.539 -5.314 31.931 1.00 88.12 551 ILE A N 1
ATOM 4109 C CA . ILE A 1 551 ? 0.470 -6.714 31.493 1.00 88.12 551 ILE A CA 1
ATOM 4110 C C . ILE A 1 551 ? 0.491 -6.804 29.966 1.00 88.12 551 ILE A C 1
ATOM 4112 O O . ILE A 1 551 ? 1.228 -7.622 29.424 1.00 88.12 551 ILE A O 1
ATOM 4116 N N . GLY A 1 552 ? -0.272 -5.960 29.275 1.00 83.69 552 GLY A N 1
ATOM 4117 C CA . GLY A 1 552 ? -0.376 -5.952 27.818 1.00 83.69 552 GLY A CA 1
ATOM 4118 C C . GLY A 1 552 ? 0.938 -5.597 27.141 1.00 83.69 552 GLY A C 1
ATOM 4119 O O . GLY A 1 552 ? 1.242 -6.147 26.088 1.00 83.69 552 GLY A O 1
ATOM 4120 N N . TYR A 1 553 ? 1.749 -4.750 27.782 1.00 82.75 553 TYR A N 1
ATOM 4121 C CA . TYR A 1 553 ? 3.075 -4.403 27.283 1.00 82.75 553 TYR A CA 1
ATOM 4122 C C . TYR A 1 553 ? 4.044 -5.595 27.292 1.00 82.75 553 TYR A C 1
ATOM 4124 O O . TYR A 1 553 ? 4.877 -5.747 26.404 1.00 82.75 553 TYR A O 1
ATOM 4132 N N . HIS A 1 554 ? 3.917 -6.487 28.275 1.00 81.62 554 HIS A N 1
ATOM 4133 C CA . HIS A 1 554 ? 4.786 -7.659 28.394 1.00 81.62 554 HIS A CA 1
ATOM 4134 C C . HIS A 1 554 ? 4.201 -8.934 27.766 1.00 81.62 554 HIS A C 1
ATOM 4136 O O . HIS A 1 554 ? 4.950 -9.869 27.481 1.00 81.62 554 HIS A O 1
ATOM 4142 N N . PHE A 1 555 ? 2.882 -8.999 27.556 1.00 79.19 555 PHE A N 1
ATOM 4143 C CA . PHE A 1 555 ? 2.181 -10.209 27.127 1.00 79.19 555 PHE A CA 1
ATOM 4144 C C . PHE A 1 555 ? 1.124 -9.914 26.048 1.00 79.19 555 PHE A C 1
ATOM 4146 O O . PHE A 1 555 ? -0.025 -9.560 26.332 1.00 79.19 555 PHE A O 1
ATOM 4153 N N . VAL A 1 556 ? 1.495 -10.154 24.786 1.00 76.38 556 VAL A N 1
ATOM 4154 C CA . VAL A 1 556 ? 0.595 -10.059 23.626 1.00 76.38 556 VAL A CA 1
ATOM 4155 C C . VAL A 1 556 ? -0.037 -11.427 23.350 1.00 76.38 556 VAL A C 1
ATOM 4157 O O . VAL A 1 556 ? 0.652 -12.379 22.987 1.00 76.38 556 VAL A O 1
ATOM 4160 N N . SER A 1 557 ? -1.352 -11.559 23.556 1.00 80.94 557 SER A N 1
ATOM 4161 C CA . SER A 1 557 ? -2.083 -12.814 23.321 1.00 80.94 557 SER A CA 1
ATOM 4162 C C . SER A 1 557 ? -3.538 -12.552 22.917 1.00 80.94 557 SER A C 1
ATOM 4164 O O . SER A 1 557 ? -4.302 -12.027 23.735 1.00 80.94 557 SER A O 1
ATOM 4166 N N . PRO A 1 558 ? -3.965 -12.977 21.709 1.00 81.62 558 PRO A N 1
ATOM 4167 C CA . PRO A 1 558 ? -5.358 -12.861 21.275 1.00 81.62 558 PRO A CA 1
ATOM 4168 C C . PRO A 1 558 ? -6.329 -13.589 22.208 1.00 81.62 558 PRO A C 1
ATOM 4170 O O . PRO A 1 558 ? -7.409 -13.089 22.497 1.00 81.62 558 PRO A O 1
ATOM 4173 N N . LEU A 1 559 ? -5.924 -14.746 22.742 1.00 86.38 559 LEU A N 1
ATOM 4174 C CA . LEU A 1 559 ? -6.746 -15.523 23.671 1.00 86.38 559 LEU A CA 1
ATOM 4175 C C . LEU A 1 559 ? -6.974 -14.763 24.979 1.00 86.38 559 LEU A C 1
ATOM 4177 O O . LEU A 1 559 ? -8.085 -14.756 25.503 1.00 86.38 559 LEU A O 1
ATOM 4181 N N . LEU A 1 560 ? -5.931 -14.104 25.491 1.00 82.81 560 LEU A N 1
ATOM 4182 C CA . LEU A 1 560 ? -6.026 -13.296 26.703 1.00 82.81 560 LEU A CA 1
ATOM 4183 C C . LEU A 1 560 ? -6.920 -12.070 26.475 1.00 82.81 560 LEU A C 1
ATOM 4185 O O . LEU A 1 560 ? -7.760 -11.774 27.319 1.00 82.81 560 LEU A O 1
ATOM 4189 N N . SER A 1 561 ? -6.789 -11.418 25.315 1.00 82.75 561 SER A N 1
ATOM 4190 C CA . SER A 1 561 ? -7.640 -10.288 24.926 1.00 82.75 561 SER A CA 1
ATOM 4191 C C . SER A 1 561 ? -9.118 -10.692 24.850 1.00 82.75 561 SER A C 1
ATOM 4193 O O . SER A 1 561 ? -9.942 -10.134 25.576 1.00 82.75 561 SER A O 1
ATOM 4195 N N . VAL A 1 562 ? -9.446 -11.750 24.094 1.00 88.38 562 VAL A N 1
ATOM 4196 C CA . VAL A 1 562 ? -10.821 -12.276 23.986 1.00 88.38 562 VAL A CA 1
ATOM 4197 C C . VAL A 1 562 ? -11.378 -12.664 25.356 1.00 88.38 562 VAL A C 1
ATOM 4199 O O . VAL A 1 562 ? -12.528 -12.349 25.665 1.00 88.38 562 VAL A O 1
ATOM 4202 N N . LEU A 1 563 ? -10.579 -13.316 26.208 1.00 89.31 563 LEU A N 1
ATOM 4203 C CA . LEU A 1 563 ? -11.004 -13.691 27.557 1.00 89.31 563 LEU A CA 1
ATOM 4204 C C . LEU A 1 563 ? -11.402 -12.464 28.388 1.00 89.31 563 LEU A C 1
ATOM 4206 O O . LEU A 1 563 ? -12.481 -12.455 28.975 1.00 89.31 563 LEU A O 1
ATOM 4210 N N . PHE A 1 564 ? -10.555 -11.435 28.450 1.00 84.12 564 PHE A N 1
ATOM 4211 C CA . PHE A 1 564 ? -10.830 -10.265 29.288 1.00 84.12 564 PHE A CA 1
ATOM 4212 C C . PHE A 1 564 ? -11.940 -9.375 28.729 1.00 84.12 564 PHE A C 1
ATOM 4214 O O . PHE A 1 564 ? -12.789 -8.940 29.506 1.00 84.12 564 PHE A O 1
ATOM 4221 N N . LEU A 1 565 ? -12.004 -9.179 27.408 1.00 85.19 565 LEU A N 1
ATOM 4222 C CA . LEU A 1 565 ? -13.102 -8.445 26.775 1.00 85.19 565 LEU A CA 1
ATOM 4223 C C . LEU A 1 565 ? -14.447 -9.139 27.033 1.00 85.19 565 LEU A C 1
ATOM 4225 O O . LEU A 1 565 ? -15.415 -8.506 27.443 1.00 85.19 565 LEU A O 1
ATOM 4229 N N . THR A 1 566 ? -14.522 -10.463 26.887 1.00 88.94 566 THR A N 1
ATOM 4230 C CA . THR A 1 566 ? -15.784 -11.179 27.135 1.00 88.94 566 THR A CA 1
ATOM 4231 C C . THR A 1 566 ? -16.156 -11.265 28.616 1.00 88.94 566 THR A C 1
ATOM 4233 O O . THR A 1 566 ? -17.340 -11.160 28.944 1.00 88.94 566 THR A O 1
ATOM 4236 N N . LEU A 1 567 ? -15.180 -11.356 29.529 1.00 88.31 567 LEU A N 1
ATOM 4237 C CA . LEU A 1 567 ? -15.415 -11.190 30.971 1.00 88.31 567 LEU A CA 1
ATOM 4238 C C . LEU A 1 567 ? -16.024 -9.813 31.283 1.00 88.31 567 LEU A C 1
ATOM 4240 O O . LEU A 1 567 ? -17.003 -9.730 32.030 1.00 88.31 567 LEU A O 1
ATOM 4244 N N . ALA A 1 568 ? -15.482 -8.749 30.685 1.00 84.06 568 ALA A N 1
ATOM 4245 C CA . ALA A 1 568 ? -15.976 -7.384 30.828 1.00 84.06 568 ALA A CA 1
ATOM 4246 C C . ALA A 1 568 ? -17.383 -7.195 30.237 1.00 84.06 568 ALA A C 1
ATOM 4248 O O . ALA A 1 568 ? -18.264 -6.645 30.899 1.00 84.06 568 ALA A O 1
ATOM 4249 N N . ALA A 1 569 ? -17.644 -7.722 29.038 1.00 88.31 569 ALA A N 1
ATOM 4250 C CA . ALA A 1 569 ? -18.973 -7.694 28.429 1.00 88.31 569 ALA A CA 1
ATOM 4251 C C . ALA A 1 569 ? -20.012 -8.381 29.328 1.00 88.31 569 ALA A C 1
ATOM 4253 O O . ALA A 1 569 ? -21.083 -7.831 29.597 1.00 88.31 569 ALA A O 1
ATOM 4254 N N . GLY A 1 570 ? -19.676 -9.560 29.862 1.00 87.00 570 GLY A N 1
ATOM 4255 C CA . GLY A 1 570 ? -20.546 -10.284 30.784 1.00 87.00 570 GLY A CA 1
ATOM 4256 C C . GLY A 1 570 ? -20.830 -9.491 32.063 1.00 87.00 570 GLY A C 1
ATOM 4257 O O . GLY A 1 570 ? -21.971 -9.428 32.525 1.00 87.00 570 GLY A O 1
ATOM 4258 N N . ALA A 1 571 ? -19.809 -8.826 32.602 1.00 84.94 571 ALA A N 1
ATOM 4259 C CA . ALA A 1 571 ? -19.936 -7.940 33.749 1.00 84.94 571 ALA A CA 1
ATOM 4260 C C . ALA A 1 571 ? -20.889 -6.758 33.486 1.00 84.94 571 ALA A C 1
ATOM 4262 O O . ALA A 1 571 ? -21.790 -6.488 34.288 1.00 84.94 571 ALA A O 1
ATOM 4263 N N . ILE A 1 572 ? -20.735 -6.085 32.344 1.00 84.56 572 ILE A N 1
ATOM 4264 C CA . ILE A 1 572 ? -21.536 -4.915 31.962 1.00 84.56 572 ILE A CA 1
ATOM 4265 C C . ILE A 1 572 ? -23.003 -5.284 31.732 1.00 84.56 572 ILE A C 1
ATOM 4267 O O . ILE A 1 572 ? -23.882 -4.549 32.181 1.00 84.56 572 ILE A O 1
ATOM 4271 N N . ILE A 1 573 ? -23.302 -6.442 31.129 1.00 87.75 573 ILE A N 1
ATOM 4272 C CA . ILE A 1 573 ? -24.690 -6.917 30.965 1.00 87.75 573 ILE A CA 1
ATOM 4273 C C . ILE A 1 573 ? -25.411 -6.978 32.319 1.00 87.75 573 ILE A C 1
ATOM 4275 O O . ILE A 1 573 ? -26.554 -6.525 32.447 1.00 87.75 573 ILE A O 1
ATOM 4279 N N . TYR A 1 574 ? -24.747 -7.513 33.348 1.00 83.69 574 TYR A N 1
ATOM 4280 C CA . TYR A 1 574 ? -25.327 -7.589 34.688 1.00 83.69 574 TYR A CA 1
ATOM 4281 C C . TYR A 1 574 ? -25.572 -6.195 35.285 1.00 83.69 574 TYR A C 1
ATOM 4283 O O . TYR A 1 574 ? -26.638 -5.935 35.850 1.00 83.69 574 TYR A O 1
ATOM 4291 N N . VAL A 1 575 ? -24.621 -5.277 35.108 1.00 81.06 575 VAL A N 1
ATOM 4292 C CA . VAL A 1 575 ? -24.736 -3.892 35.582 1.00 81.06 575 VAL A CA 1
ATOM 4293 C C . VAL A 1 575 ? -25.885 -3.148 34.891 1.00 81.06 575 VAL A C 1
ATOM 4295 O O . VAL A 1 575 ? -26.700 -2.520 35.572 1.00 81.06 575 VAL A O 1
ATOM 4298 N N . ILE A 1 576 ? -26.005 -3.259 33.564 1.00 87.12 576 ILE A N 1
ATOM 4299 C CA . ILE A 1 576 ? -27.110 -2.681 32.781 1.00 87.12 576 ILE A CA 1
ATOM 4300 C C . ILE A 1 576 ? -28.453 -3.176 33.315 1.00 87.12 576 ILE A C 1
ATOM 4302 O O . ILE A 1 576 ? -29.374 -2.378 33.511 1.00 87.12 576 ILE A O 1
ATOM 4306 N N . SER A 1 577 ? -28.567 -4.480 33.585 1.00 84.25 577 SER A N 1
ATOM 4307 C CA . SER A 1 577 ? -29.778 -5.079 34.150 1.00 84.25 577 SER A CA 1
ATOM 4308 C C . SER A 1 577 ? -30.150 -4.441 35.497 1.00 84.25 577 SER A C 1
ATOM 4310 O O . SER A 1 577 ? -31.289 -4.004 35.685 1.00 84.25 577 SER A O 1
ATOM 4312 N N . GLU A 1 578 ? -29.197 -4.300 36.422 1.00 80.56 578 GLU A N 1
ATOM 4313 C CA . GLU A 1 578 ? -29.443 -3.670 37.728 1.00 80.56 578 GLU A CA 1
ATOM 4314 C C . GLU A 1 578 ? -29.817 -2.184 37.610 1.0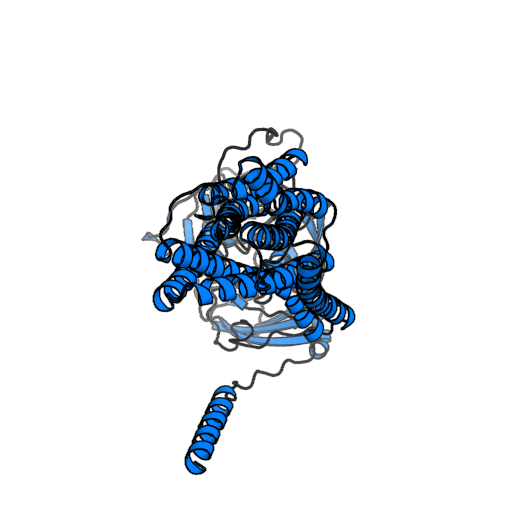0 80.56 578 GLU A C 1
ATOM 4316 O O . GLU A 1 578 ? -30.798 -1.736 38.214 1.00 80.56 578 GLU A O 1
ATOM 4321 N N . MET A 1 579 ? -29.105 -1.411 36.788 1.00 79.50 579 MET A N 1
ATOM 4322 C CA . MET A 1 579 ? -29.392 0.016 36.599 1.00 79.50 579 MET A CA 1
ATOM 4323 C C . MET A 1 579 ? -30.737 0.261 35.908 1.00 79.50 579 MET A C 1
ATOM 4325 O O . MET A 1 579 ? -31.463 1.196 36.266 1.00 79.50 579 MET A O 1
ATOM 4329 N N . THR A 1 580 ? -31.112 -0.600 34.961 1.00 84.19 580 THR A N 1
ATOM 4330 C CA . THR A 1 580 ? -32.425 -0.551 34.304 1.00 84.19 580 THR A CA 1
ATOM 4331 C C . THR A 1 580 ? -33.541 -0.847 35.307 1.00 84.19 580 THR A C 1
ATOM 4333 O O . THR A 1 580 ? -34.542 -0.128 35.351 1.00 84.19 580 THR A O 1
ATOM 4336 N N . ASN A 1 581 ? -33.348 -1.838 36.187 1.00 81.81 581 ASN A N 1
ATOM 4337 C CA . ASN A 1 581 ? -34.293 -2.167 37.258 1.00 81.81 581 ASN A CA 1
ATOM 4338 C C . ASN A 1 581 ? -34.472 -1.018 38.261 1.00 81.81 581 ASN A C 1
ATOM 4340 O O . ASN A 1 581 ? -35.583 -0.784 38.745 1.00 81.81 581 ASN A O 1
ATOM 4344 N N . VAL A 1 582 ? -33.401 -0.286 38.579 1.00 77.31 582 VAL A N 1
ATOM 4345 C CA . VAL A 1 582 ? -33.477 0.919 39.417 1.00 77.31 582 VAL A CA 1
ATOM 4346 C C . VAL A 1 582 ? -34.241 2.032 38.705 1.00 77.31 582 VAL A C 1
ATOM 4348 O O . VAL A 1 582 ? -35.179 2.580 39.282 1.00 77.31 582 VAL A O 1
ATOM 4351 N N . GLY A 1 583 ? -33.912 2.322 37.443 1.00 75.38 583 GLY A N 1
ATOM 4352 C CA . GLY A 1 583 ? -34.597 3.346 36.647 1.00 75.38 583 GLY A CA 1
ATOM 4353 C C . GLY A 1 583 ? -36.098 3.081 36.491 1.00 75.38 583 GLY A C 1
ATOM 4354 O O . GLY A 1 583 ? -36.913 3.991 36.662 1.00 75.38 583 GLY A O 1
ATOM 4355 N N . ALA A 1 584 ? -36.479 1.820 36.266 1.00 78.88 584 ALA A N 1
ATOM 4356 C CA . ALA A 1 584 ? -37.875 1.399 36.154 1.00 78.88 584 ALA A CA 1
ATOM 4357 C C . ALA A 1 584 ? -38.700 1.711 37.416 1.00 78.88 584 ALA A C 1
ATOM 4359 O O . ALA A 1 584 ? -39.878 2.051 37.309 1.00 78.88 584 ALA A O 1
ATOM 4360 N N . LYS A 1 585 ? -38.084 1.659 38.606 1.00 79.31 585 LYS A N 1
ATOM 4361 C CA . LYS A 1 585 ? -38.745 1.967 39.887 1.00 79.31 585 LYS A CA 1
ATOM 4362 C C . LYS A 1 585 ? -38.976 3.464 40.115 1.00 79.31 585 LYS A C 1
ATOM 4364 O O . LYS A 1 585 ? -39.838 3.809 40.917 1.00 79.31 585 LYS A O 1
ATOM 4369 N N . ILE A 1 586 ? -38.244 4.348 39.430 1.00 77.12 586 ILE A N 1
ATOM 4370 C CA . ILE A 1 586 ? -38.376 5.810 39.590 1.00 77.12 586 ILE A CA 1
ATOM 4371 C C . ILE A 1 586 ? -39.588 6.361 38.807 1.00 77.12 586 ILE A C 1
ATOM 4373 O O . ILE A 1 586 ? -40.176 7.358 39.217 1.00 77.12 586 ILE A O 1
ATOM 4377 N N . GLY A 1 587 ? -40.014 5.695 37.723 1.00 73.88 587 GLY A N 1
ATOM 4378 C CA . GLY A 1 587 ? -41.334 5.915 37.109 1.00 73.88 587 GLY A CA 1
ATOM 4379 C C . GLY A 1 587 ? -41.438 6.933 35.958 1.00 73.88 587 GLY A C 1
ATOM 4380 O O . GLY A 1 587 ? -42.544 7.382 35.673 1.00 73.88 587 GLY A O 1
ATOM 4381 N N . PHE A 1 588 ? -40.345 7.276 35.258 1.00 83.31 588 PHE A N 1
ATOM 4382 C CA . PHE A 1 588 ? -40.356 8.213 34.112 1.00 83.31 588 PHE A CA 1
ATOM 4383 C C . PHE A 1 588 ? -39.917 7.545 32.796 1.00 83.31 588 PHE A C 1
ATOM 4385 O O . PHE A 1 588 ? -38.763 7.671 32.389 1.00 83.31 588 PHE A O 1
ATOM 4392 N N . LYS A 1 589 ? -40.818 6.820 32.124 1.00 83.94 589 LYS A N 1
ATOM 4393 C CA . LYS A 1 589 ? -40.469 5.969 30.967 1.00 83.94 589 LYS A CA 1
ATOM 4394 C C . LYS A 1 589 ? -39.967 6.753 29.752 1.00 83.94 589 LYS A C 1
ATOM 4396 O O . LYS A 1 589 ? -38.999 6.339 29.120 1.00 83.94 589 LYS A O 1
ATOM 4401 N N . GLU A 1 590 ? -40.587 7.886 29.443 1.00 87.31 590 GLU A N 1
ATOM 4402 C CA . GLU A 1 590 ? -40.230 8.727 28.297 1.00 87.31 590 GLU A CA 1
ATOM 4403 C C . GLU A 1 590 ? -38.843 9.349 28.496 1.00 87.31 590 GLU A C 1
ATOM 4405 O O . GLU A 1 590 ? -37.986 9.263 27.620 1.00 87.31 590 GLU A O 1
ATOM 4410 N N . LEU A 1 591 ? -38.591 9.901 29.690 1.00 86.00 591 LEU A N 1
ATOM 4411 C CA . LEU A 1 591 ? -37.283 10.449 30.064 1.00 86.00 591 LEU A CA 1
ATOM 4412 C C . LEU A 1 591 ? -36.206 9.366 30.127 1.00 86.00 591 LEU A C 1
ATOM 4414 O O . LEU A 1 591 ? -35.076 9.623 29.726 1.00 86.00 591 LEU A O 1
ATOM 4418 N N . ALA A 1 592 ? -36.546 8.166 30.602 1.00 85.31 592 ALA A N 1
ATOM 4419 C CA . ALA A 1 592 ? -35.615 7.048 30.619 1.00 85.31 592 ALA A CA 1
ATOM 4420 C C . ALA A 1 592 ? -35.233 6.619 29.195 1.00 85.31 592 ALA A C 1
ATOM 4422 O O . ALA A 1 592 ? -34.060 6.422 28.904 1.00 85.31 592 ALA A O 1
ATOM 4423 N N . THR A 1 593 ? -36.201 6.546 28.283 1.00 89.12 593 THR A N 1
ATOM 4424 C CA . THR A 1 593 ? -35.936 6.187 26.881 1.00 89.12 593 THR A CA 1
ATOM 4425 C C . THR A 1 593 ? -35.060 7.239 26.198 1.00 89.12 593 THR A C 1
ATOM 4427 O O . THR A 1 593 ? -34.068 6.897 25.557 1.00 89.12 593 THR A O 1
ATOM 4430 N N . LEU A 1 594 ? -35.378 8.525 26.387 1.00 91.38 594 LEU A N 1
ATOM 4431 C CA . LEU A 1 594 ? -34.573 9.626 25.858 1.00 91.38 594 LEU A CA 1
ATOM 4432 C C . LEU A 1 594 ? -33.157 9.633 26.451 1.00 91.38 594 LEU A C 1
ATOM 4434 O O . LEU A 1 594 ? -32.192 9.829 25.722 1.00 91.38 594 LEU A O 1
ATOM 4438 N N . GLY A 1 595 ? -33.027 9.397 27.758 1.00 90.12 595 GLY A N 1
ATOM 4439 C CA . GLY A 1 595 ? -31.732 9.320 28.429 1.00 90.12 595 GLY A CA 1
ATOM 4440 C C . GLY A 1 595 ? -30.858 8.199 27.871 1.00 90.12 595 GLY A C 1
ATOM 4441 O O . GLY A 1 595 ? -29.709 8.458 27.534 1.00 90.12 595 GLY A O 1
ATOM 4442 N N . VAL A 1 596 ? -31.413 6.994 27.688 1.00 92.19 596 VAL A N 1
ATOM 4443 C CA . VAL A 1 596 ? -30.692 5.862 27.075 1.00 92.19 596 VAL A CA 1
ATOM 4444 C C . VAL A 1 596 ? -30.213 6.215 25.667 1.00 92.19 596 VAL A C 1
ATOM 4446 O O . VAL A 1 596 ? -29.053 5.978 25.345 1.00 92.19 596 VAL A O 1
ATOM 4449 N N . PHE A 1 597 ? -31.066 6.837 24.847 1.00 94.06 597 PHE A N 1
ATOM 4450 C CA . PHE A 1 597 ? -30.670 7.292 23.513 1.00 94.06 597 PHE A CA 1
ATOM 4451 C C . PHE A 1 597 ? -29.527 8.314 23.562 1.00 94.06 597 PHE A C 1
ATOM 4453 O O . PHE A 1 597 ? -28.549 8.161 22.837 1.00 94.06 597 PHE A O 1
ATOM 4460 N N . ILE A 1 598 ? -29.622 9.329 24.429 1.00 91.56 598 ILE A N 1
ATOM 4461 C CA . ILE A 1 598 ? -28.577 10.352 24.582 1.00 91.56 598 ILE A CA 1
ATOM 4462 C C . ILE A 1 598 ? -27.255 9.705 25.000 1.00 91.56 598 ILE A C 1
ATOM 4464 O O . ILE A 1 598 ? -26.230 9.992 24.393 1.00 91.56 598 ILE A O 1
ATOM 4468 N N . GLY A 1 599 ? -27.276 8.816 25.995 1.00 87.12 599 GLY A N 1
ATOM 4469 C CA . GLY A 1 599 ? -26.075 8.122 26.457 1.00 87.12 599 GLY A CA 1
ATOM 4470 C C . GLY A 1 599 ? -25.421 7.281 25.362 1.00 87.12 599 GLY A C 1
ATOM 4471 O O . GLY A 1 599 ? -24.216 7.379 25.151 1.00 87.12 599 GLY A O 1
ATOM 4472 N N . PHE A 1 600 ? -26.220 6.518 24.612 1.00 89.62 600 PHE A N 1
ATOM 4473 C CA . PHE A 1 600 ? -25.716 5.720 23.495 1.00 89.62 600 PHE A CA 1
ATOM 4474 C C . PHE A 1 600 ? -25.137 6.603 22.379 1.00 89.62 600 PHE A C 1
ATOM 4476 O O . PHE A 1 600 ? -24.047 6.342 21.880 1.00 89.62 600 PHE A O 1
ATOM 4483 N N . ALA A 1 601 ? -25.836 7.684 22.015 1.00 89.25 601 ALA A N 1
ATOM 4484 C CA . ALA A 1 601 ? -25.382 8.632 21.000 1.00 89.25 601 ALA A CA 1
ATOM 4485 C C . ALA A 1 601 ? -24.098 9.367 21.415 1.00 89.25 601 ALA A C 1
ATOM 4487 O O . ALA A 1 601 ? -23.271 9.666 20.559 1.00 89.25 601 ALA A O 1
ATOM 4488 N N . MET A 1 602 ? -23.913 9.642 22.711 1.00 83.94 602 MET A N 1
ATOM 4489 C CA . MET A 1 602 ? -22.661 10.191 23.237 1.00 83.94 602 MET A CA 1
ATOM 4490 C C . MET A 1 602 ? -21.504 9.206 23.062 1.00 83.94 602 MET A C 1
ATOM 4492 O O . MET A 1 602 ? -20.466 9.617 22.554 1.00 83.94 602 MET A O 1
ATOM 4496 N N . GLY A 1 603 ? -21.703 7.930 23.415 1.00 79.56 603 GLY A N 1
ATOM 4497 C CA . GLY A 1 603 ? -20.697 6.880 23.217 1.00 79.56 603 GLY A CA 1
ATOM 4498 C C . GLY A 1 603 ? -20.315 6.705 21.742 1.00 79.56 603 GLY A C 1
ATOM 4499 O O . GLY A 1 603 ? -19.139 6.767 21.384 1.00 79.56 603 GLY A O 1
ATOM 4500 N N . LEU A 1 604 ? -21.314 6.630 20.860 1.00 83.62 604 LEU A N 1
ATOM 4501 C CA . LEU A 1 604 ? -21.089 6.579 19.413 1.00 83.62 604 LEU A CA 1
ATOM 4502 C C . LEU A 1 604 ? -20.381 7.839 18.890 1.00 83.62 604 LEU A C 1
ATOM 4504 O O . LEU A 1 604 ? -19.508 7.761 18.034 1.00 83.62 604 LEU A O 1
ATOM 4508 N N . GLY A 1 605 ? -20.751 9.016 19.399 1.00 81.62 605 GLY A N 1
ATOM 4509 C CA . GLY A 1 605 ? -20.115 10.277 19.031 1.00 81.62 605 GLY A CA 1
ATOM 4510 C C . GLY A 1 605 ? -18.636 10.314 19.412 1.00 81.62 605 GLY A C 1
ATOM 4511 O O . GLY A 1 605 ? -17.823 10.778 18.617 1.00 81.62 605 GLY A O 1
ATOM 4512 N N . THR A 1 606 ? -18.276 9.800 20.593 1.00 73.69 606 THR A N 1
ATOM 4513 C CA . THR A 1 606 ? -16.869 9.680 20.997 1.00 73.69 606 THR A CA 1
ATOM 4514 C C . THR A 1 606 ? -16.097 8.717 20.099 1.00 73.69 606 THR A C 1
ATOM 4516 O O . THR A 1 606 ? -15.007 9.069 19.662 1.00 73.69 606 THR A O 1
ATOM 4519 N N . ASP A 1 607 ? -16.681 7.575 19.739 1.00 72.50 607 ASP A N 1
ATOM 4520 C CA . ASP A 1 607 ? -16.067 6.592 18.834 1.00 72.50 607 ASP A CA 1
ATOM 4521 C C . ASP A 1 607 ? -15.838 7.145 17.417 1.00 72.50 607 ASP A C 1
ATOM 4523 O O . ASP A 1 607 ? -14.752 7.025 16.854 1.00 72.50 607 ASP A O 1
ATOM 4527 N N . LEU A 1 608 ? -16.814 7.876 16.869 1.00 75.56 608 LEU A N 1
ATOM 4528 C CA . LEU A 1 608 ? -16.679 8.534 15.566 1.00 75.56 608 LEU A CA 1
ATOM 4529 C C . LEU A 1 608 ? -15.596 9.619 15.555 1.00 75.56 608 LEU A C 1
ATOM 4531 O O . LEU A 1 608 ? -14.891 9.769 14.558 1.00 75.56 608 LEU A O 1
ATOM 4535 N N . ILE A 1 609 ? -15.457 10.384 16.643 1.00 73.81 609 ILE A N 1
ATOM 4536 C CA . ILE A 1 609 ? -14.389 11.386 16.774 1.00 73.81 609 ILE A CA 1
ATOM 4537 C C . ILE A 1 609 ? -13.020 10.702 16.787 1.00 73.81 609 ILE A C 1
ATOM 4539 O O . ILE A 1 609 ? -12.091 11.204 16.156 1.00 73.81 609 ILE A O 1
ATOM 4543 N N . LEU A 1 610 ? -12.900 9.561 17.468 1.00 64.31 610 LEU A N 1
ATOM 4544 C CA . LEU A 1 610 ? -11.663 8.785 17.512 1.00 64.31 610 LEU A CA 1
ATOM 4545 C C . LEU A 1 610 ? -11.332 8.184 16.149 1.00 64.31 610 LEU A C 1
ATOM 4547 O O . LEU A 1 610 ? -10.236 8.412 15.644 1.00 64.31 610 LEU A O 1
ATOM 4551 N N . SER A 1 611 ? -12.305 7.548 15.498 1.00 66.62 611 SER A N 1
ATOM 4552 C CA . SER A 1 611 ? -12.163 7.035 14.130 1.00 66.62 611 SER A CA 1
ATOM 4553 C C . SER A 1 611 ? -11.723 8.139 13.155 1.00 66.62 611 SER A C 1
ATOM 4555 O O . SER A 1 611 ? -10.805 7.955 12.360 1.00 66.62 611 SER A O 1
ATOM 4557 N N . ALA A 1 612 ? -12.319 9.336 13.241 1.00 63.06 612 ALA A N 1
ATOM 4558 C CA . ALA A 1 612 ? -11.942 10.482 12.409 1.00 63.06 612 ALA A CA 1
ATOM 4559 C C . ALA A 1 612 ? -10.539 11.037 12.723 1.00 63.06 612 ALA A C 1
ATOM 4561 O O . ALA A 1 612 ? -9.916 11.655 11.860 1.00 63.06 612 ALA A O 1
ATOM 4562 N N . ALA A 1 613 ? -10.041 10.826 13.944 1.00 54.66 613 ALA A N 1
ATOM 4563 C CA . ALA A 1 613 ? -8.681 11.163 14.355 1.00 54.66 613 ALA A CA 1
ATOM 4564 C C . ALA A 1 613 ? -7.645 10.082 13.977 1.00 54.66 613 ALA A C 1
ATOM 4566 O O . ALA A 1 613 ? -6.453 10.293 14.212 1.00 54.66 613 ALA A O 1
ATOM 4567 N N . GLY A 1 614 ? -8.083 8.973 13.362 1.00 45.69 614 GLY A N 1
ATOM 4568 C CA . GLY A 1 614 ? -7.238 7.881 12.870 1.00 45.69 614 GLY A CA 1
ATOM 4569 C C . GLY A 1 614 ? -7.042 6.722 13.853 1.00 45.69 614 GLY A C 1
ATOM 4570 O O . GLY A 1 614 ? -5.969 6.119 13.827 1.00 45.69 614 GLY A O 1
ATOM 4571 N N . ALA A 1 615 ? -8.014 6.491 14.749 1.00 50.22 615 ALA A N 1
ATOM 4572 C CA . ALA A 1 615 ? -7.980 5.469 15.808 1.00 50.22 615 ALA A CA 1
ATOM 4573 C C . ALA A 1 615 ? -8.382 4.088 15.315 1.00 50.22 615 ALA A C 1
ATOM 4575 O O . ALA A 1 615 ? -9.268 4.031 14.431 1.00 50.22 615 ALA A O 1
#

Secondary structure (DSSP, 8-state):
-HHHHHHHHHHHHHHHHHHT----PPPPEEGGGTGGGHHHHHHHHHHHHHHTTBPPPPPPSSEEEEEEEEEEEEEEEETTEEEEEEEETTBSSPPPEEEETT-EEEEEEEE-SSS-B--B-TTS---GGGS--BTTTB--B-TTEEEEEEEE--S-EEEEEE--SSHHHHTTTT-EEEEEEE-SS-SS--SEEEEEEEEEE-SSSSS--EEEETTB-TTSSPPEEE-TT-EEEEEEEE--SS--EEEEETT--EEEEEETTEEPPGGG--EESEEEE-TT-EEEEEEE--SPSSEEEEEESSGGGG-BTTBSS-SSEEEEEETTS---TTGGGSSS-----TT---SSS-PPPP---HHHHHHHHHHHHHTHHHHGGGGG-----HHHHHHHHHHHHHHHHHHHHHHHHHHHHHHHHHHHHHHTT--HHHHHHHHHHHHHHHHHHHHHHHHHHHHHSPBPTTSPBPHHHHHHHHHHHHHHHHHHHHHHHHHHHHTT-HHHHHHHHHHHHHHHHHHHHHHHTTTTTTS---HHHHHHHHHHHHHHHHHHHHHHHH---HHHHHHHHHHHHHHHHHHHHHHHHHHHHH--HHHHHHHHHHHHHHHHHHHHHHHHTT-

Foldseek 3Di:
DVVVVVVVVVVVVVVVVVVPPPPPQPDWAFLVVCVVCLVVLLVQFVVQLVCAQFGDDADDDQEAEHEWEFDFDWADAEVVQTARFGATSRFFQTHEAEHAAFGKYKYKYFYQDQAWWWKAWFLQDFDQLQRTADPGNHHTAGHRTMDMHIGGRHAAFKTKMFINPPCLVNLLRRRIDIYGYHYPDDPDDFPTEGEWEWEFHDRPAPDTQAIHTRSYKPPVDEAAEDAQFTKYKYKYFYAYPFDKFWKFKFQWWKWFQDKSTHGDDPVRTDTHGIDIDGHRIITIIITGNNGDAAKIKIATPPVSQCARRVDDRMHGIHTHHYPPYDDCSCVCVDDVHDDDDPPPPDDDPDDLPPLQDLVNLLVLLLLLLLLLLLQQVLLVAQDDDLLRLLLLLLLLLLQLVLLLVVLLVVLCVQLVVLVVVVVSPDDCVSNVLSVCLLVVLLVCLQVVLVVCLVPPFDADPVRAGALLSLLLLLLQLLLLVLLLLLLVLLQCSLSSVPVVSNLSSVLSSVSSSSSSSSSSSSSRNVNPDDPVSSVVSSCSNRVSSSVSNVCNNVDPDSSVSSNSSSSSSSSSVNSSVSSVVVSVVSPDVVSSVVSSVNSNVVNVVSVVVSVVVVD

pLDDT: mean 84.58, std 15.43, range [30.53, 98.62]